Protein 5MGW (pdb70)

CATH classification: 3.30.930.10 (+1 more: 3.30.70.380)

GO terms:
  GO:0004826 phenylalanine-tRNA ligase activity (F, EXP)
  GO:0005739 mitochondrion (C, HTP)
  GO:0004826 phenylalanine-tRNA ligase activity (F, TAS)
  GO:0005759 mitochondrial matrix (C, TAS)
  GO:0006418 tRNA aminoacylation for protein translation (P, TAS)
  GO:0005515 protein binding (F, IPI)
  GO:0000049 tRNA binding (F, IDA)
  GO:0004826 phenylalanine-tRNA ligase activity (F, IDA)
  GO:0006432 phenylalanyl-tRNA aminoacylation (P, IDA)
  GO:0008033 tRNA processing (P, IDA)

Foldseek 3Di:
DPPQWDDAPRDIFGADPLADDDPLVRVCFPVQLCPDPLQLNVLLVVLVLCCLVPPAAFPVGRQDAAEASDDGQKAFCCLQAVLLVHDPPHPCPDSQWFRASYNTIGRHQFQSSCVLVVLLVPGQKYKYKYKHAIQDFFAQVDDRIFMKIKIKHKDFFCRLCVVPDPCPVPDQFDAAPDDLADHRTGDNSSQVSQVCSVVVSVVVSVCLLANDVWDKDWAFDDDSFAPRKTFIWTQAPRDTHTFKIKHWGDLVSSVVSPNNRITMIMMMGGSQVVSCRQAVPRGSCLSVDPPCLQSVQRNDPDSSDSTHRDADDWADKDKDKWKWWAPDPDDDVSSLNVLCCVLQNQQWRGKDFDDWDADVVPRIIMIMIMTIGTHRPDHDDPVVVVVSVVVSNVCCCVPRVIGTDD

Nearest PDB structures (foldseek):
  5mgw-assembly1_A  TM=1.002E+00  e=3.961E-89  Homo sapiens
  5mgu-assembly1_A  TM=9.976E-01  e=5.541E-84  Homo sapiens
  8p8x-assembly1_A  TM=9.966E-01  e=1.112E-83  Homo sapiens
  5mgh-assembly1_A  TM=9.949E-01  e=1.011E-82  Homo sapiens
  5mgv-assembly1_A  TM=9.875E-01  e=2.289E-79  Homo sapiens

Structure (mmCIF, N/CA/C/O backbone):
data_5MGW
#
_entry.id   5MGW
#
_cell.length_a   53.355
_cell.length_b   90.117
_cell.length_c   99.081
_cell.angle_alpha   90.000
_cell.angle_beta   90.000
_cell.angle_gamma   90.000
#
_symmetry.space_group_name_H-M   'P 21 21 21'
#
loop_
_entity.id
_entity.type
_entity.pdbx_description
1 polymer 'Phenylalanine--tRNA ligase, mitochondrial'
2 non-polymer PHENYLALANINE
3 water water
#
loop_
_atom_site.group_PDB
_atom_site.id
_atom_site.type_symbol
_atom_site.label_atom_id
_atom_site.label_alt_id
_atom_site.label_comp_id
_atom_site.label_asym_id
_atom_site.label_entity_id
_atom_site.label_seq_id
_atom_site.pdbx_PDB_ins_code
_atom_site.Cartn_x
_atom_site.Cartn_y
_atom_site.Cartn_z
_atom_site.o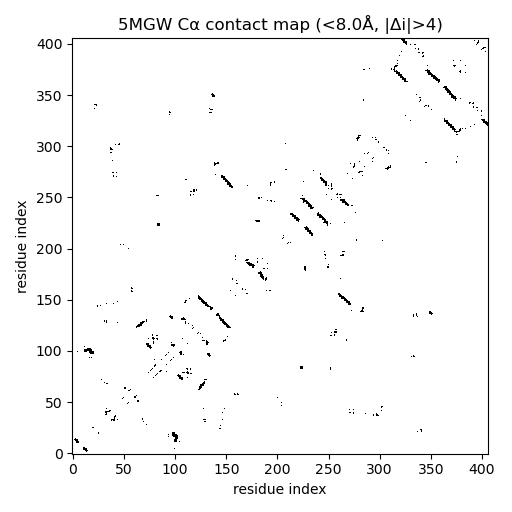ccupancy
_atom_site.B_iso_or_equiv
_atom_site.auth_seq_id
_atom_site.auth_comp_id
_atom_site.auth_asym_id
_atom_site.auth_atom_id
_atom_site.pdbx_PDB_model_num
ATOM 1 N N . ALA A 1 1 ? 18.636 43.807 36.175 1.00 35.11 10 ALA A N 1
ATOM 2 C CA . ALA A 1 1 ? 18.636 44.734 35.051 1.00 35.38 10 ALA A CA 1
ATOM 3 C C . ALA A 1 1 ? 17.597 44.331 34.011 1.00 33.70 10 ALA A C 1
ATOM 4 O O . ALA A 1 1 ? 17.359 43.144 33.794 1.00 30.80 10 ALA A O 1
ATOM 6 N N . PRO A 1 2 ? 16.968 45.316 33.378 1.00 28.31 11 PRO A N 1
ATOM 7 C CA . PRO A 1 2 ? 15.975 45.009 32.345 1.00 28.40 11 PRO A CA 1
ATOM 8 C C . PRO A 1 2 ? 16.585 44.138 31.261 1.00 28.59 11 PRO A C 1
ATOM 9 O O . PRO A 1 2 ? 17.714 44.366 30.821 1.00 31.95 11 PRO A O 1
ATOM 13 N N . GLY A 1 3 ? 15.823 43.132 30.835 1.00 29.45 12 GLY A N 1
ATOM 14 C CA . GLY A 1 3 ? 16.249 42.244 29.779 1.00 28.87 12 GLY A CA 1
ATOM 15 C C . GLY A 1 3 ? 17.118 41.087 30.218 1.00 30.85 12 GLY A C 1
ATOM 16 O O . GLY A 1 3 ? 17.517 40.280 29.365 1.00 28.64 12 GLY A O 1
ATOM 17 N N . SER A 1 4 ? 17.427 40.968 31.514 1.00 28.21 13 SER A N 1
ATOM 18 C CA . SER A 1 4 ? 18.335 39.910 31.944 1.00 25.74 13 SER A CA 1
ATOM 19 C C . SER A 1 4 ? 17.617 38.589 32.195 1.00 28.37 13 SER A C 1
ATOM 20 O O . SER A 1 4 ? 18.231 37.525 32.063 1.00 25.52 13 SER A O 1
ATOM 23 N N . VAL A 1 5 ? 16.339 38.628 32.577 1.00 24.31 14 VAL A N 1
ATOM 24 C CA . VAL A 1 5 ? 15.562 37.425 32.860 1.00 25.21 14 VAL A CA 1
ATOM 25 C C . VAL A 1 5 ? 14.151 37.605 32.318 1.00 26.28 14 VAL A C 1
ATOM 26 O O . VAL A 1 5 ? 13.637 38.725 32.218 1.00 24.60 14 VAL A O 1
ATOM 30 N N . VAL A 1 6 ? 13.538 36.488 31.932 1.00 24.25 15 VAL A N 1
ATOM 31 C CA . VAL A 1 6 ? 12.105 36.409 31.681 1.00 22.58 15 VAL A CA 1
ATOM 32 C C . VAL A 1 6 ? 11.530 35.423 32.685 1.00 24.01 15 VAL A C 1
ATOM 33 O O . VAL A 1 6 ? 12.091 34.339 32.892 1.00 23.53 15 VAL A O 1
ATOM 37 N N . GLU A 1 7 ? 10.438 35.810 33.332 1.00 23.98 16 GLU A N 1
ATOM 38 C CA . GLU A 1 7 ? 9.731 34.953 34.269 1.00 21.87 16 GLU A CA 1
ATOM 39 C C . GLU A 1 7 ? 8.382 34.575 33.680 1.00 24.88 16 GLU A C 1
ATOM 40 O O . GLU A 1 7 ? 7.676 35.423 33.128 1.00 25.24 16 GLU A O 1
ATOM 46 N N . LEU A 1 8 ? 8.027 33.302 33.797 1.00 23.96 17 LEU A N 1
ATOM 47 C CA . LEU A 1 8 ? 6.783 32.816 33.218 1.00 23.93 17 LEU A CA 1
ATOM 48 C C . LEU A 1 8 ? 6.320 31.639 34.055 1.00 27.70 17 LEU A C 1
ATOM 49 O O . LEU A 1 8 ? 7.068 30.668 34.221 1.00 26.89 17 LEU A O 1
ATOM 54 N N . LEU A 1 9 ? 5.105 31.742 34.598 1.00 28.36 18 LEU A N 1
ATOM 55 C CA . LEU A 1 9 ? 4.490 30.644 35.349 1.00 30.45 18 LEU A CA 1
ATOM 56 C C . LEU A 1 9 ? 5.369 30.197 36.515 1.00 31.63 18 LEU A C 1
ATOM 57 O O . LEU A 1 9 ? 5.472 29.006 36.822 1.00 32.22 18 LEU A O 1
ATOM 62 N N . GLY A 1 10 ? 6.027 31.158 37.159 1.00 29.14 19 GLY A N 1
ATOM 63 C CA . GLY A 1 10 ? 6.831 30.866 38.324 1.00 33.72 19 GLY A CA 1
ATOM 64 C C . GLY A 1 10 ? 8.247 30.413 38.049 1.00 34.04 19 GLY A C 1
ATOM 65 O O . GLY A 1 10 ? 9.006 30.210 39.005 1.00 32.05 19 GLY A O 1
ATOM 66 N N . LYS A 1 11 ? 8.633 30.251 36.787 1.00 27.37 20 LYS A N 1
ATOM 67 C CA . LYS A 1 11 ? 9.977 29.828 36.427 1.00 24.22 20 LYS A CA 1
ATOM 68 C C . LYS A 1 11 ? 10.746 31.001 35.835 1.00 23.87 20 LYS A C 1
ATOM 69 O O . LYS A 1 11 ? 10.163 31.902 35.228 1.00 27.09 20 LYS A O 1
ATOM 75 N N . SER A 1 12 ? 12.062 30.998 36.028 1.00 23.41 21 SER A N 1
ATOM 76 C CA . SER A 1 12 ? 12.918 32.090 35.588 1.00 25.39 21 SER A CA 1
ATOM 77 C C . SER A 1 12 ? 13.856 31.599 34.491 1.00 27.57 21 SER A C 1
ATOM 78 O O . SER A 1 12 ? 14.487 30.544 34.631 1.00 28.20 21 SER A O 1
ATOM 81 N N . TYR A 1 13 ? 13.957 32.375 33.415 1.00 24.47 22 TYR A N 1
ATOM 82 C CA . TYR A 1 13 ? 14.767 32.022 32.248 1.00 24.11 22 TYR A CA 1
ATOM 83 C C . TYR A 1 13 ? 15.824 33.083 32.006 1.00 25.70 22 TYR A C 1
ATOM 84 O O . TYR A 1 13 ? 15.493 34.199 31.559 1.00 23.02 22 TYR A O 1
ATOM 93 N N . PRO A 1 14 ? 17.093 32.808 32.291 1.00 24.23 23 PRO A N 1
ATOM 94 C CA . PRO A 1 14 ? 18.136 33.797 32.000 1.00 28.15 23 PRO A CA 1
ATOM 95 C C . PRO A 1 14 ? 18.209 34.071 30.507 1.00 28.47 23 PRO A C 1
ATOM 96 O O . PRO A 1 14 ? 18.108 33.161 29.684 1.00 26.89 23 PRO A O 1
ATOM 100 N N . GLN A 1 15 ? 18.363 35.340 30.152 1.00 25.81 24 GLN A N 1
ATOM 101 C CA . GLN A 1 15 ? 18.367 35.709 28.747 1.00 23.15 24 GLN A CA 1
ATOM 102 C C . GLN A 1 15 ? 19.782 35.645 28.183 1.00 28.82 24 GLN A C 1
ATOM 103 O O . GLN A 1 15 ? 20.767 35.899 28.883 1.00 31.50 24 GLN A O 1
ATOM 109 N N . ASP A 1 16 ? 19.875 35.291 26.907 1.00 26.76 25 ASP A N 1
ATOM 110 C CA . ASP A 1 16 ? 21.164 35.110 26.251 1.00 26.61 25 ASP A CA 1
ATOM 111 C C . ASP A 1 16 ? 21.046 35.567 24.800 1.00 27.23 25 ASP A C 1
ATOM 112 O O . ASP A 1 16 ? 20.125 36.304 24.436 1.00 28.66 25 ASP A O 1
ATOM 117 N N . ASP A 1 17 ? 21.973 35.089 23.965 1.00 31.20 26 ASP A N 1
ATOM 118 C CA . ASP A 1 17 ? 22.064 35.466 22.562 1.00 32.57 26 ASP A CA 1
ATOM 119 C C . ASP A 1 17 ? 20.938 34.874 21.721 1.00 30.93 26 ASP A C 1
ATOM 120 O O . ASP A 1 17 ? 20.733 35.313 20.585 1.00 33.04 26 ASP A O 1
ATOM 125 N N . HIS A 1 18 ? 20.224 33.871 22.229 1.00 28.85 27 HIS A N 1
ATOM 126 C CA . HIS A 1 18 ? 19.087 33.313 21.506 1.00 28.61 27 HIS A CA 1
ATOM 127 C C . HIS A 1 18 ? 17.784 34.013 21.846 1.00 25.40 27 HIS A C 1
ATOM 128 O O . HIS A 1 18 ? 16.890 34.078 20.997 1.00 24.37 27 HIS A O 1
ATOM 135 N N . SER A 1 19 ? 17.673 34.544 23.063 1.00 24.59 28 SER A N 1
ATOM 136 C CA . SER A 1 19 ? 16.422 35.098 23.572 1.00 22.69 28 SER A CA 1
ATOM 137 C C . SER A 1 19 ? 15.810 36.107 22.612 1.00 25.60 28 SER A C 1
ATOM 138 O O . SER A 1 19 ? 16.464 37.070 22.198 1.00 27.36 28 SER A O 1
ATOM 141 N N . ASN A 1 20 ? 14.523 35.900 22.289 1.00 21.63 29 ASN A N 1
ATOM 142 C CA . ASN A 1 20 ? 13.837 36.824 21.392 1.00 20.73 29 ASN A CA 1
ATOM 143 C C . ASN A 1 20 ? 12.333 36.904 21.655 1.00 21.05 29 ASN A C 1
ATOM 144 O O . ASN A 1 20 ? 11.590 37.354 20.775 1.00 23.44 29 ASN A O 1
ATOM 149 N N . LEU A 1 21 ? 11.863 36.498 22.830 1.00 22.26 30 LEU A N 1
ATOM 150 C CA . LEU A 1 21 ? 10.450 36.645 23.140 1.00 22.65 30 LEU A CA 1
ATOM 151 C C . LEU A 1 21 ? 10.104 38.116 23.273 1.00 24.15 30 LEU A C 1
ATOM 152 O O . LEU A 1 21 ? 10.872 38.904 23.836 1.00 30.75 30 LEU A O 1
ATOM 157 N N . THR A 1 22 ? 8.943 38.489 22.757 1.00 19.82 31 THR A N 1
ATOM 158 C CA . THR A 1 22 ? 8.397 39.799 23.066 1.00 20.57 31 THR A CA 1
ATOM 159 C C . THR A 1 22 ? 7.423 39.667 24.229 1.00 22.42 31 THR A C 1
ATOM 160 O O . THR A 1 22 ? 6.841 38.601 24.464 1.00 21.58 31 THR A O 1
ATOM 164 N N . ARG A 1 23 ? 7.269 40.765 24.979 1.00 19.65 32 ARG A N 1
ATOM 165 C CA . ARG A 1 23 ? 6.261 40.798 26.029 1.00 20.88 32 ARG A CA 1
ATOM 166 C C . ARG A 1 23 ? 4.894 40.456 25.457 1.00 20.30 32 ARG A C 1
ATOM 167 O O . ARG A 1 23 ? 4.129 39.695 26.064 1.00 20.77 32 ARG A O 1
ATOM 175 N N . LYS A 1 24 ? 4.593 40.989 24.269 1.00 23.82 33 LYS A N 1
ATOM 176 C CA . LYS A 1 24 ? 3.306 40.777 23.619 1.00 24.80 33 LYS A CA 1
ATOM 177 C C . LYS A 1 24 ? 3.004 39.286 23.474 1.00 21.40 33 LYS A C 1
ATOM 178 O O . LYS A 1 24 ? 1.925 38.815 23.854 1.00 23.14 33 LYS A O 1
ATOM 184 N N . VAL A 1 25 ? 3.955 38.527 22.936 1.00 22.77 34 VAL A N 1
ATOM 185 C CA . VAL A 1 25 ? 3.713 37.099 22.744 1.00 22.04 34 VAL A CA 1
ATOM 186 C C . VAL A 1 25 ? 3.533 36.403 24.084 1.00 21.83 34 VAL A C 1
ATOM 187 O O . VAL A 1 25 ? 2.660 35.540 24.240 1.00 20.55 34 VAL A O 1
ATOM 191 N N . LEU A 1 26 ? 4.326 36.790 25.086 1.00 18.99 35 LEU A N 1
ATOM 192 C CA . LEU A 1 26 ? 4.191 36.163 26.395 1.00 20.21 35 LEU A CA 1
ATOM 193 C C . LEU A 1 26 ? 2.807 36.392 27.007 1.00 19.30 35 LEU A C 1
ATOM 194 O O . LEU A 1 26 ? 2.294 35.507 27.704 1.00 19.67 35 LEU A O 1
ATOM 199 N N . THR A 1 27 ? 2.176 37.550 26.743 1.00 19.55 36 THR A N 1
ATOM 200 C CA . THR A 1 27 ? 0.835 37.804 27.273 1.00 22.39 36 THR A CA 1
ATOM 201 C C . THR A 1 27 ? -0.221 36.867 26.704 1.00 23.67 36 THR A C 1
ATOM 202 O O . THR A 1 27 ? -1.333 36.825 27.241 1.00 24.35 36 THR A O 1
ATOM 206 N N . ARG A 1 28 ? 0.109 36.107 25.660 1.00 22.62 37 ARG A N 1
ATOM 207 C CA . ARG A 1 28 ? -0.813 35.134 25.091 1.00 24.34 37 ARG A CA 1
ATOM 208 C C . ARG A 1 28 ? -0.722 33.762 25.739 1.00 22.38 37 ARG A C 1
ATOM 209 O O . ARG A 1 28 ? -1.656 32.957 25.587 1.00 21.52 37 ARG A O 1
ATOM 217 N N . VAL A 1 29 ? 0.370 33.472 26.447 1.00 20.92 38 VAL A N 1
ATOM 218 C CA . VAL A 1 29 ? 0.521 32.167 27.083 1.00 18.14 38 VAL A CA 1
ATOM 219 C C . VAL A 1 29 ? -0.574 31.985 28.125 1.00 21.78 38 VAL A C 1
ATOM 220 O O . VAL A 1 29 ? -0.874 32.900 28.902 1.00 22.46 38 VAL A O 1
ATOM 224 N N . GLY A 1 30 ? -1.202 30.807 28.131 1.00 19.91 39 GLY A N 1
ATOM 225 C CA . GLY A 1 30 ? -2.257 30.514 29.078 1.0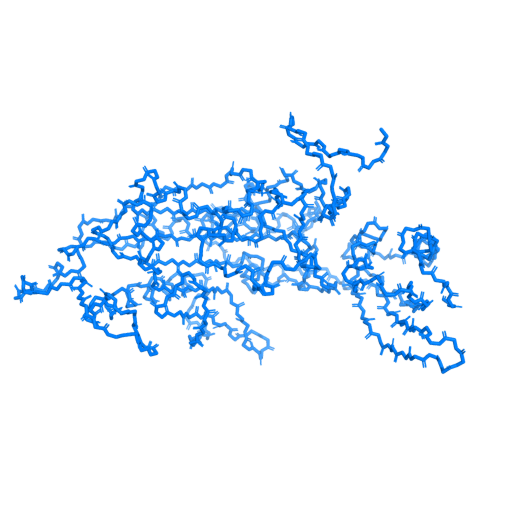0 20.65 39 GLY A CA 1
ATOM 226 C C . GLY A 1 30 ? -3.653 30.879 28.630 1.00 20.78 39 GLY A C 1
ATOM 227 O O . GLY A 1 30 ? -4.618 30.508 29.306 1.00 24.17 39 GLY A O 1
ATOM 228 N N . ARG A 1 31 ? -3.797 31.598 27.516 1.00 19.62 40 ARG A N 1
ATOM 229 C CA . ARG A 1 31 ? -5.127 31.941 27.026 1.00 20.65 40 ARG A CA 1
ATOM 230 C C . ARG A 1 31 ? -5.915 30.686 26.672 1.00 23.11 40 ARG A C 1
ATOM 231 O O . ARG A 1 31 ? -7.113 30.591 26.967 1.00 23.52 40 ARG A O 1
ATOM 239 N N . ASN A 1 32 ? -5.258 29.722 26.028 1.00 20.28 41 ASN A N 1
ATOM 240 C CA . ASN A 1 32 ? -5.816 28.393 25.750 1.00 18.88 41 ASN A CA 1
ATOM 241 C C . ASN A 1 32 ? -7.205 28.448 25.102 1.00 18.56 41 ASN A C 1
ATOM 242 O O . ASN A 1 32 ? -8.184 27.908 25.617 1.00 19.70 41 ASN A O 1
ATOM 247 N N . LEU A 1 33 ? -7.261 29.078 23.924 1.00 18.84 42 LEU A N 1
ATOM 248 C CA . LEU A 1 33 ? -8.513 29.131 23.172 1.00 18.42 42 LEU A CA 1
ATOM 249 C C . LEU A 1 33 ? -9.056 27.737 22.883 1.00 19.31 42 LEU A C 1
ATOM 250 O O . LEU A 1 33 ? -10.278 27.548 22.805 1.00 19.75 42 LEU A O 1
ATOM 255 N N . HIS A 1 34 ? -8.169 26.752 22.721 1.00 18.65 43 HIS A N 1
ATOM 256 C CA . HIS A 1 34 ? -8.587 25.397 22.410 1.00 19.02 43 HIS A CA 1
ATOM 257 C C . HIS A 1 34 ? -9.292 24.730 23.580 1.00 18.55 43 HIS A C 1
ATOM 258 O O . HIS A 1 34 ? -9.877 23.658 23.396 1.00 19.80 43 HIS A O 1
ATOM 265 N N . ASN A 1 35 ? -9.259 25.346 24.765 1.00 18.80 44 ASN A N 1
ATOM 266 C CA . ASN A 1 35 ? -9.972 24.857 25.935 1.00 20.47 44 ASN A CA 1
ATOM 267 C C . ASN A 1 35 ? -11.157 25.737 26.299 1.00 20.46 44 ASN A C 1
ATOM 268 O O . ASN A 1 35 ? -11.809 25.486 27.323 1.00 24.33 44 ASN A O 1
ATOM 273 N N . GLN A 1 36 ? -11.466 26.746 25.487 1.00 20.49 45 GLN A N 1
ATOM 274 C CA . GLN A 1 36 ? -12.547 27.671 25.807 1.00 22.61 45 GLN A CA 1
ATOM 275 C C . GLN A 1 36 ? -13.838 27.104 25.239 1.00 23.23 45 GLN A C 1
ATOM 276 O O . GLN A 1 36 ? -13.994 27.016 24.021 1.00 21.93 45 GLN A O 1
ATOM 282 N N . GLN A 1 37 ? -14.765 26.730 26.120 1.00 22.37 46 GLN A N 1
ATOM 283 C CA . GLN A 1 37 ? -16.014 26.143 25.664 1.00 24.59 46 GLN A CA 1
ATOM 284 C C . GLN A 1 37 ? -16.681 27.051 24.639 1.00 25.70 46 GLN A C 1
ATOM 285 O O . GLN A 1 37 ? -16.711 28.276 24.792 1.00 27.02 46 GLN A O 1
ATOM 291 N N . HIS A 1 38 ? -17.178 26.440 23.563 1.00 25.60 47 HIS A N 1
ATOM 292 C CA . HIS A 1 38 ? -17.882 27.071 22.453 1.00 27.73 47 HIS A CA 1
ATOM 293 C C . HIS A 1 38 ? -16.956 27.810 21.488 1.00 29.07 47 HIS A C 1
ATOM 294 O O . HIS A 1 38 ? -17.432 28.282 20.453 1.00 30.38 47 HIS A O 1
ATOM 301 N N . HIS A 1 39 ? -15.661 27.935 21.777 1.00 22.28 48 HIS A N 1
ATOM 302 C CA . HIS A 1 39 ? -14.774 28.583 20.821 1.00 21.83 48 HIS A CA 1
ATOM 303 C C . HIS A 1 39 ? -14.588 27.670 19.610 1.00 20.82 48 HIS A C 1
ATOM 304 O O . HIS A 1 39 ? -14.556 26.444 19.764 1.00 20.69 48 HIS A O 1
ATOM 311 N N . PRO A 1 40 ? -14.478 28.229 18.397 1.00 19.88 49 PRO A N 1
ATOM 312 C CA . PRO A 1 40 ? -14.339 27.364 17.211 1.00 19.89 49 PRO A CA 1
ATOM 313 C C . PRO A 1 40 ? -13.163 26.406 17.277 1.00 19.28 49 PRO A C 1
ATOM 314 O O . PRO A 1 40 ? -13.272 25.286 16.770 1.00 19.59 49 PRO A O 1
ATOM 318 N N . LEU A 1 41 ? -12.037 26.806 17.876 1.00 19.33 50 LEU A N 1
ATOM 319 C CA . LEU A 1 41 ? -10.910 25.879 17.980 1.00 19.06 50 LEU A CA 1
ATOM 320 C C . LEU A 1 41 ? -11.218 24.750 18.951 1.00 18.89 50 LEU A C 1
ATOM 321 O O . LEU A 1 41 ? -10.823 23.598 18.720 1.00 19.64 50 LEU A O 1
ATOM 326 N N . TRP A 1 42 ? -11.942 25.060 20.026 1.00 20.28 51 TRP A N 1
ATOM 327 C CA . TRP A 1 42 ? -12.397 24.032 20.952 1.00 19.02 51 TRP A CA 1
ATOM 328 C C . TRP A 1 42 ? -13.394 23.103 20.276 1.00 19.41 51 TRP A C 1
ATOM 329 O O . TRP A 1 42 ? -13.379 21.886 20.503 1.00 18.26 51 TRP A O 1
ATOM 340 N N . LEU A 1 43 ? -14.253 23.659 19.423 1.00 19.49 52 LEU A N 1
ATOM 341 C CA . LEU A 1 43 ? -15.213 22.847 18.686 1.00 20.79 52 LEU A CA 1
ATOM 342 C C . LEU A 1 43 ? -14.498 21.814 17.824 1.00 20.28 52 LEU A C 1
ATOM 343 O O . LEU A 1 43 ? -14.852 20.630 17.833 1.00 21.69 52 LEU A O 1
ATOM 348 N N . ILE A 1 44 ? -13.468 22.234 17.088 1.00 19.82 53 ILE A N 1
ATOM 349 C CA . ILE A 1 44 ? -12.752 21.266 16.258 1.00 20.92 53 ILE A CA 1
ATOM 350 C C . ILE A 1 44 ? -12.083 20.213 17.128 1.00 19.52 53 ILE A C 1
ATOM 351 O O . ILE A 1 44 ? -12.157 19.017 16.837 1.00 19.65 53 ILE A O 1
ATOM 356 N N . LYS A 1 45 ? -11.431 20.635 18.214 1.00 19.49 54 LYS A N 1
ATOM 357 C CA . LYS A 1 45 ? -10.819 19.674 19.127 1.00 19.42 54 LYS A CA 1
ATOM 358 C C . LYS A 1 45 ? -11.827 18.628 19.581 1.00 18.58 54 LYS A C 1
ATOM 359 O O . LYS A 1 45 ? -11.549 17.425 19.543 1.00 18.64 54 LYS A O 1
ATOM 365 N N . GLU A 1 46 ? -13.014 19.079 20.004 1.00 19.37 55 GLU A N 1
ATOM 366 C CA . GLU A 1 46 ? -14.024 18.155 20.514 1.00 20.97 55 GLU A CA 1
ATOM 367 C C . GLU A 1 46 ? -14.505 17.197 19.432 1.00 20.77 55 GLU A C 1
ATOM 368 O O . GLU A 1 46 ? -14.742 16.013 19.705 1.00 21.64 55 GLU A O 1
ATOM 374 N N . ARG A 1 47 ? -14.639 17.685 18.200 1.00 21.10 56 ARG A N 1
ATOM 375 C CA . ARG A 1 47 ? -15.098 16.822 17.114 1.00 21.51 56 ARG A CA 1
ATOM 376 C C . ARG A 1 47 ? -14.051 15.776 16.748 1.00 21.35 56 ARG A C 1
ATOM 377 O O . ARG A 1 47 ? -14.397 14.629 16.437 1.00 21.82 56 ARG A O 1
ATOM 385 N N . VAL A 1 48 ? -12.767 16.139 16.789 1.00 19.49 57 VAL A N 1
ATOM 386 C CA . VAL A 1 48 ? -11.710 15.152 16.583 1.00 20.99 57 VAL A CA 1
ATOM 387 C C . VAL A 1 48 ? -11.700 14.116 17.700 1.00 21.22 57 VAL A C 1
ATOM 388 O O . VAL A 1 48 ? -11.549 12.915 17.448 1.00 22.28 57 VAL A O 1
ATOM 392 N N . LYS A 1 49 ? -11.811 14.557 18.953 1.00 19.47 58 LYS A N 1
ATOM 393 C CA . LYS A 1 49 ? -11.893 13.610 20.058 1.00 19.95 58 LYS A CA 1
ATOM 394 C C . LYS A 1 49 ? -13.049 12.639 19.856 1.00 22.23 58 LYS A C 1
ATOM 395 O O . LYS A 1 49 ? -12.902 11.429 20.056 1.00 21.58 58 LYS A O 1
ATOM 401 N N . GLU A 1 50 ? -14.216 13.153 19.471 1.00 22.20 59 GLU A N 1
ATOM 402 C CA . GLU A 1 50 ? -15.362 12.277 19.252 1.00 23.93 59 GLU A CA 1
ATOM 403 C C . GLU A 1 50 ? -15.096 11.279 18.129 1.00 25.27 59 GLU A C 1
ATOM 404 O O . GLU A 1 50 ? -15.518 10.119 18.213 1.00 24.65 59 GLU A O 1
ATOM 410 N N . HIS A 1 51 ? -14.394 11.707 17.074 1.00 21.90 60 HIS A N 1
ATOM 411 C CA . HIS A 1 51 ? -14.039 10.796 15.988 1.00 23.04 60 HIS A CA 1
ATOM 412 C C . HIS A 1 51 ? -13.274 9.587 16.511 1.00 22.33 60 HIS A C 1
ATOM 413 O O . HIS A 1 51 ? -13.578 8.439 16.165 1.00 22.80 60 HIS A O 1
ATOM 420 N N . PHE A 1 52 ? -12.260 9.819 17.339 1.00 20.32 61 PHE A N 1
ATOM 421 C CA . PHE A 1 52 ? -11.463 8.702 17.817 1.00 24.06 61 PHE A CA 1
ATOM 422 C C . PHE A 1 52 ? -12.183 7.900 18.888 1.00 24.16 61 PHE A C 1
ATOM 423 O O . PHE A 1 52 ? -11.940 6.698 19.017 1.00 27.90 61 PHE A O 1
ATOM 431 N N . TYR A 1 53 ? -13.083 8.528 19.639 1.00 23.90 62 TYR A N 1
ATOM 432 C CA . TYR A 1 53 ? -13.786 7.790 20.675 1.00 27.20 62 TYR A CA 1
ATOM 433 C C . TYR A 1 53 ? -14.894 6.922 20.099 1.00 31.25 62 TYR A C 1
ATOM 434 O O . TYR A 1 53 ? -15.168 5.844 20.638 1.00 32.62 62 TYR A O 1
ATOM 443 N N . LYS A 1 54 ? -15.529 7.357 19.009 1.00 25.08 63 LYS A N 1
ATOM 444 C CA . LYS A 1 54 ? -16.717 6.692 18.492 1.00 27.33 63 LYS A CA 1
ATOM 445 C C . LYS A 1 54 ? -16.575 6.095 17.100 1.00 29.38 63 LYS A C 1
ATOM 446 O O . LYS A 1 54 ? -17.376 5.220 16.751 1.00 32.72 63 LYS A O 1
ATOM 452 N N . GLN A 1 55 ? -15.608 6.543 16.287 1.00 24.92 64 GLN A N 1
ATOM 453 C CA . GLN A 1 55 ? -15.612 6.224 14.862 1.00 28.53 64 GLN A CA 1
ATOM 454 C C . GLN A 1 55 ? -14.279 5.675 14.371 1.00 31.95 64 GLN A C 1
ATOM 455 O O . GLN A 1 55 ? -14.016 5.699 13.160 1.00 37.15 64 GLN A O 1
ATOM 461 N N . TYR A 1 56 ? -13.419 5.223 15.271 1.00 24.37 65 TYR A N 1
ATOM 462 C CA . TYR A 1 56 ? -12.147 4.627 14.894 1.00 23.33 65 TYR A CA 1
ATOM 463 C C . TYR A 1 56 ? -12.175 3.191 15.382 1.00 23.35 65 TYR A C 1
ATOM 464 O O . TYR A 1 56 ? -12.446 2.952 16.557 1.00 25.43 65 TYR A O 1
ATOM 473 N N . VAL A 1 57 ? -11.931 2.244 14.480 1.00 22.43 66 VAL A N 1
ATOM 474 C CA . VAL A 1 57 ? -11.986 0.818 14.796 1.00 21.62 66 VAL A CA 1
ATOM 475 C C . VAL A 1 57 ? -10.565 0.286 14.913 1.00 21.33 66 VAL A C 1
ATOM 476 O O . VAL A 1 57 ? -9.705 0.586 14.073 1.00 22.60 66 VAL A O 1
ATOM 480 N N . GLY A 1 58 ? -10.318 -0.493 15.956 1.00 23.45 67 GLY A N 1
ATOM 481 C CA . GLY A 1 58 ? -9.076 -1.233 16.093 1.00 23.23 67 GLY A CA 1
ATOM 482 C C . GLY A 1 58 ? -9.348 -2.725 16.108 1.00 23.71 67 GLY A C 1
ATOM 483 O O . GLY A 1 58 ? -10.325 -3.180 16.715 1.00 23.69 67 GLY A O 1
ATOM 484 N N . ARG A 1 59 ? -8.467 -3.478 15.453 1.00 21.64 68 ARG A N 1
ATOM 485 C CA . ARG A 1 59 ? -8.662 -4.924 15.356 1.00 21.95 68 ARG A CA 1
ATOM 486 C C . ARG A 1 59 ? -8.606 -5.599 16.719 1.00 21.95 68 ARG A C 1
ATOM 487 O O . ARG A 1 59 ? -9.289 -6.608 16.930 1.00 21.13 68 ARG A O 1
ATOM 495 N N . PHE A 1 60 ? -7.811 -5.061 17.651 1.00 22.04 69 PHE A N 1
ATOM 496 C CA . PHE A 1 60 ? -7.737 -5.552 19.022 1.00 22.97 69 PHE A CA 1
ATOM 497 C C . PHE A 1 60 ? -8.641 -4.767 19.958 1.00 22.06 69 PHE A C 1
ATOM 498 O O . PHE A 1 60 ? -8.475 -4.844 21.183 1.00 24.18 69 PHE A O 1
ATOM 506 N N . GLY A 1 61 ? -9.582 -4.016 19.416 1.00 21.55 70 GLY A N 1
ATOM 507 C CA . GLY A 1 61 ? -10.276 -2.995 20.171 1.00 23.41 70 GLY A CA 1
ATOM 508 C C . GLY A 1 61 ? -9.653 -1.639 19.918 1.00 22.69 70 GLY A C 1
ATOM 509 O O . GLY A 1 61 ? -8.455 -1.516 19.647 1.00 21.82 70 GLY A O 1
ATOM 510 N N . THR A 1 62 ? -10.479 -0.603 19.981 1.00 24.81 71 THR A N 1
ATOM 511 C CA . THR A 1 62 ? -9.993 0.744 19.714 1.00 23.97 71 THR A CA 1
ATOM 512 C C . THR A 1 62 ? -9.030 1.181 20.812 1.00 25.45 71 THR A C 1
ATOM 513 O O . THR A 1 62 ? -9.358 1.067 21.998 1.00 27.70 71 THR A O 1
ATOM 517 N N . PRO A 1 63 ? -7.862 1.720 20.451 1.00 22.39 72 PRO A N 1
ATOM 518 C CA . PRO A 1 63 ? -6.792 1.980 21.434 1.00 26.32 72 PRO A CA 1
ATOM 519 C C . PRO A 1 63 ? -7.132 2.877 22.615 1.00 35.16 72 PRO A C 1
ATOM 520 O O . PRO A 1 63 ? -6.467 2.752 23.651 1.00 41.42 72 PRO A O 1
ATOM 524 N N . LEU A 1 64 ? -8.094 3.787 22.504 1.00 37.89 73 LEU A N 1
ATOM 525 C CA . LEU A 1 64 ? -8.304 4.803 23.547 1.00 37.08 73 LEU A CA 1
ATOM 526 C C . LEU A 1 64 ? -7.179 5.837 23.577 1.00 25.16 73 LEU A C 1
ATOM 527 O O . LEU A 1 64 ? -6.079 5.592 24.097 1.00 25.96 73 LEU A O 1
ATOM 532 N N . PHE A 1 65 ? -7.470 7.009 23.028 1.00 27.84 74 PHE A N 1
ATOM 533 C CA . PHE A 1 65 ? -6.500 8.081 22.895 1.00 24.87 74 PHE A CA 1
ATOM 534 C C . PHE A 1 65 ? -6.625 8.942 24.142 1.00 25.89 74 PHE A C 1
ATOM 535 O O . PHE A 1 65 ? -7.656 9.586 24.352 1.00 30.25 74 PHE A O 1
ATOM 543 N N . SER A 1 66 ? -5.596 8.938 24.978 1.00 20.27 75 SER A N 1
ATOM 544 C CA . SER A 1 66 ? -5.545 9.901 26.066 1.00 20.78 75 SER A CA 1
ATOM 545 C C . SER A 1 66 ? -5.209 11.272 25.499 1.00 20.86 75 SER A C 1
ATOM 546 O O . SER A 1 66 ? -4.398 11.398 24.577 1.00 22.10 75 SER A O 1
ATOM 549 N N . VAL A 1 67 ? -5.837 12.300 26.052 1.00 19.31 76 VAL A N 1
ATOM 550 C CA . VAL A 1 67 ? -5.815 13.641 25.471 1.00 19.79 76 VAL A CA 1
ATOM 551 C C . VAL A 1 67 ? -5.092 14.590 26.412 1.00 20.22 76 VAL A C 1
ATOM 552 O O . VAL A 1 67 ? -5.471 14.724 27.583 1.00 23.40 76 VAL A O 1
ATOM 556 N N . TYR A 1 68 ? -4.086 15.282 25.891 1.00 18.71 77 TYR A N 1
ATOM 557 C CA . TYR A 1 68 ? -3.308 16.257 26.648 1.00 18.26 77 TYR A CA 1
ATOM 558 C C . TYR A 1 68 ? -3.517 17.614 26.000 1.00 19.05 77 TYR A C 1
ATOM 559 O O . TYR A 1 68 ? -2.897 17.923 24.973 1.00 18.61 77 TYR A O 1
ATOM 568 N N . ASP A 1 69 ? -4.401 18.407 26.596 1.00 17.86 78 ASP A N 1
ATOM 569 C CA . ASP A 1 69 ? -4.727 19.723 26.067 1.00 18.10 78 ASP A CA 1
ATOM 570 C C . ASP A 1 69 ? -4.326 20.863 26.992 1.00 19.91 78 ASP A C 1
ATOM 571 O O . ASP A 1 69 ? -4.742 22.004 26.752 1.00 18.35 78 ASP A O 1
ATOM 576 N N . ASN A 1 70 ? -3.514 20.597 28.016 1.00 19.41 79 ASN A N 1
ATOM 577 C CA . ASN A 1 70 ? -3.109 21.611 28.987 1.00 20.03 79 ASN A CA 1
ATOM 578 C C . ASN A 1 70 ? -1.629 21.461 29.350 1.00 23.29 79 ASN A C 1
ATOM 579 O O . ASN A 1 70 ? -1.238 21.618 30.512 1.00 24.26 79 ASN A O 1
ATOM 584 N N . LEU A 1 71 ? -0.782 21.136 28.370 1.00 21.11 80 LEU A N 1
ATOM 585 C CA . LEU A 1 71 ? 0.661 21.073 28.588 1.00 19.98 80 LEU A CA 1
ATOM 586 C C . LEU A 1 71 ? 1.234 22.466 28.374 1.00 22.15 80 LEU A C 1
ATOM 587 O O . LEU A 1 71 ? 0.884 23.140 27.396 1.00 20.50 80 LEU A O 1
ATOM 592 N N . SER A 1 72 ? 2.111 22.899 29.280 1.00 22.38 81 SER A N 1
ATOM 593 C CA . SER A 1 72 ? 2.756 24.188 29.096 1.00 21.00 81 SER A CA 1
ATOM 594 C C . SER A 1 72 ? 3.451 24.228 27.738 1.00 19.10 81 SER A C 1
ATOM 595 O O . SER A 1 72 ? 4.089 23.247 27.337 1.00 19.91 81 SER A O 1
ATOM 598 N N . PRO A 1 73 ? 3.367 25.344 27.016 1.00 19.15 82 PRO A N 1
ATOM 599 C CA . PRO A 1 73 ? 4.109 25.448 25.750 1.00 17.95 82 PRO A CA 1
ATOM 600 C C . PRO A 1 73 ? 5.601 25.662 25.936 1.00 19.84 82 PRO A C 1
ATOM 601 O O . PRO A 1 73 ? 6.324 25.664 24.937 1.00 18.58 82 PRO A O 1
ATOM 605 N N . VAL A 1 74 ? 6.096 25.850 27.159 1.00 19.34 83 VAL A N 1
ATOM 606 C CA . VAL A 1 74 ? 7.537 25.983 27.361 1.00 18.02 83 VAL A CA 1
ATOM 607 C C . VAL A 1 74 ? 8.174 24.605 27.261 1.00 18.49 83 VAL A C 1
ATOM 608 O O . VAL A 1 74 ? 7.886 23.716 28.071 1.00 21.19 83 VAL A O 1
ATOM 612 N N . VAL A 1 75 ? 9.061 24.428 26.281 1.00 19.01 84 VAL A N 1
ATOM 613 C CA . VAL A 1 75 ? 9.741 23.158 26.055 1.00 18.47 84 VAL A CA 1
ATOM 614 C C . VAL A 1 75 ? 11.235 23.393 25.884 1.00 19.45 84 VAL A C 1
ATOM 615 O O . VAL A 1 75 ? 11.687 24.504 25.612 1.00 20.05 84 VAL A O 1
ATOM 619 N N . THR A 1 76 ? 12.009 22.321 26.032 1.00 20.24 85 THR A N 1
ATOM 620 C CA . THR A 1 76 ? 13.416 22.428 25.684 1.00 20.16 85 THR A CA 1
ATOM 621 C C . THR A 1 76 ? 13.604 22.298 24.173 1.00 22.31 85 THR A C 1
ATOM 622 O O . THR A 1 76 ? 12.741 21.783 23.457 1.00 20.95 85 THR A O 1
ATOM 626 N N . THR A 1 77 ? 14.759 22.767 23.692 1.00 23.46 86 THR A N 1
ATOM 627 C CA . THR A 1 77 ? 15.108 22.532 22.293 1.00 23.12 86 THR A CA 1
ATOM 628 C C . THR A 1 77 ? 15.305 21.052 22.023 1.00 21.78 86 THR A C 1
ATOM 629 O O . THR A 1 77 ? 15.148 20.605 20.879 1.00 23.08 86 THR A O 1
ATOM 633 N N . TRP A 1 78 ? 15.637 20.274 23.054 1.00 22.46 87 TRP A N 1
ATOM 634 C CA . TRP A 1 78 ? 15.681 18.829 22.898 1.00 23.20 87 TRP A CA 1
ATOM 635 C C . TRP A 1 78 ? 14.294 18.262 22.599 1.00 20.61 87 TRP A C 1
ATOM 636 O O . TRP A 1 78 ? 14.129 17.442 21.689 1.00 20.61 87 TRP A O 1
ATOM 647 N N . GLN A 1 79 ? 13.277 18.693 23.346 1.00 19.25 88 GLN A N 1
ATOM 648 C CA . GLN A 1 79 ? 11.919 18.248 23.046 1.00 19.00 88 GLN A CA 1
ATOM 649 C C . GLN A 1 79 ? 11.492 18.687 21.652 1.00 17.55 88 GLN A C 1
ATOM 650 O O . GLN A 1 79 ? 10.969 17.888 20.866 1.00 19.20 88 GLN A O 1
ATOM 656 N N . ASN A 1 80 ? 11.683 19.969 21.341 1.00 18.74 89 ASN A N 1
ATOM 657 C CA . ASN A 1 80 ? 11.124 20.500 20.107 1.00 16.61 89 ASN A CA 1
ATOM 658 C C . ASN A 1 80 ? 11.851 19.979 18.876 1.00 16.71 89 ASN A C 1
ATOM 659 O O . ASN A 1 80 ? 11.226 19.829 17.816 1.00 17.28 89 ASN A O 1
ATOM 664 N N . PHE A 1 81 ? 13.163 19.744 18.978 1.00 18.28 90 PHE A N 1
ATOM 665 C CA . PHE A 1 81 ? 13.988 19.448 17.810 1.00 19.22 90 PHE A CA 1
ATOM 666 C C . PHE A 1 81 ? 14.700 18.102 17.905 1.00 17.96 90 PHE A C 1
ATOM 667 O O . PHE A 1 81 ? 14.471 17.220 17.065 1.00 18.23 90 PHE A O 1
ATOM 675 N N . ASP A 1 82 ? 15.588 17.921 18.894 1.00 18.96 91 ASP A N 1
ATOM 676 C CA . ASP A 1 82 ? 16.476 16.758 18.891 1.00 19.26 91 ASP A CA 1
ATOM 677 C C . ASP A 1 82 ? 15.698 15.449 18.974 1.00 19.08 91 ASP A C 1
ATOM 678 O O . ASP A 1 82 ? 16.048 14.467 18.308 1.00 19.81 91 ASP A O 1
ATOM 683 N N . SER A 1 83 ? 14.670 15.398 19.829 1.00 19.43 92 SER A N 1
ATOM 684 C CA . SER A 1 83 ? 13.916 14.162 20.004 1.00 18.43 92 SER A CA 1
ATOM 685 C C . SER A 1 83 ? 13.249 13.720 18.709 1.00 19.95 92 SER A C 1
ATOM 686 O O . SER A 1 83 ? 12.948 12.530 18.552 1.00 20.37 92 SER A O 1
ATOM 689 N N . LEU A 1 84 ? 13.018 14.658 17.785 1.00 16.59 93 LEU A N 1
ATOM 690 C CA . LEU A 1 84 ? 12.358 14.421 16.513 1.00 17.96 93 LEU A CA 1
ATOM 691 C C . LEU A 1 84 ? 13.350 14.279 15.369 1.00 19.47 93 LEU A C 1
ATOM 692 O O . LEU A 1 84 ? 12.950 14.345 14.200 1.00 18.58 93 LEU A O 1
ATOM 697 N N . LEU A 1 85 ? 14.635 14.110 15.679 1.00 18.35 94 LEU A N 1
ATOM 698 C CA . LEU A 1 85 ? 15.681 13.850 14.693 1.00 18.52 94 LEU A CA 1
ATOM 699 C C . LEU A 1 85 ? 15.936 15.046 13.791 1.00 19.48 94 LEU A C 1
ATOM 700 O O . LEU A 1 85 ? 16.467 14.890 12.685 1.00 20.92 94 LEU A O 1
ATOM 705 N N . ILE A 1 86 ? 15.554 16.237 14.232 1.00 17.78 95 ILE A N 1
ATOM 706 C CA . ILE A 1 86 ? 15.770 17.432 13.417 1.00 18.08 95 ILE A CA 1
ATOM 707 C C . ILE A 1 86 ? 17.245 17.802 13.504 1.00 20.07 95 ILE A C 1
ATOM 708 O O . ILE A 1 86 ? 17.757 18.055 14.601 1.00 22.00 95 ILE A O 1
ATOM 713 N N . PRO A 1 87 ? 17.964 17.844 12.382 1.00 20.60 96 PRO A N 1
ATOM 714 C CA . PRO A 1 87 ? 19.414 18.077 12.440 1.00 22.65 96 PRO A CA 1
ATOM 715 C C . PRO A 1 87 ? 19.769 19.426 13.043 1.00 22.53 96 PRO A C 1
ATOM 716 O O . PRO A 1 87 ? 18.984 20.375 13.007 1.00 20.92 96 PRO A O 1
ATOM 720 N N . ALA A 1 88 ? 20.988 19.499 13.597 1.00 24.32 97 ALA A N 1
ATOM 721 C CA . ALA A 1 88 ? 21.449 20.711 14.263 1.00 27.26 97 ALA A CA 1
ATOM 722 C C . ALA A 1 88 ? 21.479 21.911 13.323 1.00 23.92 97 ALA A C 1
ATOM 723 O O . ALA A 1 88 ? 21.286 23.046 13.769 1.00 24.54 97 ALA A O 1
ATOM 725 N N . ASP A 1 89 ? 21.715 21.689 12.028 1.00 22.75 98 ASP A N 1
ATOM 726 C CA . ASP A 1 89 ? 21.802 22.774 11.055 1.00 23.59 98 ASP A CA 1
ATOM 727 C C . ASP A 1 89 ? 20.495 23.011 10.308 1.00 22.51 98 ASP A C 1
ATOM 728 O O . ASP A 1 89 ? 20.480 23.752 9.315 1.00 21.90 98 ASP A O 1
ATOM 733 N N . HIS A 1 90 ? 19.405 22.408 10.758 1.00 20.35 99 HIS A N 1
ATOM 734 C CA . HIS A 1 90 ? 18.154 22.515 10.034 1.00 19.66 99 HIS A CA 1
ATOM 735 C C . HIS A 1 90 ? 17.577 23.926 10.153 1.00 20.11 99 HIS A C 1
ATOM 736 O O . HIS A 1 90 ? 17.579 24.519 11.243 1.00 19.99 99 HIS A O 1
ATOM 743 N N . PRO A 1 91 ? 17.068 24.485 9.053 1.00 18.68 100 PRO A N 1
ATOM 744 C CA . PRO A 1 91 ? 16.553 25.861 9.092 1.00 18.79 100 PRO A CA 1
ATOM 745 C C . PRO A 1 91 ? 15.353 26.049 9.995 1.00 19.92 100 PRO A C 1
ATOM 746 O O . PRO A 1 91 ? 15.082 27.188 10.397 1.00 20.55 100 PRO A O 1
ATOM 750 N N . SER A 1 92 ? 14.631 24.982 10.345 1.00 20.72 101 SER A N 1
ATOM 751 C CA . SER A 1 92 ? 13.521 25.142 11.274 1.00 19.91 101 SER A CA 1
ATOM 752 C C . SER A 1 92 ? 13.981 25.598 12.651 1.00 19.77 101 SER A C 1
ATOM 753 O O . SER A 1 92 ? 13.142 26.007 13.462 1.00 21.25 101 SER A O 1
ATOM 756 N N . ARG A 1 93 ? 15.284 25.547 12.938 1.00 19.19 102 ARG A N 1
ATOM 757 C CA . ARG A 1 93 ? 15.799 26.016 14.218 1.00 19.85 102 ARG A CA 1
ATOM 758 C C . ARG A 1 93 ? 16.150 27.500 14.237 1.00 22.93 102 ARG A C 1
ATOM 759 O O . ARG A 1 93 ? 16.512 28.011 15.297 1.00 21.72 102 ARG A O 1
ATOM 767 N N . LYS A 1 94 ? 16.086 28.196 13.106 1.00 21.67 103 LYS A N 1
ATOM 768 C CA . LYS A 1 94 ? 16.685 29.524 13.039 1.00 21.09 103 LYS A CA 1
ATOM 769 C C . LYS A 1 94 ? 16.033 30.485 14.030 1.00 22.85 103 LYS A C 1
ATOM 770 O O . LYS A 1 94 ? 14.826 30.427 14.286 1.00 21.69 103 LYS A O 1
ATOM 776 N N . LYS A 1 95 ? 16.855 31.374 14.593 1.00 24.32 104 LYS A N 1
ATOM 777 C CA . LYS A 1 95 ? 16.344 32.367 15.536 1.00 26.47 104 LYS A CA 1
ATOM 778 C C . LYS A 1 95 ? 15.274 33.240 14.898 1.00 21.69 104 LYS A C 1
ATOM 779 O O . LYS A 1 95 ? 14.368 33.723 15.591 1.00 22.05 104 LYS A O 1
ATOM 785 N N . GLY A 1 96 ? 15.349 33.449 13.584 1.00 23.04 105 GLY A N 1
ATOM 786 C CA . GLY A 1 96 ? 14.353 34.250 12.904 1.00 24.23 105 GLY A CA 1
ATOM 787 C C . GLY A 1 96 ? 12.951 33.677 12.948 1.00 24.68 105 GLY A C 1
ATOM 788 O O . GLY A 1 96 ? 11.986 34.424 12.766 1.00 25.24 105 GLY A O 1
ATOM 789 N N . ASP A 1 97 ? 12.810 32.370 13.188 1.00 21.64 106 ASP A N 1
ATOM 790 C CA . ASP A 1 97 ? 11.518 31.716 13.045 1.00 21.73 106 ASP A CA 1
ATOM 791 C C . ASP A 1 97 ? 10.925 31.188 14.345 1.00 20.96 106 ASP A C 1
ATOM 792 O O . ASP A 1 97 ? 9.769 30.747 14.335 1.00 20.15 106 ASP A O 1
ATOM 797 N N . ASN A 1 98 ? 11.662 31.224 15.453 1.00 19.91 107 ASN A N 1
ATOM 798 C CA . ASN A 1 98 ? 11.226 30.608 16.697 1.00 18.38 107 ASN A CA 1
ATOM 799 C C . ASN A 1 98 ? 11.306 31.599 17.841 1.00 20.05 107 ASN A C 1
ATOM 800 O O . ASN A 1 98 ? 12.165 32.483 17.857 1.00 21.08 107 ASN A O 1
ATOM 805 N N . TYR A 1 99 ? 10.424 31.413 18.821 1.00 18.72 108 TYR A N 1
ATOM 806 C CA . TYR A 1 99 ? 10.458 32.200 20.052 1.00 19.34 108 TYR A CA 1
ATOM 807 C C . TYR A 1 99 ? 11.296 31.453 21.084 1.00 19.00 108 TYR A C 1
ATOM 808 O O . TYR A 1 99 ? 10.817 30.529 21.753 1.00 18.88 108 TYR A O 1
ATOM 817 N N . TYR A 1 100 ? 12.562 31.847 21.202 1.00 19.44 109 TYR A N 1
ATOM 818 C CA . TYR A 1 100 ? 13.476 31.257 22.173 1.00 19.36 109 TYR A CA 1
ATOM 819 C C . TYR A 1 100 ? 13.453 32.063 23.465 1.00 21.82 109 TYR A C 1
ATOM 820 O O . TYR A 1 100 ? 13.719 33.270 23.452 1.00 22.38 109 TYR A O 1
ATOM 829 N N . LEU A 1 101 ? 13.143 31.401 24.577 1.00 20.05 110 LEU A N 1
ATOM 830 C CA . LEU A 1 101 ? 13.408 32.016 25.880 1.00 19.67 110 LEU A CA 1
ATOM 831 C C . LEU A 1 101 ? 14.907 32.192 26.092 1.00 23.68 110 LEU A C 1
ATOM 832 O O . LEU A 1 101 ? 15.354 33.225 26.611 1.00 22.91 110 LEU A O 1
ATOM 837 N N . ASN A 1 102 ? 15.694 31.204 25.665 1.00 23.08 111 ASN A N 1
ATOM 838 C CA . ASN A 1 102 ? 17.149 31.265 25.616 1.00 23.03 111 ASN A CA 1
ATOM 839 C C . ASN A 1 102 ? 17.650 30.093 24.780 1.00 25.87 111 ASN A C 1
ATOM 840 O O . ASN A 1 102 ? 16.868 29.492 24.037 1.00 24.74 111 ASN A O 1
ATOM 845 N N . ARG A 1 103 ? 18.936 29.751 24.888 1.00 25.89 112 ARG A N 1
ATOM 846 C CA . ARG A 1 103 ? 19.473 28.692 24.039 1.00 27.62 112 ARG A CA 1
ATOM 847 C C . ARG A 1 103 ? 18.887 27.325 24.366 1.00 28.21 112 ARG A C 1
ATOM 848 O O . ARG A 1 103 ? 18.915 26.436 23.507 1.00 32.92 112 ARG A O 1
ATOM 856 N N . THR A 1 104 ? 18.348 27.137 25.572 1.00 26.29 113 THR A N 1
ATOM 857 C CA . THR A 1 104 ? 17.870 25.823 25.990 1.00 29.28 113 THR A CA 1
ATOM 858 C C . THR A 1 104 ? 16.355 25.686 25.985 1.00 25.53 113 THR A C 1
ATOM 859 O O . THR A 1 104 ? 15.856 24.576 25.794 1.00 24.74 113 THR A O 1
ATOM 863 N N . HIS A 1 105 ? 15.611 26.770 26.199 1.00 25.95 114 HIS A N 1
ATOM 864 C CA . HIS A 1 105 ? 14.162 26.708 26.325 1.00 21.66 114 HIS A CA 1
ATOM 865 C C . HIS A 1 105 ? 13.497 27.618 25.304 1.00 21.23 114 HIS A C 1
ATOM 866 O O . HIS A 1 105 ? 14.027 28.674 24.937 1.00 21.34 114 HIS A O 1
ATOM 873 N N . MET A 1 106 ? 12.314 27.208 24.861 1.00 20.95 115 MET A N 1
ATOM 874 C CA . MET A 1 106 ? 11.599 27.941 23.833 1.00 19.43 115 MET A CA 1
ATOM 875 C C . MET A 1 106 ? 10.109 27.722 24.033 1.00 17.31 115 MET A C 1
ATOM 876 O O . MET A 1 106 ? 9.693 26.826 24.772 1.00 19.41 115 MET A O 1
ATOM 881 N N . LEU A 1 107 ? 9.302 28.550 23.379 1.00 17.69 116 LEU A N 1
ATOM 882 C CA . LEU A 1 107 ? 7.894 28.211 23.217 1.00 18.00 116 LEU A CA 1
ATOM 883 C C . LEU A 1 107 ? 7.799 27.206 22.073 1.00 18.70 116 LEU A C 1
ATOM 884 O O . LEU A 1 107 ? 8.383 27.421 21.008 1.00 17.29 116 LEU A O 1
ATOM 889 N N . ARG A 1 108 ? 7.100 26.093 22.299 1.00 16.57 117 ARG A N 1
ATOM 890 C CA . ARG A 1 108 ? 7.045 25.037 21.286 1.00 14.87 117 ARG A CA 1
ATOM 891 C C . ARG A 1 108 ? 6.531 25.584 19.959 1.00 17.62 117 ARG A C 1
ATOM 892 O O . ARG A 1 108 ? 5.590 26.384 19.911 1.00 15.94 117 ARG A O 1
ATOM 900 N N . ALA A 1 109 ? 7.174 25.155 18.873 1.00 16.66 118 ALA A N 1
ATOM 901 C CA . ALA A 1 109 ? 6.746 25.545 17.543 1.00 16.95 118 ALA A CA 1
ATOM 902 C C . ALA A 1 109 ? 5.797 24.530 16.939 1.00 16.57 118 ALA A C 1
ATOM 903 O O . ALA A 1 109 ? 5.197 24.810 15.898 1.00 17.14 118 ALA A O 1
ATOM 905 N N . HIS A 1 110 ? 5.658 23.369 17.573 1.00 15.59 119 HIS A N 1
ATOM 906 C CA . HIS A 1 110 ? 4.717 22.344 17.127 1.00 15.09 119 HIS A CA 1
ATOM 907 C C . HIS A 1 110 ? 4.380 21.449 18.302 1.00 15.30 119 HIS A C 1
ATOM 908 O O . HIS A 1 110 ? 5.171 21.316 19.238 1.00 16.21 119 HIS A O 1
ATOM 915 N N . THR A 1 111 ? 3.182 20.857 18.246 1.00 15.54 120 THR A N 1
ATOM 916 C CA . THR A 1 111 ? 2.802 19.880 19.258 1.00 15.58 120 THR A CA 1
ATOM 917 C C . THR A 1 111 ? 3.615 18.592 19.174 1.00 16.12 120 THR A C 1
ATOM 918 O O . THR A 1 111 ? 3.600 17.820 20.142 1.00 17.03 120 THR A O 1
ATOM 922 N N . SER A 1 112 ? 4.365 18.376 18.086 1.00 15.72 121 SER A N 1
ATOM 923 C CA . SER A 1 112 ? 5.251 17.217 18.003 1.00 17.04 121 SER A CA 1
ATOM 924 C C . SER A 1 112 ? 6.344 17.260 19.065 1.00 16.30 121 SER A C 1
ATOM 925 O O . SER A 1 112 ? 6.961 16.223 19.343 1.00 16.72 121 SER A O 1
ATOM 928 N N . ALA A 1 113 ? 6.578 18.425 19.681 1.00 16.82 122 ALA A N 1
ATOM 929 C CA . ALA A 1 113 ? 7.516 18.535 20.795 1.00 16.25 122 ALA A CA 1
ATOM 930 C C . ALA A 1 113 ? 7.170 17.628 21.969 1.00 19.26 122 ALA A C 1
ATOM 931 O O . ALA A 1 113 ? 8.011 17.458 22.860 1.00 20.35 122 ALA A O 1
ATOM 933 N N . HIS A 1 114 ? 5.972 17.046 22.002 1.00 16.51 123 HIS A N 1
ATOM 934 C CA . HIS A 1 114 ? 5.565 16.188 23.110 1.00 17.94 123 HIS A CA 1
ATOM 935 C C . HIS A 1 114 ? 5.503 14.711 22.745 1.00 18.35 123 HIS A C 1
ATOM 936 O O . HIS A 1 114 ? 5.163 13.893 23.610 1.00 18.97 123 HIS A O 1
ATOM 943 N N . GLN A 1 115 ? 5.823 14.346 21.499 1.00 16.17 124 GLN A N 1
ATOM 944 C CA . GLN A 1 115 ? 5.723 12.950 21.070 1.00 16.84 124 GLN A CA 1
ATOM 945 C C . GLN A 1 115 ? 6.622 12.053 21.897 1.00 19.06 124 GLN A C 1
ATOM 946 O O . GLN A 1 115 ? 6.183 11.011 22.402 1.00 17.82 124 GLN A O 1
ATOM 952 N N . TRP A 1 116 ? 7.902 12.418 22.010 1.00 18.12 125 TRP A N 1
ATOM 953 C CA . TRP A 1 116 ? 8.864 11.525 22.649 1.00 18.27 125 TRP A CA 1
ATOM 954 C C . TRP A 1 116 ? 8.492 11.279 24.106 1.00 18.20 125 TRP A C 1
ATOM 955 O O . TRP A 1 116 ? 8.498 10.131 24.568 1.00 18.69 125 TRP A O 1
ATOM 966 N N . ASP A 1 117 ? 8.149 12.344 24.839 1.00 17.84 126 ASP A N 1
ATOM 967 C CA . ASP A 1 117 ? 7.829 12.190 26.258 1.00 18.12 126 ASP A CA 1
ATOM 968 C C . ASP A 1 117 ? 6.637 11.269 26.473 1.00 21.39 126 ASP A C 1
ATOM 969 O O . ASP A 1 117 ? 6.644 10.445 27.397 1.00 20.71 126 ASP A O 1
ATOM 974 N N . LEU A 1 118 ? 5.587 11.412 25.662 1.00 17.64 127 LEU A N 1
ATOM 975 C CA . LEU A 1 118 ? 4.396 10.601 25.869 1.00 18.73 127 LEU A CA 1
ATOM 976 C C . LEU A 1 118 ? 4.624 9.163 25.416 1.00 17.33 127 LEU A C 1
ATOM 977 O O . LEU A 1 118 ? 4.123 8.223 26.048 1.00 19.37 127 LEU A O 1
ATOM 982 N N . LEU A 1 119 ? 5.400 8.966 24.344 1.00 17.32 128 LEU A N 1
ATOM 983 C CA . LEU A 1 119 ? 5.827 7.615 23.990 1.00 18.76 128 LEU A CA 1
ATOM 984 C C . LEU A 1 119 ? 6.648 7.000 25.110 1.00 20.12 128 LEU A C 1
ATOM 985 O O . LEU A 1 119 ? 6.492 5.815 25.426 1.00 20.22 128 LEU A O 1
ATOM 990 N N . HIS A 1 120 ? 7.537 7.788 25.705 1.00 19.14 129 HIS A N 1
ATOM 991 C CA . HIS A 1 120 ? 8.423 7.288 26.751 1.00 21.05 129 HIS A CA 1
ATOM 992 C C . HIS A 1 120 ? 7.646 6.926 28.010 1.00 20.06 129 HIS A C 1
ATOM 993 O O . HIS A 1 120 ? 8.049 6.007 28.743 1.00 22.18 129 HIS A O 1
ATOM 1000 N N . ALA A 1 121 ? 6.532 7.619 28.270 1.00 19.68 130 ALA A N 1
ATOM 1001 C CA . ALA A 1 121 ? 5.622 7.255 29.355 1.00 19.14 130 ALA A CA 1
ATOM 1002 C C . ALA A 1 121 ? 4.848 5.976 29.071 1.00 21.14 130 ALA A C 1
ATOM 1003 O O . ALA A 1 121 ? 4.122 5.507 29.956 1.00 24.32 130 ALA A O 1
ATOM 1005 N N . GLY A 1 122 ? 4.965 5.420 27.867 1.00 20.37 131 GLY A N 1
ATOM 1006 C CA . GLY A 1 122 ? 4.400 4.132 27.535 1.00 20.75 131 GLY A CA 1
ATOM 1007 C C . GLY A 1 122 ? 3.077 4.151 26.797 1.00 22.51 131 GLY A C 1
ATOM 1008 O O . GLY A 1 122 ? 2.522 3.080 26.542 1.00 23.05 131 GLY A O 1
ATOM 1009 N N . LEU A 1 123 ? 2.565 5.320 26.416 1.00 19.41 132 LEU A N 1
ATOM 1010 C CA . LEU A 1 123 ? 1.267 5.371 25.753 1.00 19.70 132 LEU A CA 1
ATOM 1011 C C . LEU A 1 123 ? 1.368 4.888 24.308 1.00 18.61 132 LEU A C 1
ATOM 1012 O O . LEU A 1 123 ? 2.326 5.212 23.597 1.00 19.93 132 LEU A O 1
ATOM 1017 N N . ASP A 1 124 ? 0.359 4.121 23.868 1.00 18.82 133 ASP A N 1
ATOM 1018 C CA . ASP A 1 124 ? 0.260 3.689 22.475 1.00 19.08 133 ASP A CA 1
ATOM 1019 C C . ASP A 1 124 ? -0.628 4.591 21.634 1.00 18.48 133 ASP A C 1
ATOM 1020 O O . ASP A 1 124 ? -0.588 4.500 20.400 1.00 19.45 133 ASP A O 1
ATOM 1025 N N . ALA A 1 125 ? -1.447 5.432 22.254 1.00 18.60 134 ALA A N 1
ATOM 1026 C CA . ALA A 1 125 ? -2.349 6.286 21.490 1.00 17.56 134 ALA A CA 1
ATOM 1027 C C . ALA A 1 125 ? -2.610 7.545 22.291 1.00 18.66 134 ALA A C 1
ATOM 1028 O O . ALA A 1 125 ? -3.003 7.465 23.461 1.00 19.84 134 ALA A O 1
ATOM 1030 N N . PHE A 1 126 ? -2.389 8.703 21.676 1.00 16.35 135 PHE A N 1
ATOM 1031 C CA . PHE A 1 126 ? -2.642 9.944 22.386 1.00 17.55 135 PHE A CA 1
ATOM 1032 C C . PHE A 1 126 ? -2.867 11.092 21.415 1.00 16.83 135 PHE A C 1
ATOM 1033 O O . PHE A 1 126 ? -2.423 11.068 20.264 1.00 18.16 135 PHE A O 1
ATOM 1041 N N . LEU A 1 127 ? -3.576 12.095 21.908 1.00 16.82 136 LEU A N 1
ATOM 1042 C CA . LEU A 1 127 ? -3.716 13.376 21.241 1.00 16.37 136 LEU A CA 1
ATOM 1043 C C . LEU A 1 127 ? -3.068 14.441 22.108 1.00 17.68 136 LEU A C 1
ATOM 1044 O O . LEU A 1 127 ? -3.154 14.396 23.342 1.00 18.38 136 LEU A O 1
ATOM 1049 N N . VAL A 1 128 ? -2.423 15.404 21.467 1.00 15.64 137 VAL A N 1
ATOM 1050 C CA . VAL A 1 128 ? -1.915 16.600 22.122 1.00 15.75 137 VAL A CA 1
ATOM 1051 C C . VAL A 1 128 ? -2.540 17.797 21.426 1.00 16.19 137 VAL A C 1
ATOM 1052 O O . VAL A 1 128 ? -2.496 17.896 20.192 1.00 17.57 137 VAL A O 1
ATOM 1056 N N . VAL A 1 129 ? -3.145 18.693 22.193 1.00 15.61 138 VAL A N 1
ATOM 1057 C CA . VAL A 1 129 ? -3.787 19.867 21.610 1.00 16.36 138 VAL A CA 1
ATOM 1058 C C . VAL A 1 129 ? -3.235 21.090 22.314 1.00 16.83 138 VAL A C 1
ATOM 1059 O O . VAL A 1 129 ? -3.243 21.148 23.546 1.00 17.23 138 VAL A O 1
ATOM 1063 N N . GLY A 1 130 ? -2.743 22.059 21.557 1.00 15.99 139 GLY A N 1
ATOM 1064 C CA . GLY A 1 130 ? -2.154 23.199 22.232 1.00 17.42 139 GLY A CA 1
ATOM 1065 C C . GLY A 1 130 ? -1.830 24.359 21.326 1.00 16.95 139 GLY A C 1
ATOM 1066 O O . GLY A 1 130 ? -1.741 24.224 20.095 1.00 15.89 139 GLY A O 1
ATOM 1067 N N . ASP A 1 131 ? -1.657 25.506 21.978 1.00 16.61 140 ASP A N 1
ATOM 1068 C CA . ASP A 1 131 ? -1.071 26.692 21.371 1.00 16.55 140 ASP A CA 1
ATOM 1069 C C . ASP A 1 131 ? 0.401 26.461 21.048 1.00 16.12 140 ASP A C 1
ATOM 1070 O O . ASP A 1 131 ? 1.166 25.940 21.869 1.00 16.46 140 ASP A O 1
ATOM 1075 N N . VAL A 1 132 ? 0.784 26.835 19.829 1.00 16.03 141 VAL A N 1
ATOM 1076 C CA . VAL A 1 132 ? 2.157 26.766 19.358 1.00 14.25 141 VAL A CA 1
ATOM 1077 C C . VAL A 1 132 ? 2.528 28.135 18.817 1.00 16.78 141 VAL A C 1
ATOM 1078 O O . VAL A 1 132 ? 1.663 28.971 18.551 1.00 16.85 141 VAL A O 1
ATOM 1082 N N . TYR A 1 133 ? 3.832 28.351 18.653 1.00 16.62 142 TYR A N 1
ATOM 1083 C CA . TYR A 1 133 ? 4.367 29.703 18.510 1.00 16.55 142 TYR A CA 1
ATOM 1084 C C . TYR A 1 133 ? 5.424 29.718 17.420 1.00 16.86 142 TYR A C 1
ATOM 1085 O O . TYR A 1 133 ? 6.364 28.922 17.468 1.00 16.65 142 TYR A O 1
ATOM 1094 N N . ARG A 1 134 ? 5.281 30.632 16.449 1.00 16.96 143 ARG A N 1
ATOM 1095 C CA . ARG A 1 134 ? 6.269 30.763 15.382 1.00 16.23 143 ARG A CA 1
ATOM 1096 C C . ARG A 1 134 ? 6.380 32.223 14.981 1.00 18.40 143 ARG A C 1
ATOM 1097 O O . ARG A 1 134 ? 5.378 32.941 14.948 1.00 19.47 143 ARG A O 1
ATOM 1105 N N . ARG A 1 135 ? 7.596 32.642 14.651 1.00 18.98 144 ARG A N 1
ATOM 1106 C CA . ARG A 1 135 ? 7.833 33.995 14.154 1.00 20.57 144 ARG A CA 1
ATOM 1107 C C . ARG A 1 135 ? 7.622 33.985 12.648 1.00 20.22 144 ARG A C 1
ATOM 1108 O O . ARG A 1 135 ? 8.206 33.155 11.940 1.00 21.42 144 ARG A O 1
ATOM 1116 N N . ASP A 1 136 ? 6.777 34.890 12.164 1.00 20.44 145 ASP A N 1
ATOM 1117 C CA . ASP A 1 136 ? 6.354 34.836 10.770 1.00 20.91 145 ASP A CA 1
ATOM 1118 C C . ASP A 1 136 ? 5.779 36.186 10.361 1.00 22.28 145 ASP A C 1
ATOM 1119 O O . ASP A 1 136 ? 5.713 37.132 11.154 1.00 21.53 145 ASP A O 1
ATOM 1124 N N . GLN A 1 137 ? 5.343 36.245 9.107 1.00 23.19 146 GLN A N 1
ATOM 1125 C CA . GLN A 1 137 ? 4.824 37.439 8.464 1.00 22.80 146 GLN A CA 1
ATOM 1126 C C . GLN A 1 137 ? 3.428 37.778 8.988 1.00 22.33 146 GLN A C 1
ATOM 1127 O O . GLN A 1 137 ? 2.795 37.010 9.728 1.00 22.98 146 GLN A O 1
ATOM 1133 N N . ILE A 1 138 ? 2.933 38.940 8.564 1.00 20.61 147 ILE A N 1
ATOM 1134 C CA . ILE A 1 138 ? 1.651 39.468 9.011 1.00 21.09 147 ILE A CA 1
ATOM 1135 C C . ILE A 1 138 ? 0.695 39.515 7.827 1.00 23.26 147 ILE A C 1
ATOM 1136 O O . ILE A 1 138 ? 0.889 40.296 6.884 1.00 21.26 147 ILE A O 1
ATOM 1141 N N . ASP A 1 139 ? -0.356 38.702 7.891 1.00 23.83 148 ASP A N 1
ATOM 1142 C CA . ASP A 1 139 ? -1.496 38.805 6.990 1.00 24.06 148 ASP A CA 1
ATOM 1143 C C . ASP A 1 139 ? -2.653 38.030 7.609 1.00 24.25 148 ASP A C 1
ATOM 1144 O O . ASP A 1 139 ? -2.543 37.500 8.716 1.00 22.68 148 ASP A O 1
ATOM 1149 N N . SER A 1 140 ? -3.760 37.942 6.870 1.00 23.27 149 SER A N 1
ATOM 1150 C CA . SER A 1 140 ? -4.989 37.372 7.408 1.00 25.07 149 SER A CA 1
ATOM 1151 C C . SER A 1 140 ? -4.878 35.884 7.696 1.00 22.47 149 SER A C 1
ATOM 1152 O O . SER A 1 140 ? -5.774 35.331 8.344 1.00 23.36 149 SER A O 1
ATOM 1155 N N . GLN A 1 141 ? -3.804 35.233 7.258 1.00 23.10 150 GLN A N 1
ATOM 1156 C CA . GLN A 1 141 ? -3.640 33.792 7.402 1.00 22.98 150 GLN A CA 1
ATOM 1157 C C . GLN A 1 141 ? -2.498 33.411 8.333 1.00 23.85 150 GLN A C 1
ATOM 1158 O O . GLN A 1 141 ? -2.195 32.217 8.472 1.00 25.72 150 GLN A O 1
ATOM 1164 N N . HIS A 1 142 ? -1.856 34.386 8.981 1.00 21.87 151 HIS A N 1
ATOM 1165 C CA . HIS A 1 142 ? -0.709 34.127 9.839 1.00 20.82 151 HIS A CA 1
ATOM 1166 C C . HIS A 1 142 ? -0.853 34.890 11.144 1.00 21.17 151 HIS A C 1
ATOM 1167 O O . HIS A 1 142 ? -1.236 36.059 11.149 1.00 22.69 151 HIS A O 1
ATOM 1174 N N . TYR A 1 143 ? -0.516 34.222 12.241 1.00 19.09 152 TYR A N 1
ATOM 1175 C CA . TYR A 1 143 ? -0.554 34.825 13.560 1.00 20.25 152 TYR A CA 1
ATOM 1176 C C . TYR A 1 143 ? 0.577 34.203 14.352 1.00 19.93 152 TYR A C 1
ATOM 1177 O O . TYR A 1 143 ? 0.902 33.029 14.133 1.00 20.39 152 TYR A O 1
ATOM 1186 N N . PRO A 1 144 ? 1.197 34.941 15.276 1.00 17.49 153 PRO A N 1
ATOM 1187 C CA . PRO A 1 144 ? 2.367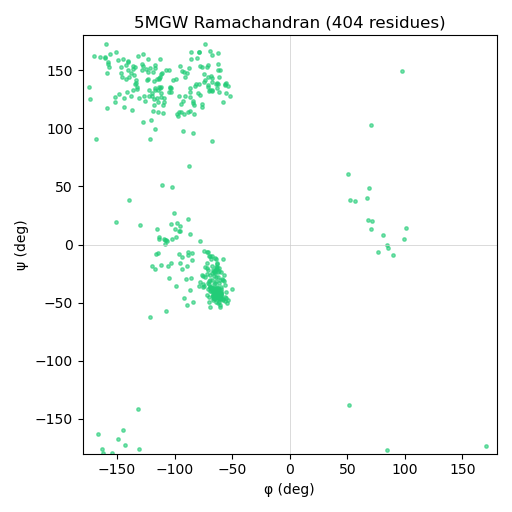 34.399 15.986 1.00 17.30 153 PRO A CA 1
ATOM 1188 C C . PRO A 1 144 ? 2.033 33.221 16.871 1.00 17.53 153 PRO A C 1
ATOM 1189 O O . PRO A 1 144 ? 2.922 32.430 17.207 1.00 20.45 153 PRO A O 1
ATOM 1193 N N . ILE A 1 145 ? 0.782 33.114 17.292 1.00 16.57 154 ILE A N 1
ATOM 1194 C CA . ILE A 1 145 ? 0.296 32.008 18.101 1.00 18.19 154 ILE A CA 1
ATOM 1195 C C . ILE A 1 145 ? -0.809 31.343 17.299 1.00 19.03 154 ILE A C 1
ATOM 1196 O O . ILE A 1 145 ? -1.684 32.026 16.753 1.00 18.93 154 ILE A O 1
ATOM 1201 N N . PHE A 1 146 ? -0.737 30.021 17.163 1.00 16.84 155 PHE A N 1
ATOM 1202 C CA . PHE A 1 146 ? -1.823 29.274 16.553 1.00 17.16 155 PHE A CA 1
ATOM 1203 C C . PHE A 1 146 ? -1.937 27.963 17.312 1.00 16.31 155 PHE A C 1
ATOM 1204 O O . PHE A 1 146 ? -1.288 27.777 18.339 1.00 17.44 155 PHE A O 1
ATOM 1212 N N . HIS A 1 147 ? -2.766 27.054 16.820 1.00 17.27 156 HIS A N 1
ATOM 1213 C CA . HIS A 1 147 ? -3.054 25.842 17.576 1.00 15.80 156 HIS A CA 1
ATOM 1214 C C . HIS A 1 147 ? -2.969 24.610 16.699 1.00 18.23 156 HIS A C 1
ATOM 1215 O O . HIS A 1 147 ? -3.403 24.627 15.547 1.00 17.72 156 HIS A O 1
ATOM 1222 N N . GLN A 1 148 ? -2.431 23.535 17.265 1.00 15.96 157 GLN A N 1
ATOM 1223 C CA . GLN A 1 148 ? -2.319 22.270 16.563 1.00 15.48 157 GLN A CA 1
ATOM 1224 C C . GLN A 1 148 ? -2.919 21.153 17.397 1.00 15.88 157 GLN A C 1
ATOM 1225 O O . GLN A 1 148 ? -2.985 21.228 18.632 1.00 16.00 157 GLN A O 1
ATOM 1231 N N . LEU A 1 149 ? -3.362 20.118 16.696 1.00 15.62 158 LEU A N 1
ATOM 1232 C CA . LEU A 1 149 ? -3.742 18.850 17.297 1.00 15.34 158 LEU A CA 1
ATOM 1233 C C . LEU A 1 149 ? -2.822 17.771 16.747 1.00 16.86 158 LEU A C 1
ATOM 1234 O O . LEU A 1 149 ? -2.789 17.544 15.531 1.00 16.85 158 LEU A O 1
ATOM 1239 N N . GLU A 1 150 ? -2.084 17.120 17.641 1.00 15.62 159 GLU A N 1
ATOM 1240 C CA . GLU A 1 150 ? -1.201 16.010 17.318 1.00 14.55 159 GLU A CA 1
ATOM 1241 C C . GLU A 1 150 ? -1.914 14.715 17.649 1.00 17.09 159 GLU A C 1
ATOM 1242 O O . GLU A 1 150 ? -2.632 14.631 18.647 1.00 16.80 159 GLU A O 1
ATOM 1248 N N . ALA A 1 151 ? -1.707 13.703 16.822 1.00 14.88 160 ALA A N 1
ATOM 1249 C CA . ALA A 1 151 ? -2.177 12.360 17.133 1.00 15.78 160 ALA A CA 1
ATOM 1250 C C . ALA A 1 151 ? -1.061 11.373 16.862 1.00 16.25 160 ALA A C 1
ATOM 1251 O O . ALA A 1 151 ? -0.352 11.483 15.856 1.00 16.40 160 ALA A O 1
ATOM 1253 N N . VAL A 1 152 ? -0.925 10.402 17.764 1.00 15.25 161 VAL A N 1
ATOM 1254 C CA . VAL A 1 152 ? 0.057 9.330 17.643 1.00 15.38 161 VAL A CA 1
ATOM 1255 C C . VAL A 1 152 ? -0.667 8.027 17.915 1.00 16.18 161 VAL A C 1
ATOM 1256 O O . VAL A 1 152 ? -1.455 7.945 18.863 1.00 15.89 161 VAL A O 1
ATOM 1260 N N . ARG A 1 153 ? -0.408 7.016 17.085 1.00 16.08 162 ARG A N 1
ATOM 1261 C CA . ARG A 1 153 ? -1.068 5.718 17.209 1.00 16.42 162 ARG A CA 1
ATOM 1262 C C . ARG A 1 153 ? -0.068 4.632 16.847 1.00 16.16 162 ARG A C 1
ATOM 1263 O O . ARG A 1 153 ? 0.425 4.583 15.715 1.00 16.98 162 ARG A O 1
ATOM 1271 N N . LEU A 1 154 ? 0.226 3.755 17.806 1.00 16.75 163 LEU A N 1
ATOM 1272 C CA . LEU A 1 154 ? 1.178 2.671 17.614 1.00 16.92 163 LEU A CA 1
ATOM 1273 C C . LEU A 1 154 ? 0.442 1.349 17.463 1.00 18.31 163 LEU A C 1
ATOM 1274 O O . LEU A 1 154 ? -0.632 1.152 18.038 1.00 19.15 163 LEU A O 1
ATOM 1279 N N . PHE A 1 155 ? 1.048 0.438 16.705 1.00 18.26 164 PHE A N 1
ATOM 1280 C CA . PHE A 1 155 ? 0.517 -0.900 16.480 1.00 16.58 164 PHE A CA 1
ATOM 1281 C C . PHE A 1 155 ? 1.549 -1.927 16.911 1.00 19.43 164 PHE A C 1
ATOM 1282 O O . PHE A 1 155 ? 2.750 -1.756 16.661 1.00 17.81 164 PHE A O 1
ATOM 1290 N N . SER A 1 156 ? 1.069 -3.022 17.499 1.00 20.73 165 SER A N 1
ATOM 1291 C CA . SER A 1 156 ? 1.904 -4.205 17.662 1.00 20.70 165 SER A CA 1
ATOM 1292 C C . SER A 1 156 ? 1.836 -5.069 16.405 1.00 20.97 165 SER A C 1
ATOM 1293 O O . SER A 1 156 ? 0.965 -4.901 15.547 1.00 20.49 165 SER A O 1
ATOM 1296 N N . LYS A 1 157 ? 2.772 -6.019 16.309 1.00 20.12 166 LYS A N 1
ATOM 1297 C CA . LYS A 1 157 ? 2.883 -6.840 15.106 1.00 21.72 166 LYS A CA 1
ATOM 1298 C C . LYS A 1 157 ? 1.608 -7.636 14.851 1.00 20.71 166 LYS A C 1
ATOM 1299 O O . LYS A 1 157 ? 1.020 -7.568 13.767 1.00 21.23 166 LYS A O 1
ATOM 1305 N N . HIS A 1 158 ? 1.151 -8.402 15.841 1.00 21.31 167 HIS A N 1
ATOM 1306 C CA . HIS A 1 158 ? -0.042 -9.203 15.588 1.00 23.49 167 HIS A CA 1
ATOM 1307 C C . HIS A 1 158 ? -1.299 -8.358 15.501 1.00 21.26 167 HIS A C 1
ATOM 1308 O O . HIS A 1 158 ? -2.297 -8.806 14.935 1.00 24.75 167 HIS A O 1
ATOM 1315 N N . GLU A 1 159 ? -1.271 -7.138 16.041 1.00 21.94 168 GLU A N 1
ATOM 1316 C CA . GLU A 1 159 ? -2.401 -6.236 15.889 1.00 20.21 168 GLU A CA 1
ATOM 1317 C C . GLU A 1 159 ? -2.509 -5.752 14.450 1.00 20.36 168 GLU A C 1
ATOM 1318 O O . GLU A 1 159 ? -3.599 -5.728 13.869 1.00 20.52 168 GLU A O 1
ATOM 1324 N N . LEU A 1 160 ? -1.381 -5.358 13.862 1.00 20.59 169 LEU A N 1
ATOM 1325 C CA . LEU A 1 160 ? -1.408 -4.824 12.506 1.00 20.76 169 LEU A CA 1
ATOM 1326 C C . LEU A 1 160 ? -1.827 -5.890 11.509 1.00 20.13 169 LEU A C 1
ATOM 1327 O O . LEU A 1 160 ? -2.535 -5.589 10.543 1.00 22.42 169 LEU A O 1
ATOM 1332 N N . PHE A 1 161 ? -1.445 -7.145 11.758 1.00 21.22 170 PHE A N 1
ATOM 1333 C CA . PHE A 1 161 ? -1.692 -8.255 10.850 1.00 22.76 170 PHE A CA 1
ATOM 1334 C C . PHE A 1 161 ? -2.842 -9.144 11.309 1.00 27.43 170 PHE A C 1
ATOM 1335 O O . PHE A 1 161 ? -2.966 -10.280 10.834 1.00 27.29 170 PHE A O 1
ATOM 1343 N N . ALA A 1 162 ? -3.693 -8.653 12.213 1.00 25.33 171 ALA A N 1
ATOM 1344 C CA . ALA A 1 162 ? -4.705 -9.504 12.832 1.00 25.05 171 ALA A CA 1
ATOM 1345 C C . ALA A 1 162 ? -5.777 -9.971 11.857 1.00 30.72 171 ALA A C 1
ATOM 1346 O O . ALA A 1 162 ? -6.414 -10.999 12.105 1.00 30.47 171 ALA A O 1
ATOM 1348 N N . GLY A 1 163 ? -6.002 -9.244 10.772 1.00 29.37 172 GLY A N 1
ATOM 1349 C CA . GLY A 1 163 ? -7.022 -9.620 9.817 1.00 33.53 172 GLY A CA 1
ATOM 1350 C C . GLY A 1 163 ? -6.573 -10.599 8.757 1.00 36.27 172 GLY A C 1
ATOM 1351 O O . GLY A 1 163 ? -7.328 -10.857 7.814 1.00 36.52 172 GLY A O 1
ATOM 1352 N N . ILE A 1 164 ? -5.374 -11.162 8.883 1.00 33.58 173 ILE A N 1
ATOM 1353 C CA . ILE A 1 164 ? -4.765 -11.975 7.836 1.00 39.60 173 ILE A CA 1
ATOM 1354 C C . ILE A 1 164 ? -4.701 -13.415 8.315 1.00 39.16 173 ILE A C 1
ATOM 1355 O O . ILE A 1 164 ? -4.208 -13.689 9.415 1.00 37.80 173 ILE A O 1
ATOM 1360 N N . LYS A 1 165 ? -5.175 -14.337 7.472 1.00 44.35 174 LYS A N 1
ATOM 1361 C CA . LYS A 1 165 ? -5.291 -15.734 7.881 1.00 45.14 174 LYS A CA 1
ATOM 1362 C C . LYS A 1 165 ? -3.923 -16.386 8.057 1.00 48.73 174 LYS A C 1
ATOM 1363 O O . LYS A 1 165 ? -3.631 -16.963 9.111 1.00 52.12 174 LYS A O 1
ATOM 1369 N N . ASP A 1 166 ? -3.077 -16.314 7.037 1.00 48.92 175 ASP A N 1
ATOM 1370 C CA . ASP A 1 166 ? -1.751 -16.937 7.088 1.00 54.91 175 ASP A CA 1
ATOM 1371 C C . ASP A 1 166 ? -0.666 -15.903 7.359 1.00 53.90 175 ASP A C 1
ATOM 1372 O O . ASP A 1 166 ? 0.347 -15.831 6.662 1.00 57.97 175 ASP A O 1
ATOM 1377 N N . GLY A 1 167 ? -0.872 -15.082 8.384 1.00 50.14 176 GLY A N 1
ATOM 1378 C CA . GLY A 1 167 ? -0.018 -13.946 8.646 1.00 47.41 176 GLY A CA 1
ATOM 1379 C C . GLY A 1 167 ? 1.045 -14.135 9.703 1.00 46.59 176 GLY A C 1
ATOM 1380 O O . GLY A 1 167 ? 1.718 -13.159 10.056 1.00 43.62 176 GLY A O 1
ATOM 1381 N N . GLU A 1 168 ? 1.222 -15.351 10.227 1.00 50.32 177 GLU A N 1
ATOM 1382 C CA . GLU A 1 168 ? 2.241 -15.571 11.248 1.00 50.75 177 GLU A CA 1
ATOM 1383 C C . GLU A 1 168 ? 3.655 -15.337 10.729 1.00 47.41 177 GLU A C 1
ATOM 1384 O O . GLU A 1 168 ? 4.568 -15.095 11.530 1.00 50.72 177 GLU A O 1
ATOM 1390 N N . SER A 1 169 ? 3.858 -15.405 9.412 1.00 47.78 178 SER A N 1
ATOM 1391 C CA . SER A 1 169 ? 5.172 -15.109 8.857 1.00 46.63 178 SER A CA 1
ATOM 1392 C C . SER A 1 169 ? 5.465 -13.609 8.829 1.00 45.80 178 SER A C 1
ATOM 1393 O O . SER A 1 169 ? 6.635 -13.212 8.891 1.00 45.48 178 SER A O 1
ATOM 1396 N N . LEU A 1 170 ? 4.428 -12.773 8.764 1.00 42.64 179 LEU A N 1
ATOM 1397 C CA . LEU A 1 170 ? 4.609 -11.345 8.517 1.00 33.25 179 LEU A CA 1
ATOM 1398 C C . LEU A 1 170 ? 5.285 -10.652 9.692 1.00 31.76 179 LEU A C 1
ATOM 1399 O O . LEU A 1 170 ? 5.039 -10.979 10.856 1.00 31.46 179 LEU A O 1
ATOM 1404 N N . GLN A 1 171 ? 6.120 -9.660 9.380 1.00 26.88 180 GLN A N 1
ATOM 1405 C CA . GLN A 1 171 ? 6.907 -8.950 10.376 1.00 26.63 180 GLN A CA 1
ATOM 1406 C C . GLN A 1 171 ? 6.705 -7.449 10.229 1.00 21.68 180 GLN A C 1
ATOM 1407 O O . GLN A 1 171 ? 6.381 -6.944 9.150 1.00 24.36 180 GLN A O 1
ATOM 1413 N N . LEU A 1 172 ? 6.930 -6.734 11.336 1.00 21.60 181 LEU A N 1
ATOM 1414 C CA . LEU A 1 172 ? 7.019 -5.273 11.263 1.00 20.03 181 LEU A CA 1
ATOM 1415 C C . LEU A 1 172 ? 8.379 -4.838 10.742 1.00 23.89 181 LEU A C 1
ATOM 1416 O O . LEU A 1 172 ? 8.484 -3.839 10.022 1.00 21.23 181 LEU A O 1
ATOM 1421 N N . PHE A 1 173 ? 9.434 -5.567 11.101 1.00 22.68 182 PHE A N 1
ATOM 1422 C CA . PHE A 1 173 ? 10.795 -5.086 10.941 1.00 23.12 182 PHE A CA 1
ATOM 1423 C C . PHE A 1 173 ? 11.646 -6.046 10.125 1.00 28.75 182 PHE A C 1
ATOM 1424 O O . PHE A 1 173 ? 11.437 -7.264 10.132 1.00 28.67 182 PHE A O 1
ATOM 1432 N N . GLU A 1 174 ? 12.621 -5.465 9.438 1.00 25.27 183 GLU A N 1
ATOM 1433 C CA . GLU A 1 174 ? 13.636 -6.196 8.696 1.00 30.79 183 GLU A CA 1
ATOM 1434 C C . GLU A 1 174 ? 14.864 -5.302 8.610 1.00 32.06 183 GLU A C 1
ATOM 1435 O O . GLU A 1 174 ? 14.882 -4.191 9.142 1.00 30.83 183 GLU A O 1
ATOM 1441 N N . GLN A 1 175 ? 15.905 -5.790 7.950 1.00 32.98 184 GLN A N 1
ATOM 1442 C CA . GLN A 1 175 ? 17.120 -5.007 7.751 1.00 35.75 184 GLN A CA 1
ATOM 1443 C C . GLN A 1 175 ? 17.339 -4.889 6.251 1.00 36.77 184 GLN A C 1
ATOM 1444 O O . GLN A 1 175 ? 17.967 -5.750 5.630 1.00 39.08 184 GLN A O 1
ATOM 1450 N N . SER A 1 176 ? 16.789 -3.830 5.662 1.00 36.06 185 SER A N 1
ATOM 1451 C CA . SER A 1 176 ? 16.989 -3.573 4.244 1.00 36.17 185 SER A CA 1
ATOM 1452 C C . SER A 1 176 ? 17.393 -2.122 4.012 1.00 34.83 185 SER A C 1
ATOM 1453 O O . SER A 1 176 ? 18.163 -1.556 4.794 1.00 35.85 185 SER A O 1
ATOM 1456 N N . SER A 1 177 ? 16.892 -1.515 2.944 1.00 35.18 186 SER A N 1
ATOM 1457 C CA . SER A 1 177 ? 17.318 -0.184 2.550 1.00 35.58 186 SER A CA 1
ATOM 1458 C C . SER A 1 177 ? 16.152 0.791 2.626 1.00 31.02 186 SER A C 1
ATOM 1459 O O . SER A 1 177 ? 14.981 0.407 2.517 1.00 29.90 186 SER A O 1
ATOM 1462 N N . ARG A 1 178 ? 16.488 2.059 2.820 1.00 29.86 187 ARG A N 1
ATOM 1463 C CA . ARG A 1 178 ? 15.494 3.116 2.768 1.00 26.36 187 ARG A CA 1
ATOM 1464 C C . ARG A 1 178 ? 15.237 3.484 1.317 1.00 28.96 187 ARG A C 1
ATOM 1465 O O . ARG A 1 178 ? 16.161 3.548 0.501 1.00 31.77 187 ARG A O 1
ATOM 1473 N N . SER A 1 179 ? 13.973 3.684 0.986 1.00 23.79 188 SER A N 1
ATOM 1474 C CA . SER A 1 179 ? 13.584 4.112 -0.346 1.00 25.09 188 SER A CA 1
ATOM 1475 C C . SER A 1 179 ? 12.629 5.285 -0.211 1.00 28.06 188 SER A C 1
ATOM 1476 O O . SER A 1 179 ? 12.358 5.764 0.894 1.00 27.77 188 SER A O 1
ATOM 1479 N N . ALA A 1 180 ? 12.107 5.752 -1.346 1.00 26.91 189 ALA A N 1
ATOM 1480 C CA . ALA A 1 180 ? 11.084 6.786 -1.286 1.00 28.15 189 ALA A CA 1
ATOM 1481 C C . ALA A 1 180 ? 9.828 6.290 -0.587 1.00 28.50 189 ALA A C 1
ATOM 1482 O O . ALA A 1 180 ? 9.012 7.105 -0.149 1.00 28.21 189 ALA A O 1
ATOM 1484 N N . HIS A 1 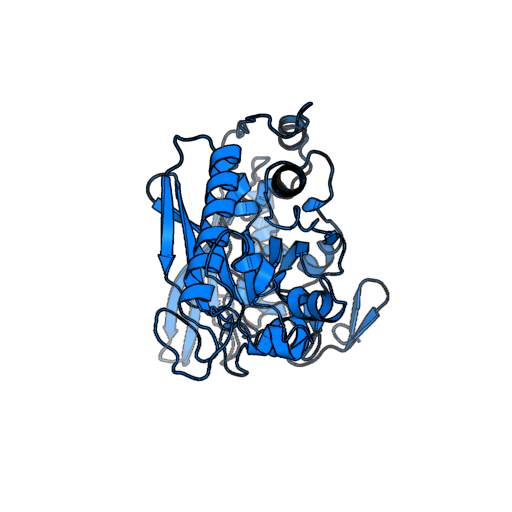181 ? 9.673 4.970 -0.444 1.00 25.56 190 HIS A N 1
ATOM 1485 C CA . HIS A 1 181 ? 8.441 4.377 0.045 1.00 25.11 190 HIS A CA 1
ATOM 1486 C C . HIS A 1 181 ? 8.509 3.859 1.475 1.00 23.12 190 HIS A C 1
ATOM 1487 O O . HIS A 1 181 ? 7.453 3.644 2.071 1.00 25.07 190 HIS A O 1
ATOM 1494 N N . LYS A 1 182 ? 9.699 3.634 2.033 1.00 22.59 191 LYS A N 1
ATOM 1495 C CA . LYS A 1 182 ? 9.767 3.020 3.357 1.00 20.67 191 LYS A CA 1
ATOM 1496 C C . LYS A 1 182 ? 11.123 3.285 4.001 1.00 20.56 191 LYS A C 1
ATOM 1497 O O . LYS A 1 182 ? 12.114 3.572 3.323 1.00 21.75 191 LYS A O 1
ATOM 1503 N N . GLN A 1 183 ? 11.154 3.144 5.330 1.00 19.32 192 GLN A N 1
ATOM 1504 C CA . GLN A 1 183 ? 12.378 3.221 6.106 1.00 19.52 192 GLN A CA 1
ATOM 1505 C C . GLN A 1 183 ? 13.156 1.915 5.999 1.00 20.81 192 GLN A C 1
ATOM 1506 O O . GLN A 1 183 ? 12.616 0.868 5.632 1.00 23.16 192 GLN A O 1
ATOM 1512 N N . GLU A 1 184 ? 14.420 1.977 6.413 1.00 22.79 193 GLU A N 1
ATOM 1513 C CA . GLU A 1 184 ? 15.307 0.834 6.221 1.00 24.32 193 GLU A CA 1
ATOM 1514 C C . GLU A 1 184 ? 14.968 -0.337 7.138 1.00 26.91 193 GLU A C 1
ATOM 1515 O O . GLU A 1 184 ? 15.280 -1.483 6.792 1.00 27.90 193 GLU A O 1
ATOM 1521 N N . THR A 1 185 ? 14.343 -0.101 8.296 1.00 24.03 194 THR A N 1
ATOM 1522 C CA . THR A 1 185 ? 14.033 -1.210 9.198 1.00 21.54 194 THR A CA 1
ATOM 1523 C C . THR A 1 185 ? 12.575 -1.654 9.158 1.00 22.75 194 THR A C 1
ATOM 1524 O O . THR A 1 185 ? 12.192 -2.527 9.942 1.00 24.58 194 THR A O 1
ATOM 1528 N N . HIS A 1 186 ? 11.759 -1.091 8.271 1.00 21.54 195 HIS A N 1
ATOM 1529 C CA . HIS A 1 186 ? 10.362 -1.485 8.147 1.00 19.98 195 HIS A CA 1
ATOM 1530 C C . HIS A 1 186 ? 10.159 -2.416 6.961 1.00 21.62 195 HIS A C 1
ATOM 1531 O O . HIS A 1 186 ? 10.754 -2.225 5.899 1.00 23.44 195 HIS A O 1
ATOM 1538 N N . THR A 1 187 ? 9.292 -3.412 7.134 1.00 21.92 196 THR A N 1
ATOM 1539 C CA . THR A 1 187 ? 8.862 -4.190 5.983 1.00 21.14 196 THR A CA 1
ATOM 1540 C C . THR A 1 187 ? 7.852 -3.386 5.177 1.00 22.29 196 THR A C 1
ATOM 1541 O O . THR A 1 187 ? 7.145 -2.522 5.712 1.00 21.44 196 THR A O 1
ATOM 1545 N N . MET A 1 188 ? 7.794 -3.664 3.875 1.00 22.28 197 MET A N 1
ATOM 1546 C CA . MET A 1 188 ? 6.795 -2.999 3.048 1.00 22.88 197 MET A CA 1
ATOM 1547 C C . MET A 1 188 ? 5.386 -3.409 3.452 1.00 23.25 197 MET A C 1
ATOM 1548 O O . MET A 1 188 ? 4.459 -2.598 3.361 1.00 23.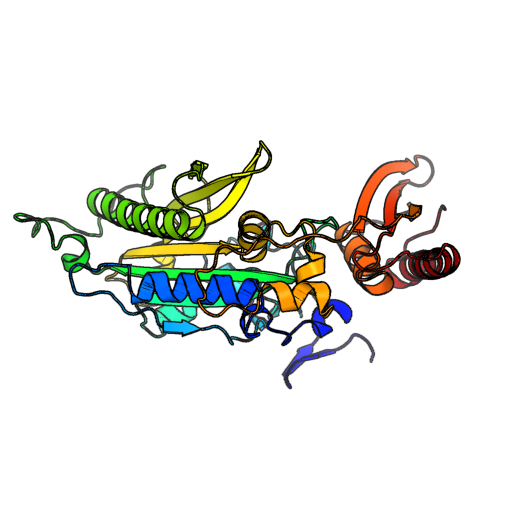85 197 MET A O 1
ATOM 1553 N N . GLU A 1 189 ? 5.212 -4.654 3.909 1.00 24.74 198 GLU A N 1
ATOM 1554 C CA . GLU A 1 189 ? 3.905 -5.111 4.366 1.00 24.34 198 GLU A CA 1
ATOM 1555 C C . GLU A 1 189 ? 3.396 -4.229 5.496 1.00 23.29 198 GLU A C 1
ATOM 1556 O O . GLU A 1 189 ? 2.243 -3.784 5.484 1.00 23.93 198 GLU A O 1
ATOM 1562 N N . ALA A 1 190 ? 4.256 -3.951 6.473 1.00 21.88 199 ALA A N 1
ATOM 1563 C CA . ALA A 1 190 ? 3.846 -3.123 7.600 1.00 21.17 199 ALA A CA 1
ATOM 1564 C C . ALA A 1 190 ? 3.567 -1.692 7.161 1.00 20.11 199 ALA A C 1
ATOM 1565 O O . ALA A 1 190 ? 2.575 -1.093 7.591 1.00 19.58 199 ALA A O 1
ATOM 1567 N N . VAL A 1 191 ? 4.432 -1.122 6.318 1.00 18.72 200 VAL A N 1
ATOM 1568 C CA . VAL A 1 191 ? 4.240 0.270 5.905 1.00 19.77 200 VAL A CA 1
ATOM 1569 C C . VAL A 1 191 ? 2.919 0.443 5.171 1.00 20.45 200 VAL A C 1
ATOM 1570 O O . VAL A 1 191 ? 2.187 1.413 5.403 1.00 19.07 200 VAL A O 1
ATOM 1574 N N . LYS A 1 192 ? 2.597 -0.479 4.263 1.00 19.75 201 LYS A N 1
ATOM 1575 C CA . LYS A 1 192 ? 1.349 -0.362 3.517 1.00 21.29 201 LYS A CA 1
ATOM 1576 C C . LYS A 1 192 ? 0.144 -0.354 4.450 1.00 22.41 201 LYS A C 1
ATOM 1577 O O . LYS A 1 192 ? -0.813 0.400 4.233 1.00 21.18 201 LYS A O 1
ATOM 1583 N N . LEU A 1 193 ? 0.167 -1.191 5.492 1.00 18.64 202 LEU A N 1
ATOM 1584 C CA . LEU A 1 193 ? -0.981 -1.268 6.393 1.00 19.35 202 LEU A CA 1
ATOM 1585 C C . LEU A 1 193 ? -1.060 -0.068 7.327 1.00 19.39 202 LEU A C 1
ATOM 1586 O O . LEU A 1 193 ? -2.161 0.389 7.653 1.00 19.35 202 LEU A O 1
ATOM 1591 N N . VAL A 1 194 ? 0.088 0.431 7.789 1.00 17.76 203 VAL A N 1
ATOM 1592 C CA . VAL A 1 194 ? 0.089 1.640 8.609 1.00 18.13 203 VAL A CA 1
ATOM 1593 C C . VAL A 1 194 ? -0.378 2.839 7.789 1.00 19.50 203 VAL A C 1
ATOM 1594 O O . VAL A 1 194 ? -1.203 3.640 8.253 1.00 17.46 203 VAL A O 1
ATOM 1598 N N . GLU A 1 195 ? 0.147 2.979 6.563 1.00 17.82 204 GLU A N 1
ATOM 1599 C CA . GLU A 1 195 ? -0.281 4.071 5.689 1.00 18.62 204 GLU A CA 1
ATOM 1600 C C . GLU A 1 195 ? -1.776 3.993 5.420 1.00 18.64 204 GLU A C 1
ATOM 1601 O O . GLU A 1 195 ? -2.474 5.014 5.433 1.00 18.48 204 GLU A O 1
ATOM 1607 N N . PHE A 1 196 ? -2.288 2.783 5.171 1.00 18.07 205 PHE A N 1
ATOM 1608 C CA . PHE A 1 196 ? -3.710 2.628 4.898 1.00 20.11 205 PHE A CA 1
ATOM 1609 C C . PHE A 1 196 ? -4.538 3.084 6.086 1.00 19.59 205 PHE A C 1
ATOM 1610 O O . PHE A 1 196 ? -5.512 3.825 5.928 1.00 18.26 205 PHE A O 1
ATOM 1618 N N . ASP A 1 197 ? -4.159 2.648 7.292 1.00 18.02 206 ASP A N 1
ATOM 1619 C CA . ASP A 1 197 ? -4.888 3.043 8.482 1.00 17.55 206 ASP A CA 1
ATOM 1620 C C . ASP A 1 197 ? -4.857 4.547 8.664 1.00 18.07 206 ASP A C 1
ATOM 1621 O O . ASP A 1 197 ? -5.888 5.156 8.935 1.00 17.42 206 ASP A O 1
ATOM 1626 N N . LEU A 1 198 ? -3.687 5.153 8.480 1.00 16.42 207 LEU A N 1
ATOM 1627 C CA . LEU A 1 198 ? -3.538 6.590 8.690 1.00 16.35 207 LEU A CA 1
ATOM 1628 C C . LEU A 1 198 ? -4.409 7.372 7.720 1.00 17.14 207 LEU A C 1
ATOM 1629 O O . LEU A 1 198 ? -5.170 8.261 8.122 1.00 17.63 207 LEU A O 1
ATOM 1634 N N . LYS A 1 199 ? -4.308 7.051 6.430 1.00 17.09 208 LYS A N 1
ATOM 1635 C CA . LYS A 1 199 ? -5.062 7.802 5.435 1.00 17.40 208 LYS A CA 1
ATOM 1636 C C . LYS A 1 199 ? -6.557 7.542 5.555 1.00 18.15 208 LYS A C 1
ATOM 1637 O O . LYS A 1 199 ? -7.368 8.465 5.368 1.00 18.90 208 LYS A O 1
ATOM 1643 N N . GLN A 1 200 ? -6.946 6.294 5.846 1.00 17.61 209 GLN A N 1
ATOM 1644 C CA . GLN A 1 200 ? -8.361 5.989 6.008 1.00 20.48 209 GLN A CA 1
ATOM 1645 C C . GLN A 1 200 ? -8.965 6.787 7.155 1.00 19.84 209 GLN A C 1
ATOM 1646 O O . GLN A 1 200 ? -10.058 7.353 7.020 1.00 19.53 209 GLN A O 1
ATOM 1652 N N . THR A 1 201 ? -8.274 6.834 8.302 1.00 18.77 210 THR A N 1
ATOM 1653 C CA . THR A 1 201 ? -8.851 7.535 9.450 1.00 19.40 210 THR A CA 1
ATOM 1654 C C . THR A 1 201 ? -8.948 9.029 9.189 1.00 19.47 210 THR A C 1
ATOM 1655 O O . THR A 1 201 ? -9.951 9.650 9.549 1.00 18.71 210 THR A O 1
ATOM 1659 N N . LEU A 1 202 ? -7.927 9.610 8.549 1.00 18.59 211 LEU A N 1
ATOM 1660 C CA . LEU A 1 202 ? -7.955 11.042 8.264 1.00 16.37 211 LEU A CA 1
ATOM 1661 C C . LEU A 1 202 ? -9.009 11.382 7.215 1.00 19.56 211 LEU A C 1
ATOM 1662 O O . LEU A 1 202 ? -9.690 12.411 7.325 1.00 17.99 211 LEU A O 1
ATOM 1667 N N . THR A 1 203 ? -9.151 10.546 6.185 1.00 18.90 212 THR A N 1
ATOM 1668 C CA . THR A 1 203 ? -10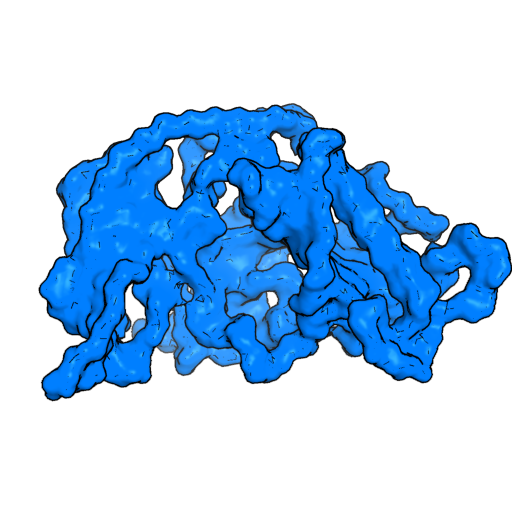.203 10.769 5.200 1.00 18.95 212 THR A CA 1
ATOM 1669 C C . THR A 1 203 ? -11.580 10.704 5.849 1.00 19.70 212 THR A C 1
ATOM 1670 O O . THR A 1 203 ? -12.444 11.547 5.579 1.00 21.70 212 THR A O 1
ATOM 1674 N N . ARG A 1 204 ? -11.804 9.709 6.712 1.00 18.80 213 ARG A N 1
ATOM 1675 C CA . ARG A 1 204 ? -13.096 9.604 7.377 1.00 20.87 213 ARG A CA 1
ATOM 1676 C C . ARG A 1 204 ? -13.350 10.802 8.277 1.00 21.63 213 ARG A C 1
ATOM 1677 O O . ARG A 1 204 ? -14.467 11.330 8.316 1.00 22.39 213 ARG A O 1
ATOM 1685 N N . LEU A 1 205 ? -12.329 11.239 9.015 1.00 18.81 214 LEU A N 1
ATOM 1686 C CA . LEU A 1 205 ? -12.477 12.419 9.859 1.00 20.56 214 LEU A CA 1
ATOM 1687 C C . LEU A 1 205 ? -12.879 13.638 9.035 1.00 22.91 214 LEU A C 1
ATOM 1688 O O . LEU A 1 205 ? -13.823 14.353 9.390 1.00 22.44 214 LEU A O 1
ATOM 1693 N N . MET A 1 206 ? -12.183 13.883 7.921 1.00 19.90 215 MET A N 1
ATOM 1694 C CA . MET A 1 206 ? -12.492 15.071 7.130 1.00 20.90 215 MET A CA 1
ATOM 1695 C C . MET A 1 206 ? -13.860 14.962 6.477 1.00 23.87 215 MET A C 1
ATOM 1696 O O . MET A 1 206 ? -14.573 15.967 6.349 1.00 25.18 215 MET A O 1
ATOM 1701 N N . ALA A 1 207 ? -14.244 13.755 6.044 1.00 24.16 216 ALA A N 1
ATOM 1702 C CA . ALA A 1 207 ? -15.544 13.592 5.404 1.00 27.16 216 ALA A CA 1
ATOM 1703 C C . ALA A 1 207 ? -16.658 13.914 6.382 1.00 29.60 216 ALA A C 1
ATOM 1704 O O . ALA A 1 207 ? -17.678 14.504 6.008 1.00 32.70 216 ALA A O 1
ATOM 1706 N N . HIS A 1 208 ? -16.471 13.546 7.646 1.00 26.79 217 HIS A N 1
ATOM 1707 C CA . HIS A 1 208 ? -17.458 13.872 8.664 1.00 32.04 217 HIS A CA 1
ATOM 1708 C C . HIS A 1 208 ? -17.545 15.377 8.873 1.00 31.28 217 HIS A C 1
ATOM 1709 O O . HIS A 1 208 ? -18.644 15.938 8.950 1.00 34.84 217 HIS A O 1
ATOM 1716 N N . LEU A 1 209 ? -16.392 16.045 8.964 1.00 25.65 218 LEU A N 1
ATOM 1717 C CA . LEU A 1 209 ? -16.387 17.483 9.231 1.00 28.97 218 LEU A CA 1
ATOM 1718 C C . LEU A 1 209 ? -16.980 18.269 8.069 1.00 31.96 218 LEU A C 1
ATOM 1719 O O . LEU A 1 209 ? -17.783 19.189 8.277 1.00 32.31 218 LEU A O 1
ATOM 1724 N N . PHE A 1 210 ? -16.602 17.926 6.840 1.00 28.12 219 PHE A N 1
ATOM 1725 C CA . PHE A 1 210 ? -16.932 18.722 5.664 1.00 31.27 219 PHE A CA 1
ATOM 1726 C C . PHE A 1 210 ? -18.073 18.154 4.827 1.00 35.89 219 PHE A C 1
ATOM 1727 O O . PHE A 1 210 ? -18.624 18.880 3.992 1.00 40.72 219 PHE A O 1
ATOM 1735 N N . GLY A 1 211 ? -18.442 16.893 5.022 1.00 39.10 220 GLY A N 1
ATOM 1736 C CA . GLY A 1 211 ? -19.339 16.232 4.097 1.00 41.39 220 GLY A CA 1
ATOM 1737 C C . GLY A 1 211 ? -18.576 15.656 2.918 1.00 43.52 220 GLY A C 1
ATOM 1738 O O . GLY A 1 211 ? -17.349 15.728 2.828 1.00 42.28 220 GLY A O 1
ATOM 1739 N N . ASP A 1 212 ? -19.323 15.080 1.981 1.00 46.88 221 ASP A N 1
ATOM 1740 C CA . ASP A 1 212 ? -18.710 14.397 0.850 1.00 50.08 221 ASP A CA 1
ATOM 1741 C C . ASP A 1 212 ? -18.637 15.256 -0.411 1.00 48.53 221 ASP A C 1
ATOM 1742 O O . ASP A 1 212 ? -18.460 14.720 -1.509 1.00 55.79 221 ASP A O 1
ATOM 1747 N N . GLU A 1 213 ? -18.762 16.575 -0.276 1.00 48.49 222 GLU A N 1
ATOM 1748 C CA . GLU A 1 213 ? -18.398 17.489 -1.352 1.00 50.21 222 GLU A CA 1
ATOM 1749 C C . GLU A 1 213 ? -16.931 17.892 -1.293 1.00 45.37 222 GLU A C 1
ATOM 1750 O O . GLU A 1 213 ? -16.433 18.525 -2.231 1.00 40.78 222 GLU A O 1
ATOM 1756 N N . LEU A 1 214 ? -16.240 17.526 -0.217 1.00 35.11 223 LEU A N 1
ATOM 1757 C CA . LEU A 1 214 ? -14.867 17.951 0.009 1.00 29.40 223 LEU A CA 1
ATOM 1758 C C . LEU A 1 214 ? -13.941 17.401 -1.067 1.00 26.89 223 LEU A C 1
ATOM 1759 O O . LEU A 1 214 ? -14.050 16.241 -1.470 1.00 29.37 223 LEU A O 1
ATOM 1764 N N . GLU A 1 215 ? -13.016 18.241 -1.531 1.00 25.53 224 GLU A N 1
ATOM 1765 C CA . GLU A 1 215 ? -11.948 17.814 -2.430 1.00 22.14 224 GLU A CA 1
ATOM 1766 C C . GLU A 1 215 ? -10.639 17.854 -1.653 1.00 23.19 224 GLU A C 1
ATOM 1767 O O . GLU A 1 215 ? -10.176 18.933 -1.264 1.00 20.61 224 GLU A O 1
ATOM 1773 N N . ILE A 1 216 ? -10.060 16.680 -1.415 1.00 22.07 225 ILE A N 1
ATOM 1774 C CA . ILE A 1 216 ? -8.780 16.547 -0.734 1.00 21.60 225 ILE A CA 1
ATOM 1775 C C . ILE A 1 216 ? -7.824 15.794 -1.642 1.00 24.67 225 ILE A C 1
ATOM 1776 O O . ILE A 1 216 ? -8.226 15.085 -2.571 1.00 24.75 225 ILE A O 1
ATOM 1781 N N . ARG A 1 217 ? -6.538 15.956 -1.359 1.00 19.73 226 ARG A N 1
ATOM 1782 C CA . ARG A 1 217 ? -5.514 15.153 -2.007 1.00 21.92 226 ARG A CA 1
ATOM 1783 C C . ARG A 1 217 ? -4.348 14.976 -1.046 1.00 20.36 226 ARG A C 1
ATOM 1784 O O . ARG A 1 217 ? -4.180 15.732 -0.084 1.00 19.83 226 ARG A O 1
ATOM 1792 N N . TRP A 1 218 ? -3.561 13.942 -1.305 1.00 19.94 227 TRP A N 1
ATOM 1793 C CA . TRP A 1 218 ? -2.376 13.637 -0.528 1.00 20.44 227 TRP A CA 1
ATOM 1794 C C . TRP A 1 218 ? -1.158 14.039 -1.334 1.00 20.81 227 TRP A C 1
ATOM 1795 O O . TRP A 1 218 ? -1.049 13.688 -2.519 1.00 24.24 227 TRP A O 1
ATOM 1806 N N . VAL A 1 219 ? -0.250 14.764 -0.697 1.00 20.09 228 VAL A N 1
ATOM 1807 C CA . VAL A 1 219 ? 0.992 15.220 -1.304 1.00 22.09 228 VAL A CA 1
ATOM 1808 C C . VAL A 1 219 ? 2.143 14.535 -0.582 1.00 22.41 228 VAL A C 1
ATOM 1809 O O . VAL A 1 219 ? 2.273 14.648 0.643 1.00 22.28 228 VAL A O 1
ATOM 1813 N N . ASP A 1 220 ? 2.975 13.822 -1.324 1.00 18.91 229 ASP A N 1
ATOM 1814 C CA . ASP A 1 220 ? 4.154 13.207 -0.731 1.00 20.35 229 ASP A CA 1
ATOM 1815 C C . ASP A 1 220 ? 5.151 14.284 -0.331 1.00 20.92 229 ASP A C 1
ATOM 1816 O O . ASP A 1 220 ? 5.438 15.202 -1.102 1.00 23.81 229 ASP A O 1
ATOM 1821 N N . CYS A 1 221 ? 5.679 14.188 0.885 1.00 19.12 230 CYS A N 1
ATOM 1822 C CA . CYS A 1 221 ? 6.523 15.259 1.401 1.00 20.04 230 CYS A CA 1
ATOM 1823 C C . CYS A 1 221 ? 7.550 14.660 2.353 1.00 18.02 230 CYS A C 1
ATOM 1824 O O . CYS A 1 221 ? 7.740 13.442 2.392 1.00 19.95 230 CYS A O 1
ATOM 1827 N N . TYR A 1 222 ? 8.226 15.528 3.105 1.00 19.33 231 TYR A N 1
ATOM 1828 C CA . TYR A 1 222 ? 9.342 15.129 3.955 1.00 19.90 231 TYR A CA 1
ATOM 1829 C C . TYR A 1 222 ? 9.228 15.804 5.313 1.00 18.13 231 TYR A C 1
ATOM 1830 O O . TYR A 1 222 ? 8.985 17.014 5.395 1.00 19.46 231 TYR A O 1
ATOM 1839 N N . PHE A 1 223 ? 9.407 15.019 6.376 1.00 17.22 232 PHE A N 1
ATOM 1840 C CA . PHE A 1 223 ? 9.696 15.517 7.718 1.00 17.12 232 PHE A CA 1
ATOM 1841 C C . PHE A 1 223 ? 10.804 14.653 8.305 1.00 17.39 232 PHE A C 1
ATOM 1842 O O . PHE A 1 223 ? 10.892 13.463 7.983 1.00 17.93 232 PHE A O 1
ATOM 1850 N N . PRO A 1 224 ? 11.634 15.203 9.207 1.00 16.79 233 PRO A N 1
ATOM 1851 C CA . PRO A 1 224 ? 12.705 14.372 9.791 1.00 17.99 233 PRO A CA 1
ATOM 1852 C C . PRO A 1 224 ? 12.193 13.263 10.692 1.00 16.87 233 PRO A C 1
ATOM 1853 O O . PRO A 1 224 ? 12.939 12.307 10.945 1.00 18.92 233 PRO A O 1
ATOM 1857 N N . PHE A 1 225 ? 10.953 13.357 11.176 1.00 16.20 234 PHE A N 1
ATOM 1858 C CA . PHE A 1 225 ? 10.444 12.452 12.202 1.00 15.23 234 PHE A CA 1
ATOM 1859 C C . PHE A 1 225 ? 9.413 11.461 11.676 1.00 18.17 234 PHE A C 1
ATOM 1860 O O . PHE A 1 225 ? 8.878 10.678 12.462 1.00 16.62 234 PHE A O 1
ATOM 1868 N N . THR A 1 226 ? 9.139 11.452 10.375 1.00 16.18 235 THR A N 1
ATOM 1869 C CA . THR A 1 226 ? 8.292 10.441 9.759 1.00 15.80 235 THR A CA 1
ATOM 1870 C C . THR A 1 226 ? 8.897 10.078 8.415 1.00 16.68 235 THR A C 1
ATOM 1871 O O . THR A 1 226 ? 9.640 10.867 7.828 1.00 17.90 235 THR A O 1
ATOM 1875 N N . HIS A 1 227 ? 8.561 8.886 7.940 1.00 16.81 236 HIS A N 1
ATOM 1876 C CA . HIS A 1 227 ? 8.882 8.461 6.574 1.00 17.72 236 HIS A CA 1
ATOM 1877 C C . HIS A 1 227 ? 8.227 7.120 6.287 1.00 16.87 236 HIS A C 1
ATOM 1878 O O . HIS A 1 227 ? 8.408 6.170 7.046 1.00 16.88 236 HIS A O 1
ATOM 1885 N N . PRO A 1 228 ? 7.438 7.031 5.219 1.00 15.63 237 PRO A N 1
ATOM 1886 C CA . PRO A 1 228 ? 7.045 8.090 4.285 1.00 15.85 237 PRO A CA 1
ATOM 1887 C C . PRO A 1 228 ? 6.150 9.109 4.971 1.00 16.28 237 PRO A C 1
ATOM 1888 O O . PRO A 1 228 ? 5.614 8.856 6.063 1.00 16.46 237 PRO A O 1
ATOM 1892 N N . SER A 1 229 ? 6.024 10.275 4.343 1.00 16.52 238 SER A N 1
ATOM 1893 C CA . SER A 1 229 ? 5.301 11.396 4.918 1.00 16.49 238 SER A CA 1
ATOM 1894 C C . SER A 1 229 ? 4.389 12.000 3.868 1.00 17.73 238 SER A C 1
ATOM 1895 O O . SER A 1 229 ? 4.670 11.962 2.662 1.00 17.95 238 SER A O 1
ATOM 1898 N N . PHE A 1 230 ? 3.311 12.602 4.349 1.00 17.35 239 PHE A N 1
ATOM 1899 C CA . PHE A 1 230 ? 2.313 13.193 3.472 1.00 16.54 239 PHE A CA 1
ATOM 1900 C C . PHE A 1 230 ? 1.793 14.482 4.083 1.00 16.93 239 PHE A C 1
ATOM 1901 O O . PHE A 1 230 ? 1.828 14.686 5.297 1.00 17.88 239 PHE A O 1
ATOM 1909 N N . GLU A 1 231 ? 1.320 15.367 3.224 1.00 17.48 240 GLU A N 1
ATOM 1910 C CA . GLU A 1 231 ? 0.449 16.451 3.630 1.00 18.32 240 GLU A CA 1
ATOM 1911 C C . GLU A 1 231 ? -0.909 16.207 2.994 1.00 19.61 240 GLU A C 1
ATOM 1912 O O . GLU A 1 231 ? -0.996 15.712 1.864 1.00 20.73 240 GLU A O 1
ATOM 1918 N N . MET A 1 232 ? -1.966 16.514 3.725 1.00 17.27 241 MET A N 1
ATOM 1919 C CA . MET A 1 232 ? -3.294 16.547 3.140 1.00 18.59 241 MET A CA 1
ATOM 1920 C C . MET A 1 232 ? -3.599 17.985 2.756 1.00 18.16 241 MET A C 1
ATOM 1921 O O . MET A 1 232 ? -3.433 18.901 3.570 1.00 19.95 241 MET A O 1
ATOM 1926 N N . GLU A 1 233 ? -4.002 18.184 1.511 1.00 18.67 242 GLU A N 1
ATOM 1927 C CA . GLU A 1 233 ? -4.433 19.492 1.052 1.00 18.35 242 GLU A CA 1
ATOM 1928 C C . GLU A 1 233 ? -5.925 19.451 0.749 1.00 18.04 242 GLU A C 1
ATOM 1929 O O . GLU A 1 233 ? -6.443 18.429 0.287 1.00 19.28 242 GLU A O 1
ATOM 1935 N N . ILE A 1 234 ? -6.609 20.558 1.032 1.00 20.27 243 ILE A N 1
ATOM 1936 C CA . ILE A 1 234 ? -8.020 20.733 0.710 1.00 19.02 243 ILE A CA 1
ATOM 1937 C C . ILE A 1 234 ? -8.107 21.823 -0.344 1.00 19.27 243 ILE A C 1
ATOM 1938 O O . ILE A 1 234 ? -7.423 22.850 -0.242 1.00 20.54 243 ILE A O 1
ATOM 1943 N N . ASN A 1 235 ? -8.920 21.602 -1.374 1.00 16.81 244 ASN A N 1
ATOM 1944 C CA . ASN A 1 235 ? -9.110 22.657 -2.364 1.00 18.47 244 ASN A CA 1
ATOM 1945 C C . ASN A 1 235 ? -10.161 23.635 -1.849 1.00 18.29 244 ASN A C 1
ATOM 1946 O O . ASN A 1 235 ? -11.294 23.240 -1.549 1.00 21.06 244 ASN A O 1
ATOM 1951 N N . PHE A 1 236 ? -9.766 24.897 -1.691 1.00 18.10 245 PHE A N 1
ATOM 1952 C CA . PHE A 1 236 ? -10.585 25.901 -1.031 1.00 19.10 245 PHE A CA 1
ATOM 1953 C C . PHE A 1 236 ? -10.365 27.220 -1.747 1.00 19.62 245 PHE A C 1
ATOM 1954 O O . PHE A 1 236 ? -9.219 27.646 -1.918 1.00 20.09 245 PHE A O 1
ATOM 1962 N N . HIS A 1 237 ? -11.458 27.845 -2.184 1.00 21.00 246 HIS A N 1
ATOM 1963 C CA . HIS A 1 237 ? -11.382 29.105 -2.924 1.00 18.67 246 HIS A CA 1
ATOM 1964 C C . HIS A 1 237 ? -10.434 28.984 -4.110 1.00 19.90 246 HIS A C 1
ATOM 1965 O O . HIS A 1 237 ? -9.658 29.897 -4.416 1.00 22.21 246 HIS A O 1
ATOM 1972 N N . GLY A 1 238 ? -10.483 27.825 -4.756 1.00 21.52 247 GLY A N 1
ATOM 1973 C CA . GLY A 1 238 ? -9.758 27.602 -5.983 1.00 24.74 247 GLY A CA 1
ATOM 1974 C C . GLY A 1 238 ? -8.295 27.264 -5.836 1.00 24.97 247 GLY A C 1
ATOM 1975 O O . GLY A 1 238 ? -7.593 27.200 -6.851 1.00 24.13 247 GLY A O 1
ATOM 1976 N N . GLU A 1 239 ? -7.801 27.036 -4.619 1.00 23.05 248 GLU A N 1
ATOM 1977 C CA . GLU A 1 239 ? -6.401 26.671 -4.467 1.00 24.08 248 GLU A CA 1
ATOM 1978 C C . GLU A 1 239 ? -6.266 25.528 -3.474 1.00 20.36 248 GLU A C 1
ATOM 1979 O O . GLU A 1 239 ? -7.110 25.343 -2.597 1.00 20.87 248 GLU A O 1
ATOM 1985 N N . TRP A 1 240 ? -5.199 24.760 -3.643 1.00 20.80 249 TRP A N 1
ATOM 1986 C CA . TRP A 1 240 ? -4.914 23.641 -2.755 1.00 19.52 249 TRP A CA 1
ATOM 1987 C C . TRP A 1 240 ? -4.174 24.157 -1.525 1.00 22.01 249 TRP A C 1
ATOM 1988 O O . TRP A 1 240 ? -3.103 24.769 -1.648 1.00 22.70 249 TRP A O 1
ATOM 1999 N N . LEU A 1 241 ? -4.743 23.920 -0.346 1.00 19.24 250 LEU A N 1
ATOM 2000 C CA . LEU A 1 241 ? -4.201 24.428 0.905 1.00 19.08 250 LEU A CA 1
ATOM 2001 C C . LEU A 1 241 ? -3.864 23.261 1.822 1.00 20.50 250 LEU A C 1
ATOM 2002 O O . LEU A 1 241 ? -4.717 22.412 2.082 1.00 21.34 250 LEU A O 1
ATOM 2007 N N . GLU A 1 242 ? -2.638 23.241 2.330 1.00 19.72 251 GLU A N 1
ATOM 2008 C CA . GLU A 1 242 ? -2.260 22.200 3.280 1.00 21.93 251 GLU A CA 1
ATOM 2009 C C . GLU A 1 242 ? -2.963 22.421 4.615 1.00 20.50 251 GLU A C 1
ATOM 2010 O O . GLU A 1 242 ? -3.022 23.543 5.130 1.00 22.95 251 GLU A O 1
ATOM 2016 N N . VAL A 1 243 ? -3.497 21.338 5.183 1.00 18.62 252 VAL A N 1
ATOM 2017 C CA . VAL A 1 243 ? -4.146 21.406 6.485 1.00 19.98 252 VAL A CA 1
ATOM 2018 C C . VAL A 1 243 ? -3.496 20.518 7.537 1.00 18.56 252 VAL A C 1
ATOM 2019 O O . VAL A 1 243 ? -3.739 20.730 8.733 1.00 19.83 252 VAL A O 1
ATOM 2023 N N . LEU A 1 244 ? -2.696 19.532 7.152 1.00 18.81 253 LEU A N 1
ATOM 2024 C CA . LEU A 1 244 ? -2.033 18.679 8.130 1.00 16.40 253 LEU A CA 1
ATOM 2025 C C . LEU A 1 244 ? -0.808 18.048 7.490 1.00 16.22 253 LEU A C 1
ATOM 2026 O O . LEU A 1 244 ? -0.715 17.928 6.263 1.00 17.38 253 LEU A O 1
ATOM 2031 N N . GLY A 1 245 ? 0.130 17.648 8.344 1.00 16.44 254 GLY A N 1
ATOM 2032 C CA . GLY A 1 245 ? 1.227 16.787 7.946 1.00 16.00 254 GLY A CA 1
ATOM 2033 C C . GLY A 1 245 ? 1.106 15.490 8.717 1.00 14.94 254 GLY A C 1
ATOM 2034 O O . GLY A 1 245 ? 0.558 15.467 9.819 1.00 16.01 254 GLY A O 1
ATOM 2035 N N . CYS A 1 246 ? 1.605 14.408 8.125 1.00 14.60 255 CYS A N 1
ATOM 2036 C CA . CYS A 1 246 ? 1.497 13.106 8.775 1.00 14.75 255 CYS A CA 1
ATOM 2037 C C . CYS A 1 246 ? 2.530 12.151 8.193 1.00 15.64 255 CYS A C 1
ATOM 2038 O O . CYS A 1 246 ? 3.208 12.453 7.212 1.00 17.08 255 CYS A O 1
ATOM 2041 N N . GLY A 1 247 ? 2.641 10.979 8.810 1.00 13.36 256 GLY A N 1
ATOM 2042 C CA . GLY A 1 247 ? 3.439 9.928 8.206 1.00 15.69 256 GLY A CA 1
ATOM 2043 C C . GLY A 1 247 ? 3.644 8.758 9.145 1.00 15.46 256 GLY A C 1
ATOM 2044 O O . GLY A 1 247 ? 3.077 8.696 10.243 1.00 15.61 256 GLY A O 1
ATOM 2045 N N . VAL A 1 248 ? 4.481 7.831 8.679 1.00 14.18 257 VAL A N 1
ATOM 2046 C CA . VAL A 1 248 ? 4.899 6.675 9.475 1.00 14.58 257 VAL A CA 1
ATOM 2047 C C . VAL A 1 248 ? 6.068 7.117 10.349 1.00 16.22 257 VAL A C 1
ATOM 2048 O O . VAL A 1 248 ? 7.090 7.590 9.847 1.00 15.99 257 VAL A O 1
ATOM 2052 N N . MET A 1 249 ? 5.931 6.956 11.662 1.00 15.74 258 MET A N 1
ATOM 2053 C CA . MET A 1 249 ? 6.911 7.522 12.578 1.00 16.44 258 MET A CA 1
ATOM 2054 C C . MET A 1 249 ? 8.284 6.903 12.356 1.00 17.09 258 MET A C 1
ATOM 2055 O O . MET A 1 249 ? 8.407 5.695 12.145 1.00 17.46 258 MET A O 1
ATOM 2060 N N . GLU A 1 250 ? 9.322 7.741 12.404 1.00 16.19 259 GLU A N 1
ATOM 2061 C CA . GLU A 1 250 ? 10.680 7.230 12.256 1.00 17.09 259 GLU A CA 1
ATOM 2062 C C . GLU A 1 250 ? 10.985 6.249 13.376 1.00 16.54 259 GLU A C 1
ATOM 2063 O O . GLU A 1 250 ? 10.746 6.533 14.553 1.00 18.47 259 GLU A O 1
ATOM 2069 N N . GLN A 1 251 ? 11.508 5.083 13.009 1.00 17.70 260 GLN A N 1
ATOM 2070 C CA . GLN A 1 251 ? 11.649 4.040 14.016 1.00 17.62 260 GLN A CA 1
ATOM 2071 C C . GLN A 1 251 ? 12.717 4.378 15.049 1.00 21.63 260 GLN A C 1
ATOM 2072 O O . GLN A 1 251 ? 12.641 3.902 16.189 1.00 20.26 260 GLN A O 1
ATOM 2078 N N . GLN A 1 252 ? 13.714 5.191 14.685 1.00 19.65 261 GLN A N 1
ATOM 2079 C CA . GLN A 1 252 ? 14.702 5.601 15.676 1.00 22.12 261 GLN A CA 1
ATOM 2080 C C . GLN A 1 252 ? 14.046 6.390 16.802 1.00 23.75 261 GLN A C 1
ATOM 2081 O O . GLN A 1 252 ? 14.402 6.230 17.977 1.00 21.33 261 GLN A O 1
ATOM 2087 N N . LEU A 1 253 ? 13.083 7.250 16.459 1.00 20.14 262 LEU A N 1
ATOM 2088 C CA . LEU A 1 253 ? 12.351 8.005 17.471 1.00 19.25 262 LEU A CA 1
ATOM 2089 C C . LEU A 1 253 ? 11.550 7.064 18.365 1.00 20.41 262 LEU A C 1
ATOM 2090 O O . LEU A 1 253 ? 11.641 7.124 19.597 1.00 20.63 262 LEU A O 1
ATOM 2095 N N . VAL A 1 254 ? 10.793 6.155 17.752 1.00 19.50 263 VAL A N 1
ATOM 2096 C CA . VAL A 1 254 ? 9.972 5.221 18.522 1.00 17.26 263 VAL A CA 1
ATOM 2097 C C . VAL A 1 254 ? 10.849 4.321 19.394 1.00 20.03 263 VAL A C 1
ATOM 2098 O O . VAL A 1 254 ? 10.554 4.110 20.581 1.00 20.27 263 VAL A O 1
ATOM 2102 N N . ASN A 1 255 ? 11.956 3.807 18.835 1.00 18.92 264 ASN A N 1
ATOM 2103 C CA . ASN A 1 255 ? 12.848 2.946 19.618 1.00 20.73 264 ASN A CA 1
ATOM 2104 C C . ASN A 1 255 ? 13.490 3.721 20.763 1.00 24.42 264 ASN A C 1
ATOM 2105 O O . ASN A 1 255 ? 13.625 3.197 21.878 1.00 24.60 264 ASN A O 1
ATOM 2110 N N . SER A 1 256 ? 13.909 4.966 20.503 1.00 22.43 265 SER A N 1
ATOM 2111 C CA . SER A 1 256 ? 14.586 5.769 21.522 1.00 22.44 265 SER A CA 1
ATOM 2112 C C . SER A 1 256 ? 13.689 6.035 22.724 1.00 23.95 265 SER A C 1
ATOM 2113 O O . SER A 1 256 ? 14.185 6.221 23.842 1.00 25.31 265 SER A O 1
ATOM 2116 N N . ALA A 1 257 ? 12.371 6.054 22.526 1.00 21.70 266 ALA A N 1
ATOM 2117 C CA . ALA A 1 257 ? 11.440 6.254 23.630 1.00 22.82 266 ALA A CA 1
ATOM 2118 C C . ALA A 1 257 ? 11.115 4.960 24.368 1.00 23.61 266 ALA A C 1
ATOM 2119 O O . ALA A 1 257 ? 10.424 5.008 25.397 1.00 25.85 266 ALA A O 1
ATOM 2121 N N . GLY A 1 258 ? 11.573 3.818 23.865 1.00 21.57 267 GLY A N 1
ATOM 2122 C CA . GLY A 1 258 ? 11.360 2.542 24.518 1.00 23.11 267 GLY A CA 1
ATOM 2123 C C . GLY A 1 258 ? 10.247 1.692 23.948 1.00 26.88 267 GLY A C 1
ATOM 2124 O O . GLY A 1 258 ? 9.841 0.723 24.603 1.00 27.27 267 GLY A O 1
ATOM 2125 N N . ALA A 1 259 ? 9.747 2.008 22.751 1.00 23.77 268 ALA A N 1
ATOM 2126 C CA . ALA A 1 259 ? 8.666 1.238 22.142 1.00 24.89 268 ALA A CA 1
ATOM 2127 C C . ALA A 1 259 ? 9.165 0.457 20.929 1.00 24.90 268 ALA A C 1
ATOM 2128 O O . ALA A 1 259 ? 8.559 0.512 19.851 1.00 23.05 268 ALA A O 1
ATOM 2130 N N . GLN A 1 260 ? 10.253 -0.303 21.093 1.00 26.79 269 GLN A N 1
ATOM 2131 C CA . GLN A 1 260 ? 10.862 -0.960 19.938 1.00 25.93 269 GLN A CA 1
ATOM 2132 C C . GLN A 1 260 ? 10.039 -2.121 19.388 1.00 24.17 269 GLN A C 1
ATOM 2133 O O . GLN A 1 260 ? 10.391 -2.650 18.329 1.00 28.43 269 GLN A O 1
ATOM 2139 N N . ASP A 1 261 ? 8.953 -2.516 20.052 1.00 22.47 270 ASP A N 1
ATOM 2140 C CA . ASP A 1 261 ? 8.035 -3.511 19.512 1.00 24.74 270 ASP A CA 1
ATOM 2141 C C . ASP A 1 261 ? 6.779 -2.888 18.901 1.00 26.96 270 ASP A C 1
ATOM 2142 O O . ASP A 1 261 ? 5.717 -3.525 18.873 1.00 25.06 270 ASP A O 1
ATOM 2147 N N . ARG A 1 262 ? 6.877 -1.650 18.418 1.00 21.23 271 ARG A N 1
ATOM 2148 C CA . ARG A 1 262 ? 5.734 -0.936 17.865 1.00 19.85 271 ARG A CA 1
ATOM 2149 C C . ARG A 1 262 ? 6.153 -0.210 16.596 1.00 18.82 271 ARG A C 1
ATOM 2150 O O . ARG A 1 262 ? 7.293 0.238 16.473 1.00 19.77 271 ARG A O 1
ATOM 2158 N N . ILE A 1 263 ? 5.213 -0.100 15.660 1.00 16.80 272 ILE A N 1
ATOM 2159 C CA . ILE A 1 263 ? 5.305 0.809 14.522 1.00 16.50 272 ILE A CA 1
ATOM 2160 C C . ILE A 1 263 ? 4.133 1.769 14.645 1.00 16.96 272 ILE A C 1
ATOM 2161 O O . ILE A 1 263 ? 3.068 1.416 15.156 1.00 17.86 272 ILE A O 1
ATOM 2166 N N . GLY A 1 264 ? 4.317 3.005 14.192 1.00 16.61 273 GLY A N 1
ATOM 2167 C CA . GLY A 1 264 ? 3.320 4.015 14.468 1.00 17.86 273 GLY A CA 1
ATOM 2168 C C . GLY A 1 264 ? 3.082 4.948 13.300 1.00 16.78 273 GLY A C 1
ATOM 2169 O O . GLY A 1 264 ? 3.920 5.101 12.412 1.00 17.22 273 GLY A O 1
ATOM 2170 N N . TRP A 1 265 ? 1.902 5.562 13.327 1.00 14.66 274 TRP A N 1
ATOM 2171 C CA . TRP A 1 265 ? 1.673 6.775 12.552 1.00 14.46 274 TRP A CA 1
ATOM 2172 C C . TRP A 1 265 ? 1.475 7.969 13.474 1.00 15.36 274 TRP A C 1
ATOM 2173 O O . TRP A 1 265 ? 1.185 7.836 14.669 1.00 15.17 274 TRP A O 1
ATOM 2184 N N . ALA A 1 266 ? 1.681 9.159 12.907 1.00 14.69 275 ALA A N 1
ATOM 2185 C CA . ALA A 1 266 ? 1.454 10.406 13.623 1.00 15.08 275 ALA A CA 1
ATOM 2186 C C . ALA A 1 266 ? 0.954 11.455 12.647 1.00 14.15 275 ALA A C 1
ATOM 2187 O O . ALA A 1 266 ? 1.257 11.409 11.452 1.00 14.64 275 ALA A O 1
ATOM 2189 N N . PHE A 1 267 ? 0.188 12.407 13.169 1.00 14.31 276 PHE A N 1
ATOM 2190 C CA . PHE A 1 267 ? -0.227 13.553 12.369 1.00 14.09 276 PHE A CA 1
ATOM 2191 C C . PHE A 1 267 ? -0.296 14.799 13.234 1.00 15.21 276 PHE A C 1
ATOM 2192 O O . PHE A 1 267 ? -0.398 14.734 14.467 1.00 15.98 276 PHE A O 1
ATOM 2200 N N . GLY A 1 268 ? -0.248 15.941 12.558 1.00 14.58 277 GLY A N 1
ATOM 2201 C CA . GLY A 1 268 ? -0.350 17.242 13.186 1.00 15.09 277 GLY A CA 1
ATOM 2202 C C . GLY A 1 268 ? -1.258 18.126 12.359 1.00 15.86 277 GLY A C 1
ATOM 2203 O O . GLY A 1 268 ? -0.963 18.430 11.198 1.00 16.44 277 GLY A O 1
ATOM 2204 N N . LEU A 1 269 ? -2.377 18.521 12.940 1.00 16.50 278 LEU A N 1
ATOM 2205 C CA . LEU A 1 269 ? -3.417 19.282 12.263 1.00 17.92 278 LEU A CA 1
ATOM 2206 C C . LEU A 1 269 ? -3.342 20.738 12.695 1.00 19.61 278 LEU A C 1
ATOM 2207 O O . LEU A 1 269 ? -3.205 21.025 13.888 1.00 18.48 278 LEU A O 1
ATOM 2212 N N . GLY A 1 270 ? -3.428 21.654 11.734 1.00 17.58 279 GLY A N 1
ATOM 2213 C CA . GLY A 1 270 ? -3.507 23.069 12.065 1.00 19.93 279 GLY A CA 1
ATOM 2214 C C . GLY A 1 270 ? -4.947 23.470 12.314 1.00 19.27 279 GLY A C 1
ATOM 2215 O O . GLY A 1 270 ? -5.772 23.418 11.395 1.00 21.23 279 GLY A O 1
ATOM 2216 N N . LEU A 1 271 ? -5.274 23.873 13.549 1.00 17.62 280 LEU A N 1
ATOM 2217 C CA . LEU A 1 271 ? -6.682 24.089 13.892 1.00 19.36 280 LEU A CA 1
ATOM 2218 C C . LEU A 1 271 ? -7.254 25.337 13.228 1.00 19.01 280 LEU A C 1
ATOM 2219 O O . LEU A 1 271 ? -8.390 25.312 12.735 1.00 17.85 280 LEU A O 1
ATOM 2224 N N . GLU A 1 272 ? -6.500 26.447 13.222 1.00 18.28 281 GLU A N 1
ATOM 2225 C CA . GLU A 1 272 ? -7.015 27.672 12.608 1.00 18.67 281 GLU A CA 1
ATOM 2226 C C . GLU A 1 272 ? -7.302 27.484 11.129 1.00 21.30 281 GLU A C 1
ATOM 2227 O O . GLU A 1 272 ? -8.341 27.939 10.631 1.00 22.32 281 GLU A O 1
ATOM 2233 N N . ARG A 1 273 ? -6.393 26.836 10.401 1.00 22.77 282 ARG A N 1
ATOM 2234 C CA . ARG A 1 273 ? -6.636 26.648 8.975 1.00 27.51 282 ARG A CA 1
ATOM 2235 C C . ARG A 1 273 ? -7.895 25.826 8.758 1.00 25.71 282 ARG A C 1
ATOM 2236 O O . ARG A 1 273 ? -8.773 26.203 7.970 1.00 24.51 282 ARG A O 1
ATOM 2244 N N . LEU A 1 274 ? -8.037 24.728 9.506 1.00 21.69 283 LEU A N 1
ATOM 2245 C CA . LEU A 1 274 ? -9.249 23.926 9.381 1.00 22.18 283 LEU A CA 1
ATOM 2246 C C . LEU A 1 274 ? -10.489 24.754 9.710 1.00 23.88 283 LEU A C 1
ATOM 2247 O O . LEU A 1 274 ? -11.480 24.730 8.971 1.00 22.91 283 LEU A O 1
ATOM 2252 N N . ALA A 1 275 ? -10.441 25.521 10.810 1.00 20.14 284 ALA A N 1
ATOM 2253 C CA . ALA A 1 275 ? -11.615 26.279 11.241 1.00 20.76 284 ALA A CA 1
ATOM 2254 C C . ALA A 1 275 ? -11.961 27.383 10.257 1.00 21.79 284 ALA A C 1
ATOM 2255 O O . ALA A 1 275 ? -13.142 27.671 10.030 1.00 22.67 284 ALA A O 1
ATOM 2257 N N . MET A 1 276 ? -10.950 28.024 9.681 1.00 22.58 285 MET A N 1
ATOM 2258 C CA . MET A 1 276 ? -11.228 29.093 8.728 1.00 21.61 285 MET A CA 1
ATOM 2259 C C . MET A 1 276 ? -11.942 28.546 7.501 1.00 26.00 285 MET A C 1
ATOM 2260 O O . MET A 1 276 ? -12.890 29.167 6.999 1.00 26.21 285 MET A O 1
ATOM 2265 N N . ILE A 1 277 ? -11.526 27.365 7.032 1.00 21.53 286 ILE A N 1
ATOM 2266 C CA . ILE A 1 277 ? -12.185 26.722 5.894 1.00 21.71 286 ILE A CA 1
ATOM 2267 C C . ILE A 1 277 ? -13.573 26.241 6.296 1.00 24.35 286 ILE A C 1
ATOM 2268 O O . ILE A 1 277 ? -14.574 26.526 5.628 1.00 26.52 286 ILE A O 1
ATOM 2273 N N . LEU A 1 278 ? -13.653 25.526 7.417 1.00 20.87 287 LEU A N 1
ATOM 2274 C CA . LEU A 1 278 ? -14.905 24.891 7.808 1.00 25.07 287 LEU A CA 1
ATOM 2275 C C . LEU A 1 278 ? -15.992 25.912 8.135 1.00 25.10 287 LEU A C 1
ATOM 2276 O O . LEU A 1 278 ? -17.161 25.704 7.792 1.00 25.98 287 LEU A O 1
ATOM 2281 N N . TYR A 1 279 ? -15.640 27.022 8.796 1.00 21.71 288 TYR A N 1
ATOM 2282 C CA . TYR A 1 279 ? -16.636 27.916 9.381 1.00 24.81 288 TYR A CA 1
ATOM 2283 C C . TYR A 1 279 ? -16.818 29.243 8.657 1.00 28.48 288 TYR A C 1
ATOM 2284 O O . TYR A 1 279 ? -17.584 30.082 9.139 1.00 27.46 288 TYR A O 1
ATOM 2293 N N . ASP A 1 280 ? -16.143 29.460 7.530 1.00 27.16 289 ASP A N 1
ATOM 2294 C CA . ASP A 1 280 ? -16.222 30.730 6.794 1.00 28.83 289 ASP A CA 1
ATOM 2295 C C . ASP A 1 280 ? -15.603 31.883 7.583 1.00 28.57 289 ASP A C 1
ATOM 2296 O O . ASP A 1 280 ? -16.158 32.979 7.612 1.00 29.62 289 ASP A O 1
ATOM 2301 N N . ILE A 1 281 ? -14.479 31.651 8.256 1.00 27.63 290 ILE A N 1
ATOM 2302 C CA . ILE A 1 281 ? -13.850 32.683 9.076 1.00 25.16 290 ILE A CA 1
ATOM 2303 C C . ILE A 1 281 ? -12.760 33.344 8.236 1.00 24.44 290 ILE A C 1
ATOM 2304 O O . ILE A 1 281 ? -11.770 32.682 7.899 1.00 24.33 290 ILE A O 1
ATOM 2309 N N . PRO A 1 282 ? -12.889 34.629 7.887 1.00 25.26 291 PRO A N 1
ATOM 2310 C CA . PRO A 1 282 ? -12.016 35.220 6.867 1.00 25.26 291 PRO A CA 1
ATOM 2311 C C . PRO A 1 282 ? -10.667 35.749 7.338 1.00 24.85 291 PRO A C 1
ATOM 2312 O O . PRO A 1 282 ? -9.807 36.027 6.490 1.00 26.05 291 PRO A O 1
ATOM 2316 N N . ASP A 1 283 ? -10.442 35.902 8.639 1.00 22.39 292 ASP A N 1
ATOM 2317 C CA . ASP A 1 283 ? -9.222 36.530 9.130 1.00 21.06 292 ASP A CA 1
ATOM 2318 C C . ASP A 1 283 ? -8.878 35.902 10.471 1.00 18.49 292 ASP A C 1
ATOM 2319 O O . ASP A 1 283 ? -9.734 35.823 11.357 1.00 21.60 292 ASP A O 1
ATOM 2324 N N . ILE A 1 284 ? -7.623 35.466 10.608 1.00 19.02 293 ILE A N 1
ATOM 2325 C CA . ILE A 1 284 ? -7.180 34.744 11.791 1.00 19.48 293 ILE A CA 1
ATOM 2326 C C . ILE A 1 284 ? -7.279 35.580 13.068 1.00 21.02 293 ILE A C 1
ATOM 2327 O O . ILE A 1 284 ? -7.403 35.020 14.159 1.00 20.11 293 ILE A O 1
ATOM 2332 N N . ARG A 1 285 ? -7.258 36.911 12.965 1.00 20.18 294 ARG A N 1
ATOM 2333 C CA . ARG A 1 285 ? -7.428 37.727 14.164 1.00 18.41 294 ARG A CA 1
ATOM 2334 C C . ARG A 1 285 ? -8.761 37.480 14.857 1.00 19.70 294 ARG A C 1
ATOM 2335 O O . ARG A 1 285 ? -8.878 37.734 16.064 1.00 21.39 294 ARG A O 1
ATOM 2343 N N . LEU A 1 286 ? -9.774 36.996 14.133 1.00 19.66 295 LEU A N 1
ATOM 2344 C CA . LEU A 1 286 ? -11.093 36.834 14.737 1.00 20.81 295 LEU A CA 1
ATOM 2345 C C . LEU A 1 286 ? -11.085 35.807 15.862 1.00 21.01 295 LEU A C 1
ATOM 2346 O O . LEU A 1 286 ? -11.898 35.895 16.788 1.00 21.85 295 LEU A O 1
ATOM 2351 N N . PHE A 1 287 ? -10.181 34.823 15.810 1.00 19.74 296 PHE A N 1
ATOM 2352 C CA . PHE A 1 287 ? -10.121 33.858 16.899 1.00 20.03 296 PHE A CA 1
ATOM 2353 C C . PHE A 1 287 ? -9.780 34.514 18.225 1.00 20.47 296 PHE A C 1
ATOM 2354 O O . PHE A 1 287 ? -10.076 33.941 19.281 1.00 20.81 296 PHE A O 1
ATOM 2362 N N . TRP A 1 288 ? -9.189 35.712 18.191 1.00 19.72 297 TRP A N 1
ATOM 2363 C CA . TRP A 1 288 ? -8.663 36.384 19.372 1.00 21.30 297 TRP A CA 1
ATOM 2364 C C . TRP A 1 288 ? -9.507 37.557 19.840 1.00 28.12 297 TRP A C 1
ATOM 2365 O O . TRP A 1 288 ? -9.115 38.241 20.791 1.00 29.50 297 TRP A O 1
ATOM 2376 N N . CYS A 1 289 ? -10.640 37.819 19.210 1.00 26.50 298 CYS A N 1
ATOM 2377 C CA . CYS A 1 289 ? -11.493 38.889 19.692 1.00 33.09 298 CYS A CA 1
ATOM 2378 C C . CYS A 1 289 ? -12.536 38.306 20.641 1.00 39.82 298 CYS A C 1
ATOM 2379 O O . CYS A 1 289 ? -12.940 37.146 20.516 1.00 42.37 298 CYS A O 1
ATOM 2382 N N . GLU A 1 290 ? -12.952 39.109 21.614 1.00 47.20 299 GLU A N 1
ATOM 2383 C CA . GLU A 1 290 ? -14.024 38.711 22.514 1.00 45.73 299 GLU A CA 1
ATOM 2384 C C . GLU A 1 290 ? -15.375 39.242 22.066 1.00 46.43 299 GLU A C 1
ATOM 2385 O O . GLU A 1 290 ? -16.340 39.184 22.835 1.00 52.01 299 GLU A O 1
ATOM 2391 N N . ASP A 1 291 ? -15.458 39.760 20.844 1.00 47.01 300 ASP A N 1
ATOM 2392 C CA . ASP A 1 291 ? -16.699 40.325 20.335 1.00 48.27 300 ASP A CA 1
ATOM 2393 C C . ASP A 1 291 ? -17.797 39.273 20.377 1.00 49.95 300 ASP A C 1
ATOM 2394 O O . ASP A 1 291 ? -17.650 38.185 19.811 1.00 46.34 300 ASP A O 1
ATOM 2399 N N . GLU A 1 292 ? -18.891 39.588 21.074 1.00 49.76 301 GLU A N 1
ATOM 2400 C CA . GLU A 1 292 ? -20.001 38.647 21.159 1.00 51.20 301 GLU A CA 1
ATOM 2401 C C . GLU A 1 292 ? -20.662 38.405 19.810 1.00 48.61 301 GLU A C 1
ATOM 2402 O O . GLU A 1 292 ? -21.297 37.361 19.629 1.00 48.91 301 GLU A O 1
ATOM 2408 N N . ARG A 1 293 ? -20.525 39.338 18.861 1.00 48.66 302 ARG A N 1
ATOM 2409 C CA . ARG A 1 293 ? -20.997 39.083 17.504 1.00 49.44 302 ARG A CA 1
ATOM 2410 C C . ARG A 1 293 ? -20.329 37.852 16.909 1.00 49.48 302 ARG A C 1
ATOM 2411 O O . ARG A 1 293 ? -20.935 37.151 16.092 1.00 48.64 302 ARG A O 1
ATOM 2419 N N . PHE A 1 294 ? -19.088 37.574 17.307 1.00 46.64 303 PHE A N 1
ATOM 2420 C CA . PHE A 1 294 ? -18.348 36.426 16.800 1.00 42.35 303 PHE A CA 1
ATOM 2421 C C . PHE A 1 294 ? -18.587 35.171 17.637 1.00 40.18 303 PHE A C 1
ATOM 2422 O O . PHE A 1 294 ? -18.959 34.125 17.098 1.00 40.40 303 PHE A O 1
ATOM 2430 N N . LEU A 1 295 ? -18.398 35.265 18.955 1.00 41.97 304 LEU A N 1
ATOM 2431 C CA . LEU A 1 295 ? -18.418 34.067 19.793 1.00 40.58 304 LEU A CA 1
ATOM 2432 C C . LEU A 1 295 ? -19.811 33.453 19.906 1.00 43.71 304 LEU A C 1
ATOM 2433 O O . LEU A 1 295 ? -19.934 32.231 20.062 1.00 40.62 304 LEU A O 1
ATOM 2438 N N . LYS A 1 296 ? -20.866 34.270 19.833 1.00 44.10 305 LYS A N 1
ATOM 2439 C CA . LYS A 1 296 ? -22.214 33.730 19.986 1.00 44.41 305 LYS A CA 1
ATOM 2440 C C . LYS A 1 296 ? -22.578 32.789 18.847 1.00 43.12 305 LYS A C 1
ATOM 2441 O O . LYS A 1 296 ? -23.395 31.878 19.034 1.00 40.55 305 LYS A O 1
ATOM 2447 N N . GLN A 1 297 ? -21.976 32.979 17.670 1.00 41.63 306 GLN A N 1
ATOM 2448 C CA . GLN A 1 297 ? -22.313 32.167 16.507 1.00 38.81 306 GLN A CA 1
ATOM 2449 C C . GLN A 1 297 ? -21.847 30.722 16.628 1.00 39.75 306 GLN A C 1
ATOM 2450 O O . GLN A 1 297 ? -22.238 29.893 15.798 1.00 38.08 306 GLN A O 1
ATOM 2456 N N . PHE A 1 298 ? -21.035 30.396 17.635 1.00 36.59 307 PHE A N 1
ATOM 2457 C CA . PHE A 1 298 ? -20.494 29.053 17.796 1.00 36.35 307 PHE A CA 1
ATOM 2458 C C . PHE A 1 298 ? -21.018 28.345 19.038 1.00 38.67 307 PHE A C 1
ATOM 2459 O O . PHE A 1 298 ? -20.553 27.246 19.355 1.00 39.72 307 PHE A O 1
ATOM 2467 N N . CYS A 1 299 ? -21.975 28.940 19.742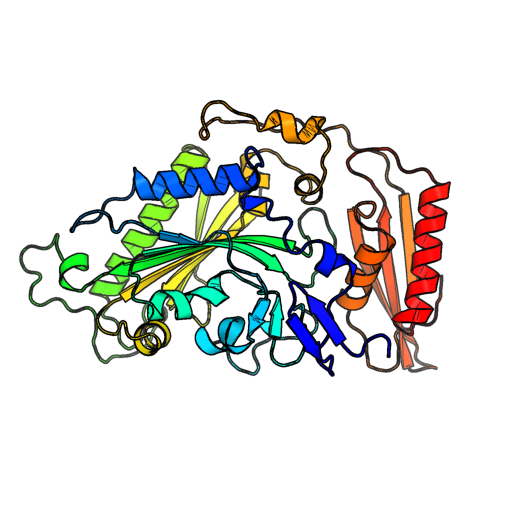 1.00 41.42 308 CYS A N 1
ATOM 2468 C CA . CYS A 1 299 ? -22.589 28.302 20.905 1.00 44.72 308 CYS A CA 1
ATOM 2469 C C . CYS A 1 299 ? -23.695 27.385 20.398 1.00 44.68 308 CYS A C 1
ATOM 2470 O O . CYS A 1 299 ? -24.823 27.824 20.160 1.00 49.39 308 CYS A O 1
ATOM 2473 N N . VAL A 1 300 ? -23.377 26.105 20.234 1.00 43.47 309 VAL A N 1
ATOM 2474 C CA . VAL A 1 300 ? -24.262 25.162 19.563 1.00 43.73 309 VAL A CA 1
ATOM 2475 C C . VAL A 1 300 ? -24.614 24.010 20.495 1.00 44.44 309 VAL A C 1
ATOM 2476 O O . VAL A 1 300 ? -23.840 23.635 21.382 1.00 44.67 309 VAL A O 1
ATOM 2480 N N . SER A 1 301 ? -25.801 23.437 20.272 1.00 44.13 310 SER A N 1
ATOM 2481 C CA . SER A 1 301 ? -26.297 22.366 21.130 1.00 48.09 310 SER A CA 1
ATOM 2482 C C . SER A 1 301 ? -25.600 21.042 20.855 1.00 48.02 310 SER A C 1
ATOM 2483 O O . SER A 1 301 ? -25.409 20.240 21.777 1.00 45.33 310 SER A O 1
ATOM 2486 N N . ASN A 1 302 ? -25.231 20.790 19.604 1.00 45.11 311 ASN A N 1
ATOM 2487 C CA . ASN A 1 302 ? -24.485 19.603 19.216 1.00 45.46 311 ASN A CA 1
ATOM 2488 C C . ASN A 1 302 ? -23.206 20.069 18.540 1.00 43.08 311 ASN A C 1
ATOM 2489 O O . ASN A 1 302 ? -23.246 20.959 17.682 1.00 42.77 311 ASN A O 1
ATOM 2494 N N . ILE A 1 303 ? -22.070 19.486 18.938 1.00 42.50 312 ILE A N 1
ATOM 2495 C CA . ILE A 1 303 ? -20.788 19.941 18.408 1.00 39.97 312 ILE A CA 1
ATOM 2496 C C . ILE A 1 303 ? -20.685 19.733 16.906 1.00 40.75 312 ILE A C 1
ATOM 2497 O O . ILE A 1 303 ? -19.857 20.375 16.248 1.00 41.41 312 ILE A O 1
ATOM 2502 N N . ASN A 1 304 ? -21.522 18.861 16.342 1.00 41.63 313 ASN A N 1
ATOM 2503 C CA . ASN A 1 304 ? -21.530 18.561 14.916 1.00 44.28 313 ASN A CA 1
ATOM 2504 C C . ASN A 1 304 ? -22.431 19.495 14.109 1.00 46.14 313 ASN A C 1
ATOM 2505 O O . ASN A 1 304 ? -22.851 19.125 13.005 1.00 49.22 313 ASN A O 1
ATOM 2510 N N . GLN A 1 305 ? -22.738 20.685 14.622 1.00 45.79 314 GLN A N 1
ATOM 2511 C CA . GLN A 1 305 ? -23.591 21.612 13.891 1.00 44.40 314 GLN A CA 1
ATOM 2512 C C . GLN A 1 305 ? -22.802 22.332 12.805 1.00 46.20 314 GLN A C 1
ATOM 2513 O O . GLN A 1 305 ? -21.669 22.772 13.023 1.00 45.20 314 GLN A O 1
ATOM 2519 N N . LYS A 1 306 ? -23.426 22.473 11.637 1.00 42.47 315 LYS A N 1
ATOM 2520 C CA . LYS A 1 306 ? -22.769 23.024 10.452 1.00 44.14 315 LYS A CA 1
ATOM 2521 C C . LYS A 1 306 ? -22.911 24.549 10.442 1.00 43.85 315 LYS A C 1
ATOM 2522 O O . LYS A 1 306 ? -23.574 25.148 9.593 1.00 44.76 315 LYS A O 1
ATOM 2528 N N . VAL A 1 307 ? -22.254 25.186 11.408 1.00 40.15 316 VAL A N 1
ATOM 2529 C CA . VAL A 1 307 ? -22.380 26.632 11.556 1.00 41.68 316 VAL A CA 1
ATOM 2530 C C . VAL A 1 307 ? -21.588 27.342 10.465 1.00 37.56 316 VAL A C 1
ATOM 2531 O O . VAL A 1 307 ? -20.542 26.867 10.008 1.00 36.19 316 VAL A O 1
ATOM 2535 N N . LYS A 1 308 ? -22.105 28.487 10.029 1.00 38.03 317 LYS A N 1
ATOM 2536 C CA . LYS A 1 308 ? -21.440 29.325 9.036 1.00 35.72 317 LYS A CA 1
ATOM 2537 C C . LYS A 1 308 ? -21.344 30.726 9.610 1.00 37.21 317 LYS A C 1
ATOM 2538 O O . LYS A 1 308 ? -22.352 31.438 9.687 1.00 36.72 317 LYS A O 1
ATOM 2544 N N . PHE A 1 309 ? -20.140 31.109 10.025 1.00 33.63 318 PHE A N 1
ATOM 2545 C CA . PHE A 1 309 ? -19.916 32.451 10.536 1.00 35.45 318 PHE A CA 1
ATOM 2546 C C . PHE A 1 309 ? -20.372 33.466 9.499 1.00 34.48 318 PHE A C 1
ATOM 2547 O O . PHE A 1 309 ? -20.055 33.348 8.312 1.00 37.90 318 PHE A O 1
ATOM 2555 N N . GLN A 1 310 ? -21.166 34.435 9.937 1.00 37.65 319 GLN A N 1
ATOM 2556 C CA . GLN A 1 310 ? -21.559 35.510 9.043 1.00 39.93 319 GLN A CA 1
ATOM 2557 C C . GLN A 1 310 ? -20.626 36.674 9.312 1.00 38.15 319 GLN A C 1
ATOM 2558 O O . GLN A 1 310 ? -20.708 37.281 10.390 1.00 39.86 319 GLN A O 1
ATOM 2564 N N . PRO A 1 311 ? -19.731 37.019 8.392 1.00 38.76 320 PRO A N 1
ATOM 2565 C CA . PRO A 1 311 ? -18.759 38.075 8.679 1.00 42.24 320 PRO A CA 1
ATOM 2566 C C . PRO A 1 311 ? -19.419 39.438 8.698 1.00 42.81 320 PRO A C 1
ATOM 2567 O O . PRO A 1 311 ? -20.446 39.671 8.055 1.00 43.88 320 PRO A O 1
ATOM 2571 N N . LEU A 1 312 ? -18.818 40.339 9.465 1.00 42.31 321 LEU A N 1
ATOM 2572 C CA . LEU A 1 312 ? -19.187 41.737 9.391 1.00 42.27 321 LEU A CA 1
ATOM 2573 C C . LEU A 1 312 ? -18.732 42.304 8.053 1.00 38.60 321 LEU A C 1
ATOM 2574 O O . LEU A 1 312 ? -17.947 41.694 7.318 1.00 34.29 321 LEU A O 1
ATOM 2579 N N . SER A 1 313 ? -19.248 43.484 7.729 1.00 41.62 322 SER A N 1
ATOM 2580 C CA . SER A 1 313 ? -18.696 44.230 6.613 1.00 41.23 322 SER A CA 1
ATOM 2581 C C . SER A 1 313 ? -17.230 44.540 6.891 1.00 37.94 322 SER A C 1
ATOM 2582 O O . SER A 1 313 ? -16.807 44.666 8.044 1.00 38.60 322 SER A O 1
ATOM 2585 N N . LYS A 1 314 ? -16.441 44.632 5.825 1.00 34.12 323 LYS A N 1
ATOM 2586 C CA . LYS A 1 314 ? -15.068 45.092 5.972 1.00 32.49 323 LYS A CA 1
ATOM 2587 C C . LYS A 1 314 ? -15.067 46.575 6.311 1.00 31.96 323 LYS A C 1
ATOM 2588 O O . LYS A 1 314 ? -15.768 47.370 5.676 1.00 36.95 323 LYS A O 1
ATOM 2594 N N . TYR A 1 315 ? -14.301 46.943 7.318 1.00 28.38 324 TYR A N 1
ATOM 2595 C CA . TYR A 1 315 ? -14.162 48.347 7.657 1.00 29.45 324 TYR A CA 1
ATOM 2596 C C . TYR A 1 315 ? -13.058 48.977 6.820 1.00 30.70 324 TYR A C 1
ATOM 2597 O O . TYR A 1 315 ? -12.215 48.274 6.251 1.00 32.43 324 TYR A O 1
ATOM 2606 N N . PRO A 1 316 ? -13.062 50.303 6.681 1.00 34.44 325 PRO A N 1
ATOM 2607 C CA . PRO A 1 316 ? -12.033 50.955 5.866 1.00 33.62 325 PRO A CA 1
ATOM 2608 C C . PRO A 1 316 ? -10.639 50.734 6.432 1.00 32.76 325 PRO A C 1
ATOM 2609 O O . PRO A 1 316 ? -10.449 50.571 7.640 1.00 29.21 325 PRO A O 1
ATOM 2613 N N . ALA A 1 317 ? -9.663 50.721 5.532 1.00 31.66 326 ALA A N 1
ATOM 2614 C CA . ALA A 1 317 ? -8.262 50.537 5.864 1.00 29.67 326 ALA A CA 1
ATOM 2615 C C . ALA A 1 317 ? -7.494 51.830 5.617 1.00 29.26 326 ALA A C 1
ATOM 2616 O O . ALA A 1 317 ? -7.828 52.610 4.720 1.00 31.40 326 ALA A O 1
ATOM 2618 N N . VAL A 1 318 ? -6.463 52.051 6.429 1.00 26.47 327 VAL A N 1
ATOM 2619 C CA . VAL A 1 318 ? -5.480 53.108 6.217 1.00 25.43 327 VAL A CA 1
ATOM 2620 C C . VAL A 1 318 ? -4.161 52.433 5.864 1.00 30.02 327 VAL A C 1
ATOM 2621 O O . VAL A 1 318 ? -3.702 51.544 6.588 1.00 26.54 327 VAL A O 1
ATOM 2625 N N . ILE A 1 319 ? -3.564 52.831 4.744 1.00 27.02 328 ILE A N 1
ATOM 2626 C CA . ILE A 1 319 ? -2.326 52.235 4.254 1.00 28.09 328 ILE A CA 1
ATOM 2627 C C . ILE A 1 319 ? -1.202 53.243 4.421 1.00 30.81 328 ILE A C 1
ATOM 2628 O O . ILE A 1 319 ? -1.298 54.373 3.926 1.00 31.75 328 ILE A O 1
ATOM 2633 N N . ASN A 1 320 ? -0.129 52.832 5.090 1.00 26.34 329 ASN A N 1
ATOM 2634 C CA . ASN A 1 320 ? 1.044 53.677 5.278 1.00 24.45 329 ASN A CA 1
ATOM 2635 C C . ASN A 1 320 ? 2.305 52.893 4.955 1.00 28.39 329 ASN A C 1
ATOM 2636 O O . ASN A 1 320 ? 2.469 51.750 5.402 1.00 26.91 329 ASN A O 1
ATOM 2641 N N . ASP A 1 321 ? 3.191 53.509 4.182 1.00 26.87 330 ASP A N 1
ATOM 2642 C CA . ASP A 1 321 ? 4.507 52.955 3.916 1.00 28.36 330 ASP A CA 1
ATOM 2643 C C . ASP A 1 321 ? 5.501 53.486 4.940 1.00 31.73 330 ASP A C 1
ATOM 2644 O O . ASP A 1 321 ? 5.369 54.607 5.442 1.00 33.84 330 ASP A O 1
ATOM 2649 N N . ILE A 1 322 ? 6.493 52.665 5.258 1.00 26.99 331 ILE A N 1
ATOM 2650 C CA . ILE A 1 322 ? 7.534 53.010 6.217 1.00 25.41 331 ILE A CA 1
ATOM 2651 C C . ILE A 1 322 ? 8.850 52.451 5.700 1.00 28.08 331 ILE A C 1
ATOM 2652 O O . ILE A 1 322 ? 8.921 51.282 5.303 1.00 26.62 331 ILE A O 1
ATOM 2657 N N . SER A 1 323 ? 9.889 53.284 5.687 1.00 27.93 332 SER A N 1
ATOM 2658 C CA . SER A 1 323 ? 11.168 52.895 5.112 1.00 27.74 332 SER A CA 1
ATOM 2659 C C . SER A 1 323 ? 12.302 53.313 6.036 1.00 29.56 332 SER A C 1
ATOM 2660 O O . SER A 1 323 ? 12.225 54.348 6.704 1.00 32.14 332 SER A O 1
ATOM 2663 N N . PHE A 1 324 ? 13.357 52.501 6.071 1.00 28.66 333 PHE A N 1
ATOM 2664 C CA . PHE A 1 324 ? 14.497 52.780 6.933 1.00 31.23 333 PHE A CA 1
ATOM 2665 C C . PHE A 1 324 ? 15.724 52.016 6.453 1.00 33.12 333 PHE A C 1
ATOM 2666 O O . PHE A 1 324 ? 15.625 51.045 5.693 1.00 28.84 333 PHE A O 1
ATOM 2674 N N . TRP A 1 325 ? 16.889 52.480 6.910 1.00 31.61 334 TRP A N 1
ATOM 2675 C CA . TRP A 1 325 ? 18.155 51.805 6.668 1.00 34.54 334 TRP A CA 1
ATOM 2676 C C . TRP A 1 325 ? 18.370 50.761 7.754 1.00 35.35 334 TRP A C 1
ATOM 2677 O O . TRP A 1 325 ? 18.233 51.057 8.945 1.00 34.91 334 TRP A O 1
ATOM 2688 N N . LEU A 1 326 ? 18.710 49.548 7.341 1.00 33.93 335 LEU A N 1
ATOM 2689 C CA . LEU A 1 326 ? 18.935 48.472 8.290 1.00 34.89 335 LEU A CA 1
ATOM 2690 C C . LEU A 1 326 ? 20.233 48.715 9.058 1.00 38.06 335 LEU A C 1
ATOM 2691 O O . LEU A 1 326 ? 21.136 49.393 8.563 1.00 44.89 335 LEU A O 1
ATOM 2696 N N . PRO A 1 327 ? 20.349 48.175 10.270 1.00 43.29 336 PRO A N 1
ATOM 2697 C CA . PRO A 1 327 ? 21.630 48.230 10.981 1.00 47.30 336 PRO A CA 1
ATOM 2698 C C . PRO A 1 327 ? 22.708 47.475 10.222 1.00 52.19 336 PRO A C 1
ATOM 2699 O O . PRO A 1 327 ? 22.436 46.676 9.322 1.00 50.99 336 PRO A O 1
ATOM 2703 N N . SER A 1 328 ? 23.954 47.730 10.613 1.00 54.29 337 SER A N 1
ATOM 2704 C CA . SER A 1 328 ? 25.096 47.089 9.975 1.00 58.92 337 SER A CA 1
ATOM 2705 C C . SER A 1 328 ? 25.138 45.592 10.264 1.00 61.06 337 SER A C 1
ATOM 2706 O O . SER A 1 328 ? 25.741 45.154 11.252 1.00 66.46 337 SER A O 1
ATOM 2709 N N . GLU A 1 329 ? 24.482 44.801 9.409 1.00 62.19 338 GLU A N 1
ATOM 2710 C CA . GLU A 1 329 ? 24.624 43.335 9.397 1.00 64.68 338 GLU A CA 1
ATOM 2711 C C . GLU A 1 329 ? 24.013 42.670 10.639 1.00 64.81 338 GLU A C 1
ATOM 2712 O O . GLU A 1 329 ? 24.628 41.797 11.264 1.00 69.08 338 GLU A O 1
ATOM 2718 N N . ASN A 1 330 ? 22.772 43.050 10.965 1.00 61.31 339 ASN A N 1
ATOM 2719 C CA . ASN A 1 330 ? 22.073 42.437 12.104 1.00 58.73 339 ASN A CA 1
ATOM 2720 C C . ASN A 1 330 ? 20.593 42.848 12.036 1.00 53.40 339 ASN A C 1
ATOM 2721 O O . ASN A 1 330 ? 20.200 43.866 12.602 1.00 54.43 339 ASN A O 1
ATOM 2726 N N . TYR A 1 331 ? 19.792 42.024 11.356 1.00 46.01 340 TYR A N 1
ATOM 2727 C CA . TYR A 1 331 ? 18.381 42.338 11.165 1.00 40.89 340 TYR A CA 1
ATOM 2728 C C . TYR A 1 331 ? 17.650 41.195 10.478 1.00 39.54 340 TYR A C 1
ATOM 2729 O O . TYR A 1 331 ? 18.142 40.636 9.495 1.00 36.19 340 TYR A O 1
ATOM 2738 N N . ALA A 1 332 ? 16.463 40.858 10.972 1.00 31.97 341 ALA A N 1
ATOM 2739 C CA . ALA A 1 332 ? 15.558 39.939 10.300 1.00 31.70 341 ALA A CA 1
ATOM 2740 C C . ALA A 1 332 ? 14.223 40.642 10.104 1.00 29.81 341 ALA A C 1
ATOM 2741 O O . ALA A 1 332 ? 13.785 41.402 10.978 1.00 27.40 341 ALA A O 1
ATOM 2743 N N . GLU A 1 333 ? 13.591 40.407 8.945 1.00 27.65 342 GLU A N 1
ATOM 2744 C CA . GLU A 1 333 ? 12.245 40.932 8.713 1.00 25.95 342 GLU A CA 1
ATOM 2745 C C . GLU A 1 333 ? 11.330 40.596 9.881 1.00 23.49 342 GLU A C 1
ATOM 2746 O O . GLU A 1 333 ? 10.474 41.399 10.267 1.00 22.84 342 GLU A O 1
ATOM 2752 N N . ASN A 1 334 ? 11.481 39.395 10.444 1.00 22.62 343 ASN A N 1
ATOM 2753 C CA . ASN A 1 334 ? 10.603 38.996 11.531 1.00 23.60 343 ASN A CA 1
ATOM 2754 C C . ASN A 1 334 ? 10.789 39.848 12.781 1.00 24.03 343 ASN A C 1
ATOM 2755 O O . ASN A 1 334 ? 9.860 39.926 13.593 1.00 22.13 343 ASN A O 1
ATOM 2760 N N . ASP A 1 335 ? 11.955 40.491 12.955 1.00 21.29 344 ASP A N 1
ATOM 2761 C CA . ASP A 1 335 ? 12.102 41.445 14.055 1.00 21.63 344 ASP A CA 1
ATOM 2762 C C . ASP A 1 335 ? 11.155 42.618 13.872 1.00 22.68 344 ASP A C 1
ATOM 2763 O O . ASP A 1 335 ? 10.559 43.110 14.842 1.00 22.15 344 ASP A O 1
ATOM 2768 N N . PHE A 1 336 ? 11.038 43.110 12.640 1.00 22.47 345 PHE A N 1
ATOM 2769 C CA . PHE A 1 336 ? 10.109 44.198 12.380 1.00 22.03 345 PHE A CA 1
ATOM 2770 C C . PHE A 1 336 ? 8.667 43.734 12.518 1.00 21.31 345 PHE A C 1
ATOM 2771 O O . PHE A 1 336 ? 7.835 44.451 13.079 1.00 22.01 345 PHE A O 1
ATOM 2779 N N . TYR A 1 337 ? 8.343 42.526 12.042 1.00 20.51 346 TYR A N 1
ATOM 2780 C CA . TYR A 1 337 ? 6.965 42.064 12.179 1.00 21.23 346 TYR A CA 1
ATOM 2781 C C . TYR A 1 337 ? 6.587 41.895 13.646 1.00 21.67 346 TYR A C 1
ATOM 2782 O O . TYR A 1 337 ? 5.461 42.217 14.039 1.00 20.42 346 TYR A O 1
ATOM 2791 N N . ASP A 1 338 ? 7.519 41.407 14.471 1.00 19.48 347 ASP A N 1
ATOM 2792 C CA . ASP A 1 338 ? 7.259 41.322 15.907 1.00 21.85 347 ASP A CA 1
ATOM 2793 C C . ASP A 1 338 ? 6.975 42.697 16.486 1.00 21.19 347 ASP A C 1
ATOM 2794 O O . ASP A 1 338 ? 6.076 42.858 17.321 1.00 19.91 347 ASP A O 1
ATOM 2799 N N . LEU A 1 339 ? 7.741 43.703 16.058 1.00 20.43 348 LEU A N 1
ATOM 2800 C CA . LEU A 1 339 ? 7.534 45.059 16.564 1.00 21.03 348 LEU A CA 1
ATOM 2801 C C . LEU A 1 339 ? 6.197 45.621 16.100 1.00 21.60 348 LEU A C 1
ATOM 2802 O O . LEU A 1 339 ? 5.515 46.329 16.854 1.00 20.75 348 LEU A O 1
ATOM 2807 N N . VAL A 1 340 ? 5.804 45.323 14.862 1.00 20.81 349 VAL A N 1
ATOM 2808 C CA . VAL A 1 340 ? 4.480 45.724 14.397 1.00 20.03 349 VAL A CA 1
ATOM 2809 C C . VAL A 1 340 ? 3.397 45.096 15.266 1.00 21.66 349 VAL A C 1
ATOM 2810 O O . VAL A 1 340 ? 2.433 45.766 15.655 1.00 19.98 349 VAL A O 1
ATOM 2814 N N . ARG A 1 341 ? 3.525 43.797 15.581 1.00 21.37 350 ARG A N 1
ATOM 2815 C CA . ARG A 1 341 ? 2.537 43.165 16.459 1.00 19.61 350 ARG A CA 1
ATOM 2816 C C . ARG A 1 341 ? 2.525 43.822 17.832 1.00 21.49 350 ARG A C 1
ATOM 2817 O O . ARG A 1 341 ? 1.463 43.991 18.436 1.00 20.57 350 ARG A O 1
ATOM 2825 N N . THR A 1 342 ? 3.702 44.198 18.336 1.00 19.70 351 THR A N 1
ATOM 2826 C CA . THR A 1 342 ? 3.795 44.822 19.654 1.00 17.91 351 THR A CA 1
ATOM 2827 C C . THR A 1 342 ? 3.096 46.177 19.679 1.00 19.75 351 THR A C 1
ATOM 2828 O O . THR A 1 342 ? 2.324 46.470 20.603 1.00 19.60 351 THR A O 1
ATOM 2832 N N . ILE A 1 343 ? 3.352 47.016 18.670 1.00 21.28 352 ILE A N 1
ATOM 2833 C CA . ILE A 1 343 ? 2.841 48.387 18.661 1.00 21.04 352 ILE A CA 1
ATOM 2834 C C . ILE A 1 343 ? 1.416 48.438 18.130 1.00 22.12 352 ILE A C 1
ATOM 2835 O O . ILE A 1 343 ? 0.535 49.052 18.740 1.00 23.71 352 ILE A O 1
ATOM 2840 N N . GLY A 1 344 ? 1.163 47.802 16.985 1.00 20.46 353 GLY A N 1
ATOM 2841 C CA . GLY A 1 344 ? -0.132 47.914 16.350 1.00 22.94 353 GLY A CA 1
ATOM 2842 C C . GLY A 1 344 ? -1.112 46.816 16.701 1.00 19.29 353 GLY A C 1
ATOM 2843 O O . GLY A 1 344 ? -2.323 46.996 16.537 1.00 20.44 353 GLY A O 1
ATOM 2844 N N . GLY A 1 345 ? -0.610 45.673 17.167 1.00 20.52 354 GLY A N 1
ATOM 2845 C CA . GLY A 1 345 ? -1.502 44.596 17.557 1.00 23.19 354 GLY A CA 1
ATOM 2846 C C . GLY A 1 345 ? -2.507 44.253 16.482 1.00 21.29 354 GLY A C 1
ATOM 2847 O O . GLY A 1 345 ? -2.188 44.210 15.284 1.00 21.75 354 GLY A O 1
ATOM 2848 N N . ASP A 1 346 ? -3.754 44.031 16.904 1.00 22.91 355 ASP A N 1
ATOM 2849 C CA . ASP A 1 346 ? -4.778 43.586 15.968 1.00 24.63 355 ASP A CA 1
ATOM 2850 C C . ASP A 1 346 ? -5.322 44.709 15.097 1.00 22.99 355 ASP A C 1
ATOM 2851 O O . ASP A 1 346 ? -6.239 44.466 14.312 1.00 22.68 355 ASP A O 1
ATOM 2856 N N . LEU A 1 347 ? -4.791 45.936 15.216 1.00 20.05 356 LEU A N 1
ATOM 2857 C CA . LEU A 1 347 ? -5.133 46.980 14.252 1.00 19.82 356 LEU A CA 1
ATOM 2858 C C . LEU A 1 347 ? -4.498 46.713 12.896 1.00 19.67 356 LEU A C 1
ATOM 2859 O O . LEU A 1 347 ? -4.979 47.239 11.885 1.00 22.47 356 LEU A O 1
ATOM 2864 N N . VAL A 1 348 ? -3.431 45.923 12.854 1.00 21.27 357 VAL A N 1
ATOM 2865 C CA . VAL A 1 348 ? -2.673 45.710 11.624 1.00 18.79 357 VAL A CA 1
ATOM 2866 C C . VAL A 1 348 ? -3.164 44.448 10.922 1.00 19.68 357 VAL A C 1
ATOM 2867 O O . VAL A 1 348 ? -3.128 43.345 11.483 1.00 20.91 357 VAL A O 1
ATOM 2871 N N . GLU A 1 349 ? -3.632 44.615 9.689 1.00 19.99 358 GLU A N 1
ATOM 2872 C CA . GLU A 1 349 ? -4.139 43.514 8.879 1.00 22.64 358 GLU A CA 1
ATOM 2873 C C . GLU A 1 349 ? -3.036 42.805 8.103 1.00 23.79 358 GLU A C 1
ATOM 2874 O O . GLU A 1 349 ? -3.061 41.577 7.978 1.00 22.55 358 GLU A O 1
ATOM 2880 N N . LYS A 1 350 ? -2.069 43.549 7.578 1.00 22.32 359 LYS A N 1
ATOM 2881 C CA . LYS A 1 350 ? -1.052 42.980 6.708 1.00 22.87 359 LYS A CA 1
ATOM 2882 C C . LYS A 1 350 ? 0.165 43.893 6.683 1.00 19.94 359 LYS A C 1
ATOM 2883 O O . LYS A 1 350 ? 0.043 45.115 6.804 1.00 20.76 359 LYS A O 1
ATOM 2889 N N . VAL A 1 351 ? 1.339 43.289 6.529 1.00 22.19 360 VAL A N 1
ATOM 2890 C CA . VAL A 1 351 ? 2.573 44.016 6.258 1.00 21.29 360 VAL A CA 1
ATOM 2891 C C . VAL A 1 351 ? 3.265 43.349 5.083 1.00 21.00 360 VAL A C 1
ATOM 2892 O O . VAL A 1 351 ? 3.507 42.139 5.111 1.00 23.61 360 VAL A O 1
ATOM 2896 N N . ASP A 1 352 ? 3.588 44.131 4.055 1.00 22.48 361 ASP A N 1
ATOM 2897 C CA . ASP A 1 352 ? 4.312 43.632 2.890 1.00 24.50 361 ASP A CA 1
ATOM 2898 C C . ASP A 1 352 ? 5.653 44.340 2.786 1.00 22.89 361 ASP A C 1
ATOM 2899 O O . ASP A 1 352 ? 5.722 45.568 2.916 1.00 24.19 361 ASP A O 1
ATOM 2904 N N . LEU A 1 353 ? 6.719 43.581 2.544 1.00 22.95 362 LEU A N 1
ATOM 2905 C CA . LEU A 1 353 ? 8.002 44.192 2.209 1.00 22.49 362 LEU A CA 1
ATOM 2906 C C . LEU A 1 353 ? 7.970 44.502 0.719 1.00 24.02 362 LEU A C 1
ATOM 2907 O O . LEU A 1 353 ? 7.916 43.585 -0.108 1.00 25.44 362 LEU A O 1
ATOM 2912 N N . ILE A 1 354 ? 7.963 45.789 0.381 1.00 24.07 363 ILE A N 1
ATOM 2913 C CA . ILE A 1 354 ? 7.753 46.236 -0.995 1.00 26.93 363 ILE A CA 1
ATOM 2914 C C . ILE A 1 354 ? 9.071 46.406 -1.733 1.00 29.62 363 ILE A C 1
ATOM 2915 O O . ILE A 1 354 ? 9.215 45.977 -2.881 1.00 34.08 363 ILE A O 1
ATOM 2920 N N . ASP A 1 355 ? 10.047 47.047 -1.100 1.00 29.33 364 ASP A N 1
ATOM 2921 C CA . ASP A 1 355 ? 11.256 47.452 -1.797 1.00 32.12 364 ASP A CA 1
ATOM 2922 C C . ASP A 1 355 ? 12.471 47.228 -0.915 1.00 31.89 364 ASP A C 1
ATOM 2923 O O . ASP A 1 355 ? 12.416 47.424 0.303 1.00 28.91 364 ASP A O 1
ATOM 2928 N N . LYS A 1 356 ? 13.575 46.835 -1.546 1.00 28.61 365 LYS A N 1
ATOM 2929 C CA . LYS A 1 356 ? 14.868 46.758 -0.887 1.00 28.78 365 LYS A CA 1
ATOM 2930 C C . LYS A 1 356 ? 15.938 47.199 -1.873 1.00 31.35 365 LYS A C 1
ATOM 2931 O O . LYS A 1 356 ? 15.842 46.919 -3.073 1.00 28.95 365 LYS A O 1
ATOM 2937 N N . PHE A 1 357 ? 16.939 47.912 -1.368 1.00 32.32 366 PHE A N 1
ATOM 2938 C CA . PHE A 1 357 ? 18.065 48.295 -2.207 1.00 32.03 366 PHE A CA 1
ATOM 2939 C C . PHE A 1 357 ? 19.274 48.554 -1.326 1.00 32.69 366 PHE A C 1
ATOM 2940 O O . PHE A 1 357 ? 19.159 48.709 -0.107 1.00 30.68 366 PHE A O 1
ATOM 2948 N N . VAL A 1 358 ? 20.440 48.586 -1.966 1.00 32.00 367 VAL A N 1
ATOM 2949 C CA . VAL A 1 358 ? 21.706 48.892 -1.318 1.00 32.29 367 VAL A CA 1
ATOM 2950 C C . VAL A 1 358 ? 22.180 50.227 -1.865 1.00 36.22 367 VAL A C 1
ATOM 2951 O O . VAL A 1 358 ? 22.118 50.461 -3.078 1.00 32.39 367 VAL A O 1
ATOM 2955 N N . HIS A 1 359 ? 22.636 51.104 -0.975 1.00 35.99 368 HIS A N 1
ATOM 2956 C CA . HIS A 1 359 ? 23.149 52.379 -1.463 1.00 39.76 368 HIS A CA 1
ATOM 2957 C C . HIS A 1 359 ? 24.648 52.259 -1.713 1.00 37.70 368 HIS A C 1
ATOM 2958 O O . HIS A 1 359 ? 25.384 51.819 -0.822 1.00 39.25 368 HIS A O 1
ATOM 2965 N N . PRO A 1 360 ? 25.130 52.631 -2.901 1.00 40.26 369 PRO A N 1
ATOM 2966 C CA . PRO A 1 360 ? 26.548 52.384 -3.212 1.00 40.52 369 PRO A CA 1
ATOM 2967 C C . PRO A 1 360 ? 27.507 53.208 -2.377 1.00 42.76 369 PRO A C 1
ATOM 2968 O O . PRO A 1 360 ? 28.568 52.704 -1.991 1.00 47.13 369 PRO A O 1
ATOM 2972 N N . LYS A 1 361 ? 27.165 54.458 -2.072 1.00 45.03 370 LYS A N 1
ATOM 2973 C CA . LYS A 1 361 ? 28.117 55.313 -1.372 1.00 47.33 370 LYS A CA 1
ATOM 2974 C C . LYS A 1 361 ? 28.270 54.925 0.094 1.00 47.73 370 LYS A C 1
ATOM 2975 O O . LYS A 1 361 ? 29.342 55.129 0.676 1.00 51.26 370 LYS A O 1
ATOM 2981 N N . THR A 1 362 ? 27.230 54.349 0.706 1.00 44.68 371 THR A N 1
ATOM 2982 C CA . THR A 1 362 ? 27.275 54.028 2.127 1.00 44.23 371 THR A CA 1
ATOM 2983 C C . THR A 1 362 ? 27.293 52.539 2.439 1.00 45.11 371 THR A C 1
ATOM 2984 O O . THR A 1 362 ? 27.658 52.172 3.560 1.00 44.27 371 THR A O 1
ATOM 2988 N N . HIS A 1 363 ? 26.908 51.681 1.492 1.00 44.68 372 HIS A N 1
ATOM 2989 C CA . HIS A 1 363 ? 26.806 50.231 1.654 1.00 42.99 372 HIS A CA 1
ATOM 2990 C C . HIS A 1 363 ? 25.654 49.805 2.560 1.00 44.14 372 HIS A C 1
ATOM 2991 O O . HIS A 1 363 ? 25.601 48.640 2.978 1.00 44.18 372 HIS A O 1
ATOM 2998 N N . LYS A 1 364 ? 24.728 50.706 2.873 1.00 42.38 373 LYS A N 1
ATOM 2999 C CA . LYS A 1 364 ? 23.592 50.373 3.719 1.00 42.52 373 LYS A CA 1
ATOM 3000 C C . LYS A 1 364 ? 22.441 49.824 2.885 1.00 35.02 373 LYS A C 1
ATOM 3001 O O . LYS A 1 364 ? 22.279 50.164 1.709 1.00 38.70 373 LYS A O 1
ATOM 3007 N N . THR A 1 365 ? 21.636 48.973 3.512 1.00 35.82 374 THR A N 1
ATOM 3008 C CA . THR A 1 365 ? 20.458 48.388 2.884 1.00 34.99 374 THR A CA 1
ATOM 3009 C C . THR A 1 365 ? 19.210 49.096 3.396 1.00 33.50 374 THR A C 1
ATOM 3010 O O . THR A 1 365 ? 19.038 49.260 4.608 1.00 34.46 374 THR A O 1
ATOM 3014 N N . SER A 1 366 ? 18.348 49.507 2.473 1.00 30.83 375 SER A N 1
ATOM 3015 C CA . SER A 1 366 ? 17.062 50.099 2.809 1.00 32.61 375 SER A CA 1
ATOM 3016 C C . SER A 1 366 ? 15.948 49.088 2.568 1.00 30.80 375 SER A C 1
ATOM 3017 O O . SER A 1 366 ? 15.940 48.386 1.553 1.00 28.72 375 SER A O 1
ATOM 3020 N N . HIS A 1 367 ? 15.019 49.003 3.519 1.00 28.09 376 HIS A N 1
ATOM 3021 C CA . HIS A 1 367 ? 13.773 48.270 3.349 1.00 27.33 376 HIS A CA 1
ATOM 3022 C C . HIS A 1 367 ? 12.622 49.262 3.367 1.00 27.70 376 HIS A C 1
ATOM 3023 O O . HIS A 1 367 ? 12.651 50.231 4.126 1.00 27.03 376 HIS A O 1
ATOM 3030 N N . CYS A 1 368 ? 11.601 49.012 2.551 1.00 25.78 377 CYS A N 1
ATOM 3031 C CA . CYS A 1 368 ? 10.356 49.774 2.607 1.00 25.60 377 CYS A CA 1
ATOM 3032 C C . CYS A 1 368 ? 9.211 48.788 2.771 1.00 23.98 377 CYS A C 1
ATOM 3033 O O . CYS A 1 368 ? 9.047 47.886 1.948 1.00 25.35 377 CYS A O 1
ATOM 3036 N N . TYR A 1 369 ? 8.424 48.966 3.831 1.00 23.78 378 TYR A N 1
ATOM 3037 C CA . TYR A 1 369 ? 7.287 48.106 4.132 1.00 22.82 378 TYR A CA 1
ATOM 3038 C C . TYR A 1 369 ? 5.985 48.877 3.958 1.00 24.02 378 TYR A C 1
ATOM 3039 O O . TYR A 1 369 ? 5.920 50.087 4.206 1.00 24.58 378 TYR A O 1
ATOM 3048 N N . ARG A 1 370 ? 4.947 48.168 3.528 1.00 22.08 379 ARG A N 1
ATOM 3049 C CA . ARG A 1 370 ? 3.600 48.712 3.396 1.00 22.97 379 ARG A CA 1
ATOM 3050 C C . ARG A 1 370 ? 2.719 48.087 4.469 1.00 21.74 379 ARG A C 1
ATOM 3051 O O . ARG A 1 370 ? 2.561 46.860 4.510 1.00 22.08 379 ARG A O 1
ATOM 3059 N N . ILE A 1 371 ? 2.157 48.927 5.338 1.00 23.00 380 ILE A N 1
ATOM 3060 C CA . ILE A 1 371 ? 1.385 48.480 6.492 1.00 21.41 380 ILE A CA 1
ATOM 3061 C C . ILE A 1 371 ? -0.075 48.811 6.251 1.00 21.09 380 ILE A C 1
ATOM 3062 O O . ILE A 1 371 ? -0.427 49.976 6.022 1.00 23.02 380 ILE A O 1
ATOM 3067 N N . THR A 1 372 ? -0.924 47.787 6.285 1.00 20.77 381 THR A N 1
ATOM 3068 C CA . THR A 1 372 ? -2.360 47.959 6.143 1.00 18.68 381 THR A CA 1
ATOM 3069 C C . THR A 1 372 ? -2.956 47.961 7.542 1.00 22.28 381 THR A C 1
ATOM 3070 O O . THR A 1 372 ? -2.953 46.926 8.219 1.00 21.83 381 THR A O 1
ATOM 3074 N N . TYR A 1 373 ? -3.471 49.112 7.961 1.00 21.52 382 TYR A N 1
ATOM 3075 C CA . TYR A 1 373 ? -4.179 49.248 9.227 1.00 21.25 382 TYR A CA 1
ATOM 3076 C C . TYR A 1 373 ? -5.659 49.088 8.933 1.00 21.27 382 TYR A C 1
ATOM 3077 O O . TYR A 1 373 ? -6.257 49.919 8.244 1.00 23.94 382 TYR A O 1
ATOM 3086 N N . CYS A 1 374 ? -6.251 48.018 9.445 1.00 22.87 383 CYS A N 1
ATOM 3087 C CA . CYS A 1 374 ? -7.668 47.769 9.212 1.00 21.31 383 CYS A CA 1
ATOM 3088 C C . CYS A 1 374 ? -8.133 46.836 10.310 1.00 21.90 383 CYS A C 1
ATOM 3089 O O . CYS A 1 374 ? -7.635 45.710 10.408 1.00 24.42 383 CYS A O 1
ATOM 3092 N N . HIS A 1 375 ? -9.070 47.300 11.128 1.00 22.16 384 HIS A N 1
ATOM 3093 C CA . HIS A 1 375 ? -9.546 46.527 12.264 1.00 20.66 384 HIS A CA 1
ATOM 3094 C C . HIS A 1 375 ? -10.741 45.678 11.854 1.00 24.90 384 HIS A C 1
ATOM 3095 O O . HIS A 1 375 ? -11.564 46.094 11.038 1.00 24.48 384 HIS A O 1
ATOM 3102 N N . MET A 1 376 ? -10.828 44.476 12.427 1.00 24.12 385 MET A N 1
ATOM 3103 C CA . MET A 1 376 ? -11.936 43.585 12.098 1.00 26.18 385 MET A CA 1
ATOM 3104 C C . MET A 1 376 ? -13.256 44.027 12.714 1.00 27.16 385 MET A C 1
ATOM 3105 O O . MET A 1 376 ? -14.312 43.604 12.236 1.00 29.14 385 MET A O 1
ATOM 3110 N N . GLU A 1 377 ? -13.228 44.867 13.756 1.00 27.53 386 GLU A N 1
ATOM 3111 C CA . GLU A 1 377 ? -14.421 45.150 14.546 1.00 30.79 386 GLU A CA 1
ATOM 3112 C C . GLU A 1 377 ? -14.891 46.597 14.496 1.00 29.99 386 GLU A C 1
ATOM 3113 O O . GLU A 1 377 ? -15.969 46.887 15.025 1.00 32.23 386 GLU A O 1
ATOM 3119 N N . ARG A 1 378 ? -14.128 47.506 13.897 1.00 30.20 387 ARG A N 1
ATOM 3120 C CA . ARG A 1 378 ? -14.472 48.922 13.952 1.00 29.39 387 ARG A CA 1
ATOM 3121 C C . ARG A 1 378 ? -13.674 49.674 12.901 1.00 29.52 387 ARG A C 1
ATOM 3122 O O . ARG A 1 378 ? -12.659 49.187 12.399 1.00 28.38 387 ARG A O 1
ATOM 3130 N N . THR A 1 379 ? -14.152 50.874 12.571 1.00 30.22 388 THR A N 1
ATOM 3131 C CA . THR A 1 379 ? -13.402 51.771 11.706 1.00 31.46 388 THR A CA 1
ATOM 3132 C C . THR A 1 379 ? -12.307 52.436 12.526 1.00 30.83 388 THR A C 1
ATOM 3133 O O . THR A 1 379 ? -12.573 52.976 13.603 1.00 36.99 388 THR A O 1
ATOM 3137 N N . LEU A 1 380 ? -11.075 52.373 12.034 1.00 29.02 389 LEU A N 1
ATOM 3138 C CA . LEU A 1 380 ? -9.980 53.089 12.670 1.00 28.57 389 LEU A CA 1
ATOM 3139 C C . LEU A 1 380 ? -9.990 54.540 12.213 1.00 29.07 389 LEU A C 1
ATOM 3140 O O . LEU A 1 380 ? -10.184 54.834 11.030 1.00 30.70 389 LEU A O 1
ATOM 3145 N N . SER A 1 381 ? -9.787 55.451 13.157 1.00 27.33 390 SER A N 1
ATOM 3146 C CA . SER A 1 381 ? -9.722 56.855 12.792 1.00 28.09 390 SER A CA 1
ATOM 3147 C C . SER A 1 381 ? -8.357 57.168 12.198 1.00 29.80 390 SER A C 1
ATOM 3148 O O . SER A 1 381 ? -7.364 56.499 12.488 1.00 27.65 390 SER A O 1
ATOM 3151 N N . GLN A 1 382 ? -8.315 58.198 11.346 1.00 28.29 391 GLN A N 1
ATOM 3152 C CA . GLN A 1 382 ? -7.034 58.634 10.804 1.00 28.48 391 GLN A CA 1
ATOM 3153 C C . GLN A 1 382 ? -6.085 59.052 11.920 1.00 26.62 391 GLN A C 1
ATOM 3154 O O . GLN A 1 382 ? -4.875 58.811 11.841 1.00 26.98 391 GLN A O 1
ATOM 3160 N N . ARG A 1 383 ? -6.619 59.678 12.970 1.00 29.75 392 ARG A N 1
ATOM 3161 C CA . ARG A 1 383 ? -5.771 60.169 14.049 1.00 29.92 392 ARG A CA 1
ATOM 3162 C C . ARG A 1 383 ? -5.117 59.022 14.808 1.00 28.04 392 ARG A C 1
ATOM 3163 O O . ARG A 1 383 ? -3.915 59.057 15.099 1.00 28.02 392 ARG A O 1
ATOM 3171 N N . GLU A 1 384 ? -5.893 57.997 15.157 1.00 27.14 393 GLU A N 1
ATOM 3172 C CA . GLU A 1 384 ? -5.300 56.923 15.941 1.00 26.57 393 GLU A CA 1
ATOM 3173 C C . GLU A 1 384 ? -4.315 56.102 15.119 1.00 25.68 393 GLU A C 1
ATOM 3174 O O . GLU A 1 384 ? -3.294 55.659 15.651 1.00 24.92 393 GLU A O 1
ATOM 3180 N N . VAL A 1 385 ? -4.576 55.929 13.820 1.00 24.34 394 VAL A N 1
ATOM 3181 C CA . VAL A 1 385 ? -3.581 55.295 12.958 1.00 23.57 394 VAL A CA 1
ATOM 3182 C C . VAL A 1 385 ? -2.304 56.123 12.912 1.00 23.65 394 VAL A C 1
ATOM 3183 O O . VAL A 1 385 ? -1.195 55.582 12.958 1.00 24.39 394 VAL A O 1
ATOM 3187 N N . ARG A 1 386 ? -2.436 57.453 12.829 1.00 23.34 395 ARG A N 1
ATOM 3188 C CA . ARG A 1 386 ? -1.247 58.297 12.808 1.00 25.41 395 ARG A CA 1
ATOM 3189 C C . ARG A 1 386 ? -0.421 58.097 14.070 1.00 25.00 395 ARG A C 1
ATOM 3190 O O . ARG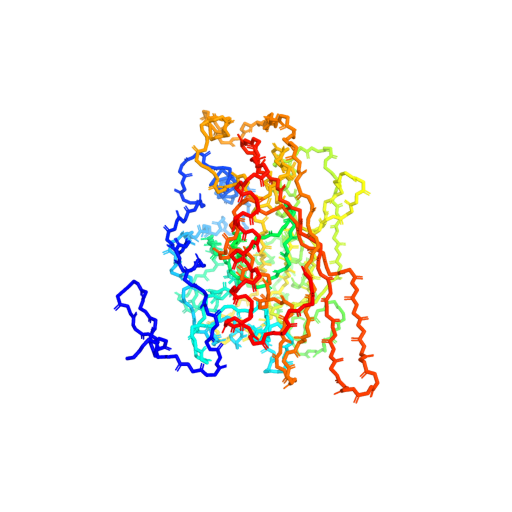 A 1 386 ? 0.809 58.008 14.009 1.00 25.54 395 ARG A O 1
ATOM 3198 N N . HIS A 1 387 ? -1.089 57.997 15.219 1.00 26.71 396 HIS A N 1
ATOM 3199 C CA . HIS A 1 387 ? -0.381 57.871 16.486 1.00 28.22 396 HIS A CA 1
ATOM 3200 C C . HIS A 1 387 ? 0.273 56.505 16.630 1.00 23.34 396 HIS A C 1
ATOM 3201 O O . HIS A 1 387 ? 1.390 56.400 17.147 1.00 23.98 396 HIS A O 1
ATOM 3208 N N . ILE A 1 388 ? -0.398 55.447 16.164 1.00 24.28 397 ILE A N 1
ATOM 3209 C CA . ILE A 1 388 ? 0.212 54.121 16.174 1.00 23.86 397 ILE A CA 1
ATOM 3210 C C . ILE A 1 388 ? 1.392 54.064 15.208 1.00 21.31 397 ILE A C 1
ATOM 3211 O O . ILE A 1 388 ? 2.455 53.530 15.538 1.00 21.32 397 ILE A O 1
ATOM 3216 N N . HIS A 1 389 ? 1.235 54.629 14.007 1.00 21.47 398 HIS A N 1
ATOM 3217 C CA . HIS A 1 389 ? 2.321 54.578 13.032 1.00 21.87 398 HIS A CA 1
ATOM 3218 C C . HIS A 1 389 ? 3.524 55.394 13.493 1.00 22.58 398 HIS A C 1
ATOM 3219 O O . HIS A 1 389 ? 4.672 54.968 13.324 1.00 22.15 398 HIS A O 1
ATOM 3226 N N . GLN A 1 390 ? 3.285 56.571 14.080 1.00 23.08 399 GLN A N 1
ATOM 3227 C CA . GLN A 1 390 ? 4.384 57.339 14.659 1.00 24.78 399 GLN A CA 1
ATOM 3228 C C . GLN A 1 390 ? 5.095 56.554 15.752 1.00 20.76 399 GLN A C 1
ATOM 3229 O O . GLN A 1 390 ? 6.330 56.564 15.831 1.00 24.18 399 GLN A O 1
ATOM 3235 N N . ALA A 1 391 ? 4.329 55.886 16.622 1.00 22.46 400 ALA A N 1
ATOM 3236 C CA . ALA A 1 391 ? 4.940 55.059 17.657 1.00 22.56 400 ALA A CA 1
ATOM 3237 C C . ALA A 1 391 ? 5.795 53.961 17.040 1.00 23.81 400 ALA A C 1
ATOM 3238 O O . ALA A 1 391 ? 6.873 53.637 17.554 1.00 22.95 400 ALA A O 1
ATOM 3240 N N . LEU A 1 392 ? 5.334 53.394 15.924 1.00 22.83 401 LEU A N 1
ATOM 3241 C CA . LEU A 1 392 ? 6.095 52.350 15.249 1.00 22.79 401 LEU A CA 1
ATOM 3242 C C . LEU A 1 392 ? 7.403 52.895 14.692 1.00 20.51 401 LEU A C 1
ATOM 3243 O O . LEU A 1 392 ? 8.462 52.283 14.858 1.00 24.29 401 LEU A O 1
ATOM 3248 N N . GLN A 1 393 ? 7.347 54.052 14.028 1.00 21.07 402 GLN A N 1
ATOM 3249 C CA . GLN A 1 393 ? 8.570 54.660 13.515 1.00 23.89 402 GLN A CA 1
ATOM 3250 C C . GLN A 1 393 ? 9.581 54.863 14.634 1.00 26.08 402 GLN A C 1
ATOM 3251 O O . GLN A 1 393 ? 10.762 54.520 14.496 1.00 25.76 402 GLN A O 1
ATOM 3257 N N . GLU A 1 394 ? 9.126 55.402 15.768 1.00 23.96 403 GLU A N 1
ATOM 3258 C CA . GLU A 1 394 ? 10.046 55.703 16.861 1.00 26.39 403 GLU A CA 1
ATOM 3259 C C . GLU A 1 394 ? 10.591 54.433 17.504 1.00 25.05 403 GLU A C 1
ATOM 3260 O O . GLU A 1 394 ? 11.767 54.378 17.881 1.00 28.14 403 GLU A O 1
ATOM 3266 N N . ALA A 1 395 ? 9.756 53.400 17.629 1.00 24.52 404 ALA A N 1
ATOM 3267 C CA . ALA A 1 395 ? 10.207 52.156 18.244 1.00 24.51 404 ALA A CA 1
ATOM 3268 C C . ALA A 1 395 ? 11.195 51.414 17.356 1.00 26.81 404 ALA A C 1
ATOM 3269 O O . ALA A 1 395 ? 12.092 50.731 17.864 1.00 26.37 404 ALA A O 1
ATOM 3271 N N . ALA A 1 396 ? 11.053 51.536 16.037 1.00 24.73 405 ALA A N 1
ATOM 3272 C CA . ALA A 1 396 ? 11.983 50.850 15.151 1.00 27.12 405 ALA A CA 1
ATOM 3273 C C . ALA A 1 396 ? 13.385 51.425 15.289 1.00 29.04 405 ALA A C 1
ATOM 3274 O O . ALA A 1 396 ? 14.372 50.681 15.286 1.00 30.09 405 ALA A O 1
ATOM 3276 N N . VAL A 1 397 ? 13.494 52.748 15.421 1.00 28.14 406 VAL A N 1
ATOM 3277 C CA . VAL A 1 397 ? 14.799 53.364 15.630 1.00 31.56 406 VAL A CA 1
ATOM 3278 C C . VAL A 1 397 ? 15.364 52.959 16.986 1.00 32.96 406 VAL A C 1
ATOM 3279 O O . VAL A 1 397 ? 16.514 52.516 17.095 1.00 33.77 406 VAL A O 1
ATOM 3283 N N . GLN A 1 398 ? 14.545 53.067 18.033 1.00 30.08 407 GLN A N 1
ATOM 3284 C CA . GLN A 1 398 ? 15.024 52.804 19.386 1.00 35.62 407 GLN A CA 1
ATOM 3285 C C . GLN A 1 398 ? 15.398 51.342 19.586 1.00 35.66 407 GLN A C 1
ATOM 3286 O O . GLN A 1 398 ? 16.444 51.042 20.174 1.00 38.11 407 GLN A O 1
ATOM 3292 N N . LEU A 1 399 ? 14.564 50.417 19.112 1.00 36.14 408 LEU A N 1
ATOM 3293 C CA . LEU A 1 399 ? 14.711 49.007 19.462 1.00 32.31 408 LEU A CA 1
ATOM 3294 C C . LEU A 1 399 ? 15.419 48.182 18.398 1.00 35.22 408 LEU A C 1
ATOM 3295 O O . LEU A 1 399 ? 16.166 47.259 18.736 1.00 31.19 408 LEU A O 1
ATOM 3300 N N . LEU A 1 400 ? 15.197 48.484 17.124 1.00 32.32 409 LEU A N 1
ATOM 3301 C CA . LEU A 1 400 ? 15.804 47.718 16.047 1.00 34.63 409 LEU A CA 1
ATOM 3302 C C . LEU A 1 400 ? 17.081 48.350 15.514 1.00 34.72 409 LEU A C 1
ATOM 3303 O O . LEU A 1 400 ? 17.768 47.723 14.703 1.00 38.20 409 LEU A O 1
ATOM 3308 N N . GLY A 1 401 ? 17.413 49.567 15.944 1.00 36.48 410 GLY A N 1
ATOM 3309 C CA . GLY A 1 401 ? 18.610 50.224 15.461 1.00 36.96 410 GLY A CA 1
ATOM 3310 C C . GLY A 1 401 ? 18.549 50.702 14.029 1.00 36.81 410 GLY A C 1
ATOM 3311 O O . GLY A 1 401 ? 19.597 50.925 13.414 1.00 39.56 410 GLY A O 1
ATOM 3312 N N . VAL A 1 402 ? 17.352 50.872 13.471 1.00 33.89 411 VAL A N 1
ATOM 3313 C CA . VAL A 1 402 ? 17.239 51.355 12.100 1.00 34.19 411 VAL A CA 1
ATOM 3314 C C . VAL A 1 402 ? 17.446 52.862 12.064 1.00 34.23 411 VAL A C 1
ATOM 3315 O O . VAL A 1 402 ? 17.416 53.537 13.101 1.00 35.64 411 VAL A O 1
ATOM 3319 N N . GLU A 1 403 ? 17.660 53.390 10.866 1.00 33.45 412 GLU A N 1
ATOM 3320 C CA . GLU A 1 403 ? 17.769 54.821 10.623 1.00 35.72 412 GLU A CA 1
ATOM 3321 C C . GLU A 1 403 ? 16.638 55.191 9.677 1.00 36.32 412 GLU A C 1
ATOM 3322 O O . GLU A 1 403 ? 16.607 54.727 8.534 1.00 34.40 412 GLU A O 1
ATOM 3328 N N . GLY A 1 404 ? 15.709 56.013 10.158 1.00 34.65 413 GLY A N 1
ATOM 3329 C CA . GLY A 1 404 ? 14.480 56.247 9.420 1.00 36.63 413 GLY A CA 1
ATOM 3330 C C . GLY A 1 404 ? 14.713 57.009 8.126 1.00 39.28 413 GLY A C 1
ATOM 3331 O O . GLY A 1 404 ? 15.557 57.903 8.044 1.00 38.79 413 GLY A O 1
ATOM 3332 N N . ARG A 1 405 ? 13.947 56.638 7.098 1.00 36.65 414 ARG A N 1
ATOM 3333 C CA . ARG A 1 405 ? 13.885 57.388 5.850 1.00 38.70 414 ARG A CA 1
ATOM 3334 C C . ARG A 1 405 ? 12.562 58.132 5.716 1.00 42.34 414 ARG A C 1
ATOM 3335 O O . ARG A 1 405 ? 12.552 59.358 5.569 1.00 44.96 414 ARG A O 1
ATOM 3343 N N . PHE A 1 406 ? 11.441 57.421 5.766 1.00 37.04 415 PHE A N 1
ATOM 3344 C CA . PHE A 1 406 ? 10.126 58.058 5.821 1.00 39.94 415 PHE A CA 1
ATOM 3345 C C . PHE A 1 406 ? 9.092 57.156 6.500 1.00 43.91 415 PHE A C 1
ATOM 3346 O O . PHE A 1 406 ? 8.013 57.617 6.883 1.00 40.98 415 PHE A O 1
#

Radius of gyration: 23.35 Å; Cα contacts (8 Å, |Δi|>4): 757; chains: 1; bounding box: 54×77×44 Å

B-factor: mean 28.25, std 10.0, range [13.36, 75.51]

Solvent-accessible surface area: 19065 Å² total

Sequence (406 aa):
APGSVVELLGKSYPQDDHSNLTRKVLTRVGRNLHNQQHHPLWLIKERVKEHFYKQYVGRFGTPLFSVYDNLSPVVTTWQNFDSLLIPADHPSRKKGDNYYLNRTHMLRAHTSAHQWDLLHAGLDAFLVVGDVYRRDQIDSQHYPIFHQLEAVRLFSKHELFAGIKDGESLQLFEQSSRSAHKQETHTMEAVKLVEFDLKQTLTRLMAHLFGDELEIRWVDCYFPFTHPSFEMEINFHGEWLEVLGCGVMEQQLVNSAGAQDRIGWAFGLGLERLAMILYDIPDIRLFWCEDERFLKQFCVSNINQKVKFQPLSKYPAVINDISFWLPSENYAENDFYDLVRTIGGDLVEKVDLIDKFVHPKTHKTSHCYRITYCHMERTLSQREVRHIHQALQEAAVQLLGVEGRF

Organism: Homo sapiens (NCBI:txid9606)

InterPro domains:
  IPR002319 Phenylalanyl-tRNA synthetase [PF01409] (76-198)
  IPR002319 Phenylalanyl-tRNA synthetase [PF01409] (242-343)
  IPR004530 Phenylalanyl-tRNA synthetase, class IIc, mitochondrial [TIGR00469] (225-446)
  IPR005121 Ferrodoxin-fold anticodon-binding domain [PF03147] (358-450)
  IPR005121 Ferrodoxin-fold anticodon-binding domain [PS51447] (358-450)
  IPR005121 Ferrodoxin-fold anticodon-binding domain [SM00896] (358-450)
  IPR006195 Aminoacyl-tRNA synthetase, class II [PS50862] (175-356)
  IPR036690 Ferrodoxin-fold anticodon-binding domain superfamily [G3DSA:3.30.70.380] (354-449)
  IPR036690 Ferrodoxin-fold anticodon-binding domain superfamily [SSF54991] (353-450)
  IPR045864 Class II Aminoacyl-tRNA synthetase/Biotinyl protein ligase (BPL) and lipoyl protein ligase (LPL) [G3DSA:3.30.930.10] (46-353)
  IPR045864 Class II Aminoacyl-tRNA synthetase/Biotinyl protein ligase (BPL) and lipoyl protein ligase (LPL) [SSF55681] (72-343)

Secondary structure (DSSP, 8-state):
-TTSEEEETTEEEE--SS----HHHHTTTT--GGGSTT-HHHHHHHHHHHHHHHS---BTB----EEE----SEEEHHHHTGGGT--TT-GGG-TTTS-BSSSSEEE-SSGGGGHHHHHHTT-SEEEEEEEEE-----BTTB-SEEEEEEEEEEE-HHHHTTT-TT-TT--SB------SS--TTB-HHHHHHHHHHHHHHHHHHHHHHH-TT--EEEEEEEETTEEEEEEEEEEETTEEEEEEEEEEEPHHHHHHTT-TT-EEEEEEEEHHHHHHHHHT---GGGGG---HHHHGGG--SSTT------PPPPPP-EEEEEEEEPPTT---HHHHHHHHHHHHGGGEEEEEEEEEEE-TTT--EEEEEEEEE--SSSPPPHHHHHHHHHHHHHHHHHHH--EE--